Protein AF-A0A813DF84-F1 (afdb_monomer_lite)

Organism: Polarella glacialis (NCBI:txid89957)

Sequence (680 aa):
MPPEKRWRPAVTAPGSGEAAVEDWKNHPRLQKHVRRFLDSSDPGRVLSRYSAQAQNLDQEKLLRIAVHVGAWVALLPVEQAAVSSCGEDDVSRPSPVQLLAQILHLRGRAKITDWLQGVLHLVARRLQDVRRNVQGQAAAPWIELRRSMPKAIWRDLRTQRPAIPPTCSKPKEKPEPADPVKCLKRKPPPEQSEPAGARVAVEVESDMFPQSGGPAFEVVLASDFHLKISELGNEKAVRRFYHDEAAFSKANFDERSLQLDALEARLVKAVASESWDKVCSLIREAAAALAAPRQKAALEEAAAPMPEDAQELLQANLQSKLRKLVCKGLGYVDLSDAGTASQLEPALSFMKLLIERFKARGQLEEARAAKQWLRLQGILTGEAKTETDANLENSLTEASRRKEGTLRTTKGGVYTPGQKIQDNALVRNTGRDVVLTCNKCGVELRSSWVFDYRGKLQTLVPTNGHTACRDKYISVTGIPLVRDTLLDICPHNTRLSICVKCGGNSICIHKKQRFQCQLCKAAATTQSEVNLDSSQPEGRVKRRSVLKTTKGGVYTPGQKIQDNPLVRNTGHDVLLICNKCGVELRSSWVFDCRGKVQTLVPNNGHGACGGKYVSVTGIPLFRDSSGMLDICPHESRRSTCVKCGGSEICIHKKRKYDCMLCKAAGYKKRTRRQHGQFAE

Secondary structure (DSSP, 8-state):
------PPSP-PPPPSSSTHHHHHHH-HHHHHHHHHHHT-S-HHHHHHHHHHHHTS--HHHHHHHHHHHHHHHHHS-HHHHHPPP--SSS--PPPHHHHHHHHHHHHTTPPPPHHHHHHHHHHHHHHHHHHHH--STTHHHHHHHHHHS-HHHHHHHHHTPPPPP--PPPPPPPP-PPPP------PPPPP------------------------TTSHHHHHHHHHHHHTSS-HHHHHHHHHHHHHHHHS-HHHHHHHHHHHHHHHHHHHHTT-HHHHHHHHHHHHHTPPPP-BPPPSSS----S-S-HHHHHHHHHHHHHHHHHHHHHTTS-TTSHHHHHHHHHHHHHHHHHHHHHHTTS-GGGBTTHHHHHHHHHHHH-----THHHHHHHHHHHHHTTTS---TTEETTEE---HHHHT-TTEEEEEEEEEEEETTT--EEEEEEEEEETTEEEEEE-TT-BTTTTB-EEETT---EEETT---B-TTSSBGGG-TTTT-TTB-TTSSBTTT-HHHHHHTTTTS------------S------TTEETTEE---HHHHT-TTEEEEEEEEEEEETTT--EEEEEEEEEETTEEEEEE-TT--TTT-PPEEETT---EEE--TTTS-B-TTSSBGGG-TTTT-TTB-TTSSBTTT-HHHHHTT-----S--------

Foldseek 3Di:
DDDDDDDDDDPDDFDDAPVCLVVLQPPPVLVVLQVVLVPDPDNLVVQVVLLVALVPDDLVVLLVSLLSLLSNLLHPPLCQQQDFDDDPPRDTGHHSLQSNLVSLVSNPPDDHDSSSLSSLLSNVVVLVVCVVDDDDPSVPSSVSSVVSRDPVSVVSNVVRDDDDPPDDDDDDDDDDDDDDDDDDDDDDDDDDDDDDDDDDDDDDDDDDDDDDDDDPPVVVVPPVLCVVLVPAPCVVLSVLLVVLLVVLVPDDLVRLVVVLVVLLVQLVVCVVVVVLLSLLSSLSSLLSNADFFDFAPPPDDDPPDDPPDPVVVSVLVSNVSSLVSNLVSLVSDDCVDPVSVSNNVSSLVSLVVSLVVVVVVDDCCRTDPSVSNVSSVCSSVVPDDDPVCVVVVVVVCVVCVVVPWDDPQADPQEGHDDPVLPPAPQKDFQVDWFWWAFPQPRRIHTFRMWGADPNQTATEDAPQDTRVRSGHIDGPVRGHHDYSVVPQAGPVRDGQQLDLVNCHVQADPVSHGLVPDPVNVVVVVPPDDDDDDDDDDDDDDPDLDFDPQADPQEGHDDPVLVPQPQKDFQVDWFWKAFPPPRRIHTFRMWGADPNQTATEDAQQDGRRPSTHIDTPVRGHHDYPPPQVSQAHPVRHRQLLDLVNVHVQQDPVSHGCVVDPVNVVVVPDPPPDDDDDDDDD

Structure (mmCIF, N/CA/C/O backbone):
data_AF-A0A813DF84-F1
#
_entry.id   AF-A0A813DF84-F1
#
loop_
_atom_site.group_PDB
_atom_site.id
_atom_site.type_symbol
_atom_site.label_atom_id
_atom_site.label_alt_id
_atom_site.label_comp_id
_atom_site.label_asym_id
_atom_site.label_entity_id
_atom_site.label_seq_id
_atom_site.pdbx_PDB_ins_code
_atom_site.Cartn_x
_atom_site.Cartn_y
_atom_site.Cartn_z
_atom_site.occupancy
_atom_site.B_iso_or_equiv
_atom_site.auth_seq_id
_atom_site.auth_comp_id
_atom_site.auth_asym_id
_atom_site.auth_atom_id
_atom_site.pdbx_PDB_model_num
ATOM 1 N N . MET A 1 1 ? 10.557 -1.199 -43.871 1.00 34.66 1 MET A N 1
ATOM 2 C CA . MET A 1 1 ? 9.274 -1.861 -44.209 1.00 34.66 1 MET A CA 1
ATOM 3 C C . MET A 1 1 ? 8.585 -1.030 -45.280 1.00 34.66 1 MET A C 1
ATOM 5 O O . MET A 1 1 ? 8.665 0.187 -45.161 1.00 34.66 1 MET A O 1
ATOM 9 N N . PRO A 1 2 ? 7.937 -1.650 -46.283 1.00 32.53 2 PRO A N 1
ATOM 10 C CA . PRO A 1 2 ? 7.073 -0.946 -47.231 1.00 32.53 2 PRO A CA 1
ATOM 11 C C . PRO A 1 2 ? 5.838 -0.364 -46.510 1.00 32.53 2 PRO A C 1
ATOM 13 O O . PRO A 1 2 ? 5.528 -0.808 -45.395 1.00 32.53 2 PRO A O 1
ATOM 16 N N . PRO A 1 3 ? 5.157 0.629 -47.109 1.00 42.62 3 PRO A N 1
ATOM 17 C CA . PRO A 1 3 ? 4.219 1.494 -46.410 1.00 42.62 3 PRO A CA 1
ATOM 18 C C . PRO A 1 3 ? 2.890 0.802 -46.078 1.00 42.62 3 PRO A C 1
ATOM 20 O O . PRO A 1 3 ? 2.408 -0.092 -46.773 1.00 42.62 3 PRO A O 1
ATOM 23 N N . GLU A 1 4 ? 2.349 1.239 -44.944 1.00 47.31 4 GLU A N 1
ATOM 24 C CA . GLU A 1 4 ? 0.958 1.222 -44.486 1.00 47.31 4 GLU A CA 1
ATOM 25 C C . GLU A 1 4 ? -0.059 0.404 -45.305 1.00 47.31 4 GLU A C 1
ATOM 27 O O . GLU A 1 4 ? -0.772 0.911 -46.169 1.00 47.31 4 GLU A O 1
ATOM 32 N N . LYS A 1 5 ? -0.259 -0.863 -44.919 1.00 37.41 5 LYS A N 1
ATOM 33 C CA . LYS A 1 5 ? -1.528 -1.552 -45.196 1.00 37.41 5 LYS A CA 1
ATOM 34 C C . LYS A 1 5 ? -2.538 -1.216 -44.100 1.00 37.41 5 LYS A C 1
ATOM 36 O O . LYS A 1 5 ? -2.483 -1.747 -42.990 1.00 37.41 5 LYS A O 1
ATOM 41 N N . ARG A 1 6 ? -3.462 -0.327 -44.467 1.00 38.22 6 ARG A N 1
ATOM 42 C CA . ARG A 1 6 ? -4.771 -0.060 -43.851 1.00 38.22 6 ARG A CA 1
ATOM 43 C C . ARG A 1 6 ? -5.361 -1.357 -43.269 1.00 38.22 6 ARG A C 1
ATOM 45 O O . ARG A 1 6 ? -5.563 -2.335 -43.990 1.00 38.22 6 ARG A O 1
ATOM 52 N N . TRP A 1 7 ? -5.574 -1.384 -41.954 1.00 36.00 7 TRP A N 1
ATOM 53 C CA . TRP A 1 7 ? -6.126 -2.534 -41.231 1.00 36.00 7 TRP A CA 1
ATOM 54 C C . TRP A 1 7 ? -7.521 -2.898 -41.772 1.00 36.00 7 TRP A C 1
ATOM 56 O O . TRP A 1 7 ? -8.399 -2.042 -41.840 1.00 36.00 7 TRP A O 1
ATOM 66 N N . ARG A 1 8 ? -7.727 -4.170 -42.148 1.00 33.84 8 ARG A N 1
ATOM 67 C CA . ARG A 1 8 ? -9.057 -4.737 -42.461 1.00 33.84 8 ARG A CA 1
ATOM 68 C C . ARG A 1 8 ? -9.901 -4.905 -41.175 1.00 33.84 8 ARG A C 1
ATOM 70 O O . ARG A 1 8 ? -9.307 -4.988 -40.096 1.00 33.84 8 ARG A O 1
ATOM 77 N N . PRO A 1 9 ? -11.249 -4.973 -41.270 1.00 37.22 9 PRO A N 1
ATOM 78 C CA . PRO A 1 9 ? -12.157 -4.926 -40.120 1.00 37.22 9 PRO A CA 1
ATOM 79 C C . PRO A 1 9 ? -11.974 -6.079 -39.120 1.00 37.22 9 PRO A C 1
ATOM 81 O O . PRO A 1 9 ? -11.385 -7.117 -39.420 1.00 37.22 9 PRO A O 1
ATOM 84 N N . ALA A 1 10 ? -12.461 -5.835 -37.905 1.00 47.31 10 ALA A N 1
ATOM 85 C CA . ALA A 1 10 ? -12.167 -6.523 -36.655 1.00 47.31 10 ALA A CA 1
ATOM 86 C C . ALA A 1 10 ? -12.421 -8.044 -36.650 1.00 47.31 10 ALA A C 1
ATOM 88 O O . ALA A 1 10 ? -13.558 -8.498 -36.688 1.00 47.31 10 ALA A O 1
ATOM 89 N N . VAL A 1 11 ? -11.353 -8.827 -36.454 1.00 59.47 11 VAL A N 1
ATOM 90 C CA . VAL A 1 11 ? -11.479 -10.138 -35.797 1.00 59.47 11 VAL A CA 1
ATOM 91 C C . VAL A 1 11 ? -11.762 -9.840 -34.327 1.00 59.47 11 VAL A C 1
ATOM 93 O O . VAL A 1 11 ? -10.934 -9.208 -33.660 1.00 59.47 11 VAL A O 1
ATOM 96 N N . THR A 1 12 ? -12.949 -10.217 -33.860 1.00 67.88 12 THR A N 1
ATOM 97 C CA . THR A 1 12 ? -13.367 -10.073 -32.463 1.00 67.88 12 THR A CA 1
ATOM 98 C C . THR A 1 12 ? -12.432 -10.872 -31.563 1.00 67.88 12 THR A C 1
ATOM 100 O O . THR A 1 12 ? -12.017 -11.976 -31.912 1.00 67.88 12 THR A O 1
ATOM 103 N N . ALA A 1 13 ? -12.063 -10.300 -30.417 1.00 70.81 13 ALA A N 1
ATOM 104 C CA . ALA A 1 13 ? -11.292 -11.025 -29.415 1.00 70.81 13 ALA A CA 1
ATOM 105 C C . ALA A 1 13 ? -12.083 -12.272 -28.961 1.00 70.81 13 ALA A C 1
ATOM 107 O O . ALA A 1 13 ? -13.304 -12.164 -28.806 1.00 70.81 13 ALA A O 1
ATOM 108 N N . PRO A 1 14 ? -11.431 -13.430 -28.742 1.00 81.25 14 PRO A N 1
ATOM 109 C CA . PRO A 1 14 ? -12.086 -14.570 -28.110 1.00 81.25 14 PRO A CA 1
ATOM 110 C C . PRO A 1 14 ? -12.711 -14.177 -26.765 1.00 81.25 14 PRO A C 1
ATOM 112 O O . PRO A 1 14 ? -12.230 -13.263 -26.086 1.00 81.25 14 PRO A O 1
ATOM 115 N N . GLY A 1 15 ? -13.786 -14.869 -26.381 1.00 68.94 15 GLY A N 1
ATOM 116 C CA . GLY A 1 15 ? -14.515 -14.606 -25.140 1.00 68.94 15 GLY A CA 1
ATOM 117 C C . GLY A 1 15 ? -13.655 -14.745 -23.876 1.00 68.94 15 GLY A C 1
ATOM 118 O O . GLY A 1 15 ? -12.508 -15.195 -23.900 1.00 68.94 15 GLY A O 1
ATOM 119 N N . SER A 1 16 ? -14.208 -14.346 -22.733 1.00 65.38 16 SER A N 1
ATOM 120 C CA . SER A 1 16 ? -13.571 -14.534 -21.426 1.00 65.38 16 SER A CA 1
ATOM 121 C C . SER A 1 16 ? -14.054 -15.827 -20.765 1.00 65.38 16 SER A C 1
ATOM 123 O O . SER A 1 16 ? -15.261 -16.036 -20.680 1.00 65.38 16 SER A O 1
ATOM 125 N N . GLY A 1 17 ? -13.151 -16.652 -20.230 1.00 65.69 17 GLY A N 1
ATOM 126 C CA . GLY A 1 17 ? -13.512 -17.858 -19.476 1.00 65.69 17 GLY A CA 1
ATOM 127 C C . GLY A 1 17 ? -12.483 -18.979 -19.601 1.00 65.69 17 GLY A C 1
ATOM 128 O O . GLY A 1 17 ? -11.496 -18.851 -20.323 1.00 65.69 17 GLY A O 1
ATOM 129 N N . GLU A 1 18 ? -12.716 -20.088 -18.897 1.00 61.97 18 GLU A N 1
ATOM 130 C CA . GLU A 1 18 ? -11.815 -21.247 -18.899 1.00 61.97 18 GLU A CA 1
ATOM 131 C C . GLU A 1 18 ? -11.802 -21.993 -20.239 1.00 61.97 18 GLU A C 1
ATOM 133 O O . GLU A 1 18 ? -10.724 -22.351 -20.707 1.00 61.97 18 GLU A O 1
ATOM 138 N N . ALA A 1 19 ? -12.959 -22.104 -20.902 1.00 61.50 19 ALA A N 1
ATOM 139 C CA . ALA A 1 19 ? -13.079 -22.669 -22.249 1.00 61.50 19 ALA A CA 1
ATOM 140 C C . ALA A 1 19 ? -12.334 -21.839 -23.313 1.00 61.50 19 ALA A C 1
ATOM 142 O O . ALA A 1 19 ? -11.743 -22.394 -24.230 1.00 61.50 19 ALA A O 1
ATOM 143 N N . ALA A 1 20 ? -12.269 -20.514 -23.143 1.00 76.44 20 ALA A N 1
ATOM 144 C CA . ALA A 1 20 ? -11.629 -19.620 -24.107 1.00 76.44 20 ALA A CA 1
ATOM 145 C C . ALA A 1 20 ? -10.093 -19.607 -24.016 1.00 76.44 20 ALA A C 1
ATOM 147 O O . ALA A 1 20 ? -9.424 -19.015 -24.859 1.00 76.44 20 ALA A O 1
ATOM 148 N N . VAL A 1 21 ? -9.492 -20.216 -22.987 1.00 82.62 21 VAL A N 1
ATOM 149 C CA . VAL A 1 21 ? -8.027 -20.209 -22.821 1.00 82.62 21 VAL A CA 1
ATOM 150 C C . VAL A 1 21 ? -7.334 -20.959 -23.944 1.00 82.62 21 VAL A C 1
ATOM 152 O O . VAL A 1 21 ? -6.295 -20.502 -24.421 1.00 82.62 21 VAL A O 1
ATOM 155 N N . GLU A 1 22 ? -7.912 -22.073 -24.377 1.00 84.62 22 GLU A N 1
ATOM 156 C CA . GLU A 1 22 ? -7.361 -22.849 -25.481 1.00 84.62 22 GLU A CA 1
ATOM 157 C C . GLU A 1 22 ? -7.554 -22.118 -26.818 1.00 84.62 22 GLU A C 1
ATOM 159 O O . GLU A 1 22 ? -6.622 -22.058 -27.620 1.00 84.62 22 GLU A O 1
ATOM 164 N N . ASP A 1 23 ? -8.677 -21.413 -26.995 1.00 86.94 23 ASP A N 1
ATOM 165 C CA . ASP A 1 23 ? -8.902 -20.524 -28.144 1.00 86.94 23 ASP A CA 1
ATOM 166 C C . ASP A 1 23 ? -7.862 -19.400 -28.207 1.00 86.94 23 ASP A C 1
ATOM 168 O O . ASP A 1 23 ? -7.322 -19.090 -29.268 1.00 86.94 23 ASP A O 1
ATOM 172 N N . TRP A 1 24 ? -7.539 -18.793 -27.060 1.00 89.50 24 TRP A N 1
ATOM 173 C CA . TRP A 1 24 ? -6.517 -17.755 -26.963 1.00 89.50 24 TRP A CA 1
ATOM 174 C C . TRP A 1 24 ? -5.117 -18.299 -27.268 1.00 89.50 24 TRP A C 1
ATOM 176 O O . TRP A 1 24 ? -4.368 -17.645 -27.996 1.00 89.50 24 TRP A O 1
ATOM 186 N N . LYS A 1 25 ? -4.750 -19.487 -26.769 1.00 90.62 25 LYS A N 1
ATOM 187 C CA . LYS A 1 25 ? -3.456 -20.111 -27.100 1.00 90.62 25 LYS A CA 1
ATOM 188 C C . LYS A 1 25 ? -3.344 -20.417 -28.588 1.00 90.62 25 LYS A C 1
ATOM 190 O O . LYS A 1 25 ? -2.316 -20.115 -29.187 1.00 90.62 25 LYS A O 1
ATOM 195 N N . ASN A 1 26 ? -4.397 -20.962 -29.189 1.00 90.38 26 ASN A N 1
ATOM 196 C CA . ASN A 1 26 ? -4.396 -21.395 -30.586 1.00 90.38 26 ASN A CA 1
ATOM 197 C C . ASN A 1 26 ? -4.773 -20.276 -31.568 1.00 90.38 26 ASN A C 1
ATOM 199 O O . ASN A 1 26 ? -4.805 -20.490 -32.780 1.00 90.38 26 ASN A O 1
ATOM 203 N N . HIS A 1 27 ? -4.998 -19.054 -31.074 1.00 92.06 27 HIS A N 1
ATOM 204 C CA . HIS A 1 27 ? -5.439 -17.947 -31.904 1.00 92.06 27 HIS A CA 1
ATOM 205 C C . HIS A 1 27 ? -4.420 -17.636 -33.028 1.00 92.06 27 HIS A C 1
ATOM 207 O O . HIS A 1 27 ? -3.283 -17.237 -32.732 1.00 92.06 27 HIS A O 1
ATOM 213 N N . PRO A 1 28 ? -4.812 -17.675 -34.323 1.00 89.19 28 PRO A N 1
ATOM 214 C CA . PRO A 1 28 ? -3.885 -17.570 -35.457 1.00 89.19 28 PRO A CA 1
ATOM 215 C C . PRO A 1 28 ? -3.004 -16.317 -35.441 1.00 89.19 28 PRO A C 1
ATOM 217 O O . PRO A 1 28 ? -1.837 -16.354 -35.825 1.00 89.19 28 PRO A O 1
ATOM 220 N N . ARG A 1 29 ? -3.543 -15.183 -34.968 1.00 87.75 29 ARG A N 1
ATOM 221 C CA . ARG A 1 29 ? -2.774 -13.933 -34.832 1.00 87.75 29 ARG A CA 1
ATOM 222 C C . ARG A 1 29 ? -1.657 -14.037 -33.794 1.00 87.75 29 ARG A C 1
ATOM 224 O O . ARG A 1 29 ? -0.541 -13.626 -34.096 1.00 87.75 29 ARG A O 1
ATOM 231 N N . LEU A 1 30 ? -1.935 -14.578 -32.605 1.00 91.75 30 LEU A N 1
ATOM 232 C CA . LEU A 1 30 ? -0.927 -14.695 -31.548 1.00 91.75 30 LEU A CA 1
ATOM 233 C C . LEU A 1 30 ? 0.147 -15.701 -31.961 1.00 91.75 30 LEU A C 1
ATOM 235 O O . LEU A 1 30 ? 1.330 -15.378 -31.916 1.00 91.75 30 LEU A O 1
ATOM 239 N N . GLN A 1 31 ? -0.274 -16.843 -32.510 1.00 91.75 31 GLN A N 1
ATOM 240 C CA . GLN A 1 31 ? 0.620 -17.852 -33.075 1.00 91.75 31 GLN A CA 1
ATOM 241 C C . GLN A 1 31 ? 1.517 -17.283 -34.184 1.00 91.75 31 GLN A C 1
ATOM 243 O O . GLN A 1 31 ? 2.725 -17.495 -34.175 1.00 91.75 31 GLN A O 1
ATOM 248 N N . LYS A 1 32 ? 0.974 -16.463 -35.093 1.00 90.81 32 LYS A N 1
ATOM 249 C CA . LYS A 1 32 ? 1.768 -15.776 -36.125 1.00 90.81 32 LYS A CA 1
ATOM 250 C C . LYS A 1 32 ? 2.814 -14.822 -35.537 1.00 90.81 32 LYS A C 1
ATOM 252 O O . LYS A 1 32 ? 3.907 -14.719 -36.087 1.00 90.81 32 LYS A O 1
ATOM 257 N N . HIS A 1 33 ? 2.491 -14.107 -34.457 1.00 89.50 33 HIS A N 1
ATOM 258 C CA . HIS A 1 33 ? 3.440 -13.209 -33.788 1.00 89.50 33 HIS A CA 1
ATOM 259 C C . HIS A 1 33 ? 4.539 -13.959 -33.035 1.00 89.50 33 HIS A C 1
ATOM 261 O O . HIS A 1 33 ? 5.667 -13.472 -33.000 1.00 89.50 33 HIS A O 1
ATOM 267 N N . VAL A 1 34 ? 4.224 -15.119 -32.457 1.00 92.12 34 VAL A N 1
ATOM 268 C CA . VAL A 1 34 ? 5.205 -15.994 -31.802 1.00 92.12 34 VAL A CA 1
ATOM 269 C C . VAL A 1 34 ? 6.121 -16.639 -32.838 1.00 92.12 34 VAL A C 1
ATOM 271 O O . VAL A 1 34 ? 7.332 -16.519 -32.706 1.00 92.12 34 VAL A O 1
ATOM 274 N N . ARG A 1 35 ? 5.573 -17.217 -33.918 1.00 91.94 35 ARG A N 1
ATOM 275 C CA . ARG A 1 35 ? 6.374 -17.799 -35.012 1.00 91.94 35 ARG A CA 1
ATOM 276 C C . ARG A 1 35 ? 7.327 -16.781 -35.620 1.00 91.94 35 ARG A C 1
ATOM 278 O O . ARG A 1 35 ? 8.520 -16.997 -35.608 1.00 91.94 35 ARG A O 1
ATOM 285 N N . ARG A 1 36 ? 6.838 -15.592 -35.989 1.00 90.44 36 ARG A N 1
ATOM 286 C CA . ARG A 1 36 ? 7.704 -14.514 -36.506 1.00 90.44 36 ARG A CA 1
ATOM 287 C C . ARG A 1 36 ? 8.814 -14.079 -35.551 1.00 90.44 36 ARG A C 1
ATOM 289 O O . ARG A 1 36 ? 9.793 -13.505 -36.008 1.00 90.44 36 ARG A O 1
ATOM 296 N N . PHE A 1 37 ? 8.611 -14.237 -34.247 1.00 91.62 37 PHE A N 1
ATOM 297 C CA . PHE A 1 37 ? 9.635 -13.931 -33.258 1.00 91.62 37 PHE A CA 1
ATOM 298 C C . PHE A 1 37 ? 10.677 -15.053 -33.177 1.00 91.62 37 PHE A C 1
ATOM 300 O O . PHE A 1 37 ? 11.862 -14.750 -33.130 1.00 91.62 37 PHE A O 1
ATOM 307 N N . LEU A 1 38 ? 10.240 -16.315 -33.227 1.00 88.06 38 LEU A N 1
ATOM 308 C CA . LEU A 1 38 ? 11.111 -17.494 -33.278 1.00 88.06 38 LEU A CA 1
ATOM 309 C C . LEU A 1 38 ? 11.906 -17.589 -34.590 1.00 88.06 38 LEU A C 1
ATOM 311 O O . LEU A 1 38 ? 13.085 -17.908 -34.558 1.00 88.06 38 LEU A O 1
ATOM 315 N N . ASP A 1 39 ? 11.285 -17.245 -35.719 1.00 88.94 39 ASP A N 1
ATOM 316 C CA . ASP A 1 39 ? 11.896 -17.249 -37.056 1.00 88.94 39 ASP A CA 1
ATOM 317 C C . ASP A 1 39 ? 12.828 -16.038 -37.283 1.00 88.94 39 ASP A C 1
ATOM 319 O O . ASP A 1 39 ? 13.415 -15.880 -38.354 1.00 88.94 39 ASP A O 1
ATOM 323 N N . SER A 1 40 ? 12.924 -15.122 -36.313 1.00 88.81 40 SER A N 1
ATOM 324 C CA . SER A 1 40 ? 13.799 -13.955 -36.406 1.00 88.81 40 SER A CA 1
ATOM 325 C C . SER A 1 40 ? 15.249 -14.377 -36.205 1.00 88.81 40 SER A C 1
ATOM 327 O O . SER A 1 40 ? 15.575 -14.989 -35.194 1.00 88.81 40 SER A O 1
ATOM 329 N N . SER A 1 41 ? 16.137 -13.958 -37.108 1.00 85.31 41 SER A N 1
ATOM 330 C CA . SER A 1 41 ? 17.576 -14.239 -37.009 1.00 85.31 41 SER A CA 1
ATOM 331 C C . SER A 1 41 ? 18.232 -13.641 -35.756 1.00 85.31 41 SER A C 1
ATOM 333 O O . SER A 1 41 ? 19.219 -14.177 -35.271 1.00 85.31 41 SER A O 1
ATOM 335 N N . ASP A 1 42 ? 17.678 -12.549 -35.213 1.00 87.12 42 ASP A N 1
ATOM 336 C CA . ASP A 1 42 ? 18.090 -11.967 -33.926 1.00 87.12 42 ASP A CA 1
ATOM 337 C C . ASP A 1 42 ? 16.858 -11.536 -33.099 1.00 87.12 42 ASP A C 1
ATOM 339 O O . ASP A 1 42 ? 16.355 -10.411 -33.246 1.00 87.12 42 ASP A O 1
ATOM 343 N N . PRO A 1 43 ? 16.325 -12.417 -32.231 1.00 87.50 43 PRO A N 1
ATOM 344 C CA . PRO A 1 43 ? 15.213 -12.091 -31.338 1.00 87.50 43 PRO A CA 1
ATOM 345 C C . PRO A 1 43 ? 15.557 -10.977 -30.334 1.00 87.50 43 PRO A C 1
ATOM 347 O O . PRO A 1 43 ? 14.690 -10.173 -29.980 1.00 87.50 43 PRO A O 1
ATOM 350 N N . GLY A 1 44 ? 16.822 -10.867 -29.916 1.00 86.88 44 GLY A N 1
ATOM 351 C CA . GLY A 1 44 ? 17.291 -9.830 -28.996 1.00 86.88 44 GLY A CA 1
ATOM 352 C C . GLY A 1 44 ? 17.173 -8.429 -29.599 1.00 86.88 44 GLY A C 1
ATOM 353 O O . GLY A 1 44 ? 16.664 -7.514 -28.952 1.00 86.88 44 GLY A O 1
ATOM 354 N N . ARG A 1 45 ? 17.538 -8.256 -30.876 1.00 87.12 45 ARG A N 1
ATOM 355 C CA . ARG A 1 45 ? 17.365 -6.981 -31.598 1.00 87.12 45 ARG A CA 1
ATOM 356 C C . ARG A 1 45 ? 15.898 -6.606 -31.775 1.00 87.12 45 ARG A C 1
ATOM 358 O O . ARG A 1 45 ? 15.555 -5.422 -31.710 1.00 87.12 45 ARG A O 1
ATOM 365 N N . VAL A 1 46 ? 15.016 -7.594 -31.954 1.00 89.88 46 VAL A N 1
ATOM 366 C CA . VAL A 1 46 ? 13.567 -7.358 -31.935 1.00 89.88 46 VAL A CA 1
ATOM 367 C C . VAL A 1 46 ? 13.161 -6.787 -30.575 1.00 89.88 46 VAL A C 1
ATOM 369 O O . VAL A 1 46 ? 12.558 -5.715 -30.538 1.00 89.88 46 VAL A O 1
ATOM 372 N N . LEU A 1 47 ? 13.545 -7.424 -29.465 1.00 91.62 47 LEU A N 1
ATOM 373 C CA . LEU A 1 47 ? 13.217 -6.957 -28.111 1.00 91.62 47 LEU A CA 1
ATOM 374 C C . LEU A 1 47 ? 13.760 -5.551 -27.824 1.00 91.62 47 LEU A C 1
ATOM 376 O O . LEU A 1 47 ? 13.001 -4.697 -27.364 1.00 91.62 47 LEU A O 1
ATOM 380 N N . SER A 1 48 ? 15.014 -5.264 -28.178 1.00 89.12 48 SER A N 1
ATOM 381 C CA . SER A 1 48 ? 15.610 -3.930 -28.024 1.00 89.12 48 SER A CA 1
ATOM 382 C C . SER A 1 48 ? 14.852 -2.864 -28.815 1.00 89.12 48 SER A C 1
ATOM 384 O O . SER A 1 48 ? 14.578 -1.783 -28.292 1.00 89.12 48 SER A O 1
ATOM 386 N N . ARG A 1 49 ? 14.415 -3.172 -30.046 1.00 90.00 49 ARG A N 1
ATOM 387 C CA . ARG A 1 49 ? 13.597 -2.250 -30.849 1.00 90.00 49 ARG A CA 1
ATOM 388 C C . ARG A 1 49 ? 12.253 -1.962 -30.185 1.00 90.00 49 ARG A C 1
ATOM 390 O O . ARG A 1 49 ? 11.833 -0.809 -30.141 1.00 90.00 49 ARG A O 1
ATOM 397 N N . TYR A 1 50 ? 11.574 -2.990 -29.679 1.00 91.56 50 TYR A N 1
ATOM 398 C CA . TYR A 1 50 ? 10.299 -2.815 -28.979 1.00 91.56 50 TYR A CA 1
ATOM 399 C C . TYR A 1 50 ? 10.471 -2.053 -27.653 1.00 91.56 50 TYR A C 1
ATOM 401 O O . TYR A 1 50 ? 9.619 -1.227 -27.328 1.00 91.56 50 TYR A O 1
ATOM 409 N N . SER A 1 51 ? 11.577 -2.264 -26.931 1.00 90.88 51 SER A N 1
ATOM 410 C CA . SER A 1 51 ? 11.926 -1.513 -25.716 1.00 90.88 51 SER A CA 1
ATOM 411 C C . SER A 1 51 ? 12.149 -0.026 -26.001 1.00 90.88 51 SER A C 1
ATOM 413 O O . SER A 1 51 ? 11.520 0.825 -25.371 1.00 90.88 51 SER A O 1
ATOM 415 N N . ALA A 1 52 ? 12.962 0.297 -27.013 1.00 88.12 52 ALA A N 1
ATOM 416 C CA . ALA A 1 52 ? 13.215 1.676 -27.426 1.00 88.12 52 ALA A CA 1
ATOM 417 C C . ALA A 1 52 ? 11.933 2.376 -27.906 1.00 88.12 52 ALA A C 1
ATOM 419 O O . ALA A 1 52 ? 11.666 3.522 -27.549 1.00 88.12 52 ALA A O 1
ATOM 420 N N . GLN A 1 53 ? 11.093 1.668 -28.670 1.00 88.88 53 GLN A N 1
ATOM 421 C CA . GLN A 1 53 ? 9.805 2.193 -29.119 1.00 88.88 53 GLN A CA 1
ATOM 422 C C . GLN A 1 53 ? 8.856 2.471 -27.947 1.00 88.88 53 GLN A C 1
ATOM 424 O O . GLN A 1 53 ? 8.201 3.508 -27.933 1.00 88.88 53 GLN A O 1
ATOM 429 N N . ALA A 1 54 ? 8.789 1.596 -26.940 1.00 88.62 54 ALA A N 1
ATOM 430 C CA . ALA A 1 54 ? 7.838 1.726 -25.836 1.00 88.62 54 ALA A CA 1
ATOM 431 C C . ALA A 1 54 ? 7.964 3.043 -25.043 1.00 88.62 54 ALA A C 1
ATOM 433 O O . ALA A 1 54 ? 6.974 3.492 -24.469 1.00 88.62 54 ALA A O 1
ATOM 434 N N . GLN A 1 55 ? 9.138 3.679 -25.027 1.00 86.44 55 GLN A N 1
ATOM 435 C CA . GLN A 1 55 ? 9.379 4.910 -24.265 1.00 86.44 55 GLN A CA 1
ATOM 436 C C . GLN A 1 55 ? 8.711 6.155 -24.872 1.00 86.44 55 GLN A C 1
ATOM 438 O O . GLN A 1 55 ? 8.360 7.069 -24.131 1.00 86.44 55 GLN A O 1
ATOM 443 N N . ASN A 1 56 ? 8.489 6.180 -26.192 1.00 87.25 56 ASN A N 1
ATOM 444 C CA . ASN A 1 56 ? 8.069 7.381 -26.931 1.00 87.25 56 ASN A CA 1
ATOM 445 C C . ASN A 1 56 ? 6.757 7.201 -27.717 1.00 87.25 56 ASN A C 1
ATOM 447 O O . ASN A 1 56 ? 6.458 7.971 -28.629 1.00 87.25 56 ASN A O 1
ATOM 451 N N . LEU A 1 57 ? 5.972 6.167 -27.402 1.00 87.56 57 LEU A N 1
ATOM 452 C CA . LEU A 1 57 ? 4.728 5.863 -28.110 1.00 87.56 57 LEU A CA 1
ATOM 453 C C . LEU A 1 57 ? 3.483 6.403 -27.406 1.00 87.56 57 LEU A C 1
ATOM 455 O O . LEU A 1 57 ? 3.397 6.467 -26.180 1.00 87.56 57 LEU A O 1
ATOM 459 N N . ASP A 1 58 ? 2.471 6.721 -28.215 1.00 88.88 58 ASP A N 1
ATOM 460 C CA . ASP A 1 58 ? 1.115 6.945 -27.725 1.00 88.88 58 ASP A CA 1
ATOM 461 C C . ASP A 1 58 ? 0.545 5.681 -27.047 1.00 88.88 58 ASP A C 1
ATOM 463 O O . ASP A 1 58 ? 0.999 4.550 -27.254 1.00 88.88 58 ASP A O 1
ATOM 467 N N . GLN A 1 59 ? -0.472 5.875 -26.203 1.00 87.56 59 GLN A N 1
ATOM 468 C CA . GLN A 1 59 ? -1.053 4.788 -25.411 1.00 87.56 59 GLN A CA 1
ATOM 469 C C . GLN A 1 59 ? -1.627 3.663 -26.282 1.00 87.56 59 GLN A C 1
ATOM 471 O O . GLN A 1 59 ? -1.574 2.501 -25.889 1.00 87.56 59 GLN A O 1
ATOM 476 N N . GLU A 1 60 ? -2.152 3.966 -27.469 1.00 87.81 60 GLU A N 1
ATOM 477 C CA . GLU A 1 60 ? -2.735 2.950 -28.344 1.00 87.81 60 GLU A CA 1
ATOM 478 C C . GLU A 1 60 ? -1.663 2.013 -28.915 1.00 87.81 60 GLU A C 1
ATOM 480 O O . GLU A 1 60 ? -1.795 0.788 -28.838 1.00 87.81 60 GLU A O 1
ATOM 485 N N . LYS A 1 61 ? -0.567 2.569 -29.440 1.00 90.69 61 LYS A N 1
ATOM 486 C CA . LYS A 1 61 ? 0.563 1.791 -29.961 1.00 90.69 61 LYS A CA 1
ATOM 487 C C . LYS A 1 61 ? 1.272 1.028 -28.845 1.00 90.69 61 LYS A C 1
ATOM 489 O O . LYS A 1 61 ? 1.629 -0.132 -29.051 1.00 90.69 61 LYS A O 1
ATOM 494 N N . LEU A 1 62 ? 1.395 1.619 -27.654 1.00 91.31 62 LEU A N 1
ATOM 495 C CA . LEU A 1 62 ? 1.951 0.948 -26.478 1.00 91.31 62 LEU A CA 1
ATOM 496 C C . LEU A 1 62 ? 1.130 -0.293 -26.087 1.00 91.31 62 LEU A C 1
ATOM 498 O O . LEU A 1 62 ? 1.695 -1.359 -25.839 1.00 91.31 62 LEU A O 1
ATOM 502 N N . LEU A 1 63 ? -0.205 -0.194 -26.089 1.00 91.56 63 LEU A N 1
ATOM 503 C CA . LEU A 1 63 ? -1.093 -1.327 -25.804 1.00 91.56 63 LEU A CA 1
ATOM 504 C C . LEU A 1 63 ? -0.997 -2.422 -26.876 1.00 91.56 63 LEU A C 1
ATOM 506 O O . LEU A 1 63 ? -1.039 -3.603 -26.537 1.00 91.56 63 LEU A O 1
ATOM 510 N N . ARG A 1 64 ? -0.819 -2.063 -28.154 1.00 90.88 64 ARG A N 1
ATOM 511 C CA . ARG A 1 64 ? -0.586 -3.044 -29.233 1.00 90.88 64 ARG A CA 1
ATOM 512 C C . ARG A 1 64 ? 0.730 -3.795 -29.039 1.00 90.88 64 ARG A C 1
ATOM 514 O O . ARG A 1 64 ? 0.761 -5.017 -29.150 1.00 90.88 64 ARG A O 1
ATOM 521 N N . ILE A 1 65 ? 1.797 -3.078 -28.692 1.00 92.56 65 ILE A N 1
ATOM 522 C CA . ILE A 1 65 ? 3.085 -3.687 -28.351 1.00 92.56 65 ILE A CA 1
ATOM 523 C C . ILE A 1 65 ? 2.935 -4.625 -27.146 1.00 92.56 65 ILE A C 1
ATOM 525 O O . ILE A 1 65 ? 3.417 -5.754 -27.196 1.00 92.56 65 ILE A O 1
ATOM 529 N N . ALA A 1 66 ? 2.197 -4.216 -26.111 1.00 94.88 66 ALA A N 1
ATOM 530 C CA . ALA A 1 66 ? 1.935 -5.054 -24.941 1.00 94.88 66 ALA A CA 1
ATOM 531 C C . ALA A 1 66 ? 1.235 -6.379 -25.298 1.00 94.88 66 ALA A C 1
ATOM 533 O O . ALA A 1 66 ? 1.540 -7.404 -24.696 1.00 94.88 66 ALA A O 1
ATOM 534 N N . VAL A 1 67 ? 0.333 -6.384 -26.288 1.00 94.88 67 VAL A N 1
ATOM 535 C CA . VAL A 1 67 ? -0.313 -7.613 -26.791 1.00 94.88 67 VAL A CA 1
ATOM 536 C C . VAL A 1 67 ? 0.710 -8.538 -27.452 1.00 94.88 67 VAL A C 1
ATOM 538 O O . VAL A 1 67 ? 0.700 -9.736 -27.180 1.00 94.88 67 VAL A O 1
ATOM 541 N N . HIS A 1 68 ? 1.609 -8.005 -28.287 1.00 93.62 68 HIS A N 1
ATOM 542 C CA . HIS A 1 68 ? 2.637 -8.815 -28.954 1.00 93.62 68 HIS A CA 1
ATOM 543 C C . HIS A 1 68 ? 3.611 -9.427 -27.944 1.00 93.62 68 HIS A C 1
ATOM 545 O O . HIS A 1 68 ? 3.812 -10.639 -27.939 1.00 93.62 68 HIS A O 1
ATOM 551 N N . VAL A 1 69 ? 4.165 -8.599 -27.052 1.00 95.38 69 VAL A N 1
ATOM 552 C CA . VAL A 1 69 ? 5.121 -9.059 -26.036 1.00 95.38 69 VAL A CA 1
ATOM 553 C C . VAL A 1 69 ? 4.435 -9.998 -25.041 1.00 95.38 69 VAL A C 1
ATOM 555 O O . VAL A 1 69 ? 4.990 -11.028 -24.669 1.00 95.38 69 VAL A O 1
ATOM 558 N N . GLY A 1 70 ? 3.188 -9.704 -24.667 1.00 96.00 70 GLY A N 1
ATOM 559 C CA . GLY A 1 70 ? 2.371 -10.583 -23.837 1.00 96.00 70 GLY A CA 1
ATOM 560 C C . GLY A 1 70 ? 2.152 -11.963 -24.456 1.00 96.00 70 GLY A C 1
ATOM 561 O O . GLY A 1 70 ? 2.189 -12.956 -23.735 1.00 96.00 70 GLY A O 1
ATOM 562 N N . ALA A 1 71 ? 1.984 -12.046 -25.779 1.00 95.12 71 ALA A N 1
ATOM 563 C CA . ALA A 1 71 ? 1.858 -13.318 -26.485 1.00 95.12 71 ALA A CA 1
ATOM 564 C C . ALA A 1 71 ? 3.149 -14.143 -26.405 1.00 95.12 71 ALA A C 1
ATOM 566 O O . ALA A 1 71 ? 3.090 -15.338 -26.132 1.00 95.12 71 ALA A O 1
ATOM 567 N N . TRP A 1 72 ? 4.312 -13.505 -26.572 1.00 95.56 72 TRP A N 1
ATOM 568 C CA . TRP A 1 72 ? 5.613 -14.162 -26.415 1.00 95.56 72 TRP A CA 1
ATOM 569 C C . TRP A 1 72 ? 5.789 -14.712 -25.000 1.00 95.56 72 TRP A C 1
ATOM 571 O O . TRP A 1 72 ? 6.092 -15.889 -24.827 1.00 95.56 72 TRP A O 1
ATOM 581 N N . VAL A 1 73 ? 5.501 -13.896 -23.983 1.00 95.62 73 VAL A N 1
ATOM 582 C CA . VAL A 1 73 ? 5.570 -14.318 -22.576 1.00 95.62 73 VAL A CA 1
ATOM 583 C C . VAL A 1 73 ? 4.594 -15.453 -22.273 1.00 95.62 73 VAL A C 1
ATOM 585 O O . VAL A 1 73 ? 4.918 -16.336 -21.486 1.00 95.62 73 VAL A O 1
ATOM 588 N N . ALA A 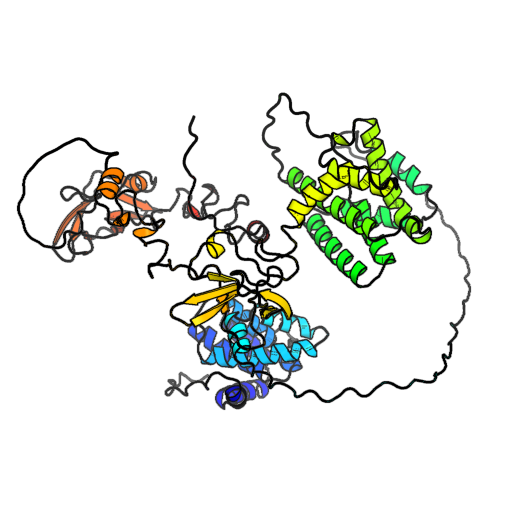1 74 ? 3.404 -15.439 -22.871 1.00 94.31 74 ALA A N 1
ATOM 589 C CA . ALA A 1 74 ? 2.388 -16.460 -22.651 1.00 94.31 74 ALA A CA 1
ATOM 590 C C . ALA A 1 74 ? 2.700 -17.792 -23.347 1.00 94.31 74 ALA A C 1
ATOM 592 O O . ALA A 1 74 ? 2.366 -18.834 -22.782 1.00 94.31 74 ALA A O 1
ATOM 593 N N . LEU A 1 75 ? 3.338 -17.781 -24.524 1.00 93.81 75 LEU A N 1
ATOM 594 C CA . LEU A 1 75 ? 3.381 -18.941 -25.427 1.00 93.81 75 LEU A CA 1
ATOM 595 C C . LEU A 1 75 ? 4.782 -19.512 -25.712 1.00 93.81 75 LEU A C 1
ATOM 597 O O . LEU A 1 75 ? 4.866 -20.667 -26.110 1.00 93.81 75 LEU A O 1
ATOM 601 N N . LEU A 1 76 ? 5.877 -18.774 -25.490 1.00 92.12 76 LEU A N 1
ATOM 602 C CA . LEU A 1 76 ? 7.241 -19.317 -25.660 1.00 92.12 76 LEU A CA 1
ATOM 603 C C . LEU A 1 76 ? 7.583 -20.365 -24.586 1.00 92.12 76 LEU A C 1
ATOM 605 O O . LEU A 1 76 ? 6.918 -20.397 -23.561 1.00 92.12 76 LEU A O 1
ATOM 609 N N . PRO A 1 77 ? 8.633 -21.185 -24.704 1.00 89.12 77 PRO A N 1
ATOM 610 C CA . PRO A 1 77 ? 9.167 -21.950 -23.570 1.00 89.12 77 PRO A CA 1
ATOM 611 C C . PRO A 1 77 ? 9.550 -21.052 -22.373 1.00 89.12 77 PRO A C 1
ATOM 613 O O . PRO A 1 77 ? 9.848 -19.869 -22.544 1.00 89.12 77 PRO A O 1
ATOM 616 N N . VAL A 1 78 ? 9.499 -21.573 -21.138 1.00 85.50 78 VAL A N 1
ATOM 617 C CA . VAL A 1 78 ? 9.731 -20.779 -19.903 1.00 85.50 78 VAL A CA 1
ATOM 618 C C . VAL A 1 78 ? 11.109 -20.128 -19.884 1.00 85.50 78 VAL A C 1
ATOM 620 O O . VAL A 1 78 ? 11.215 -18.954 -19.534 1.00 85.50 78 VAL A O 1
ATOM 623 N N . GLU A 1 79 ? 12.126 -20.860 -20.318 1.00 81.69 79 GLU A N 1
ATOM 624 C CA . GLU A 1 79 ? 13.509 -20.390 -20.375 1.00 81.69 79 GLU A CA 1
ATOM 625 C C . GLU A 1 79 ? 13.669 -19.287 -21.425 1.00 81.69 79 GLU A C 1
ATOM 627 O O . GLU A 1 79 ? 14.109 -18.187 -21.104 1.00 81.69 79 GLU A O 1
ATOM 632 N N . GLN A 1 80 ? 13.172 -19.505 -22.645 1.00 85.25 80 GLN A N 1
ATOM 633 C CA . GLN A 1 80 ? 13.245 -18.519 -23.732 1.00 85.25 80 GLN A CA 1
ATOM 634 C C . GLN A 1 80 ? 12.487 -17.216 -23.429 1.00 85.25 80 GLN A C 1
ATOM 636 O O . GLN A 1 80 ? 12.855 -16.148 -23.910 1.00 85.25 80 GLN A O 1
ATOM 641 N N . ALA A 1 81 ? 11.427 -17.274 -22.617 1.00 86.81 81 ALA A N 1
ATOM 642 C CA . ALA A 1 81 ? 10.702 -16.078 -22.194 1.00 86.81 81 ALA A CA 1
ATOM 643 C C . ALA A 1 81 ? 11.450 -15.264 -21.117 1.00 86.81 81 ALA A C 1
ATOM 645 O O . ALA A 1 81 ? 11.200 -14.064 -20.979 1.00 86.81 81 ALA A O 1
ATOM 646 N N . ALA A 1 82 ? 12.326 -15.906 -20.337 1.00 83.00 82 ALA A N 1
ATOM 647 C CA . ALA A 1 82 ? 12.951 -15.330 -19.147 1.00 83.00 82 ALA A CA 1
ATOM 648 C C . ALA A 1 82 ? 14.416 -14.923 -19.348 1.00 83.00 82 ALA A C 1
ATOM 650 O O . ALA A 1 82 ? 14.866 -13.989 -18.683 1.00 83.00 82 ALA A O 1
ATOM 651 N N . VAL A 1 83 ? 15.132 -15.598 -20.249 1.00 80.88 83 VAL A N 1
ATOM 652 C CA . VAL A 1 83 ? 16.558 -15.379 -20.513 1.00 80.88 83 VAL A CA 1
ATOM 653 C C . VAL A 1 83 ? 16.772 -14.060 -21.254 1.00 80.88 83 VAL A C 1
ATOM 655 O O . VAL A 1 83 ? 16.164 -13.796 -22.292 1.00 80.88 83 VAL A O 1
ATOM 658 N N . SER A 1 84 ? 17.642 -13.222 -20.697 1.00 74.12 84 SER A N 1
ATOM 659 C CA . SER A 1 84 ? 18.190 -12.048 -21.374 1.00 74.12 84 SER A CA 1
ATOM 660 C C . SER A 1 84 ? 19.311 -12.508 -22.304 1.00 74.12 84 SER A C 1
ATOM 662 O O . SER A 1 84 ? 20.198 -13.242 -21.877 1.00 74.12 84 SER A O 1
ATOM 664 N N . SER A 1 85 ? 19.275 -12.108 -23.574 1.00 64.75 85 SER A N 1
ATOM 665 C CA . SER A 1 85 ? 20.345 -12.428 -24.523 1.00 64.75 85 SER A CA 1
ATOM 666 C C . SER A 1 85 ? 21.509 -11.450 -24.345 1.00 64.75 85 SER A C 1
ATOM 668 O O . SER A 1 85 ? 21.331 -10.252 -24.582 1.00 64.75 85 SER A O 1
ATOM 670 N N . CYS A 1 86 ? 22.685 -11.941 -23.968 1.00 52.50 86 CYS A N 1
ATOM 671 C CA . CYS A 1 86 ? 23.933 -11.184 -24.052 1.00 52.50 86 CYS A CA 1
ATOM 672 C C . CYS A 1 86 ? 24.386 -11.209 -25.520 1.00 52.50 86 CYS A C 1
ATOM 674 O O . CYS A 1 86 ? 24.622 -12.289 -26.056 1.00 52.50 86 CYS A O 1
ATOM 676 N N . GLY A 1 87 ? 24.410 -10.059 -26.195 1.00 54.09 87 GLY A N 1
ATOM 677 C CA . GLY A 1 87 ? 25.085 -9.941 -27.492 1.00 54.09 87 GLY A CA 1
ATOM 678 C C . GLY A 1 87 ? 26.569 -9.636 -27.287 1.00 54.09 87 GLY A C 1
ATOM 679 O O . GLY A 1 87 ? 26.950 -9.231 -26.193 1.00 54.09 87 GLY A O 1
ATOM 680 N N . GLU A 1 88 ? 27.380 -9.804 -28.334 1.00 52.75 88 GLU A N 1
ATOM 681 C CA . GLU A 1 88 ? 28.807 -9.419 -28.346 1.00 52.75 88 GLU A CA 1
ATOM 682 C C . GLU A 1 88 ? 29.009 -7.914 -28.078 1.00 52.75 88 GLU A C 1
ATOM 684 O O . GLU A 1 88 ? 30.035 -7.510 -27.539 1.00 52.75 88 GLU A O 1
ATOM 689 N N . ASP A 1 89 ? 27.994 -7.094 -28.370 1.00 54.09 89 ASP A N 1
ATOM 690 C CA . ASP A 1 89 ? 27.924 -5.694 -27.959 1.00 54.09 89 ASP A CA 1
ATOM 691 C C . ASP A 1 89 ? 27.386 -5.615 -26.518 1.00 54.09 89 ASP A C 1
ATOM 693 O O . ASP A 1 89 ? 26.233 -5.985 -26.287 1.00 54.09 89 ASP A O 1
ATOM 697 N N . ASP A 1 90 ? 28.196 -5.104 -25.587 1.00 50.22 90 ASP A N 1
ATOM 698 C CA . ASP A 1 90 ? 28.065 -4.975 -24.114 1.00 50.22 90 ASP A CA 1
ATOM 699 C C . ASP A 1 90 ? 26.794 -4.251 -23.565 1.00 50.22 90 ASP A C 1
ATOM 701 O O . ASP A 1 90 ? 26.783 -3.614 -22.513 1.00 50.22 90 ASP A O 1
ATOM 705 N N . VAL A 1 91 ? 25.667 -4.311 -24.278 1.00 60.72 91 VAL A N 1
ATOM 706 C CA . VAL A 1 91 ? 24.373 -3.729 -23.911 1.00 60.72 91 VAL A CA 1
ATOM 707 C C . VAL A 1 91 ? 23.410 -4.841 -23.500 1.00 60.72 91 VAL A C 1
ATOM 709 O O . VAL A 1 91 ? 22.944 -5.630 -24.325 1.00 60.72 91 VAL A O 1
ATOM 712 N N . SER A 1 92 ? 23.048 -4.870 -22.214 1.00 72.25 92 SER A N 1
ATOM 713 C CA . S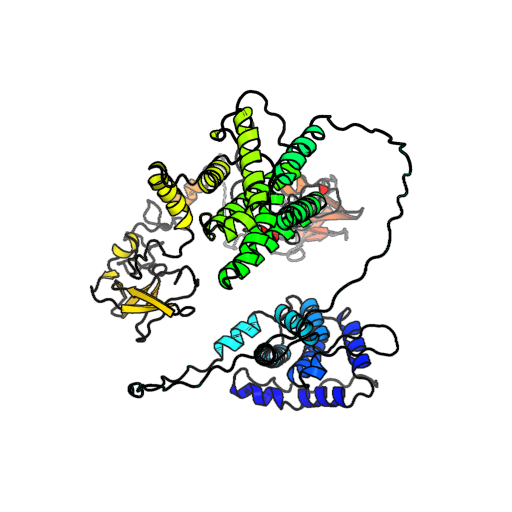ER A 1 92 ? 22.067 -5.815 -21.665 1.00 72.25 92 SER A CA 1
ATOM 714 C C . SER A 1 92 ? 20.721 -5.725 -22.405 1.00 72.25 92 SER A C 1
ATOM 716 O O . SER A 1 92 ? 19.997 -4.729 -22.296 1.00 72.25 92 SER A O 1
ATOM 718 N N . ARG A 1 93 ? 20.371 -6.763 -23.180 1.00 83.50 93 ARG A N 1
ATOM 719 C CA . ARG A 1 93 ? 19.104 -6.830 -23.930 1.00 83.50 93 ARG A CA 1
ATOM 720 C C . ARG A 1 93 ? 17.997 -7.408 -23.031 1.00 83.50 93 ARG A C 1
ATOM 722 O O . ARG A 1 93 ? 18.207 -8.450 -22.403 1.00 83.50 93 ARG A O 1
ATOM 729 N N . PRO A 1 94 ? 16.807 -6.779 -22.953 1.00 89.38 94 PRO A N 1
ATOM 730 C CA . PRO A 1 94 ? 15.745 -7.246 -22.067 1.00 89.38 94 PRO A CA 1
ATOM 731 C C . PRO A 1 94 ? 15.132 -8.552 -22.581 1.00 89.38 94 PRO A C 1
ATOM 733 O O . PRO A 1 94 ? 14.917 -8.696 -23.781 1.00 89.38 94 PRO A O 1
ATOM 736 N N . SER A 1 95 ? 14.774 -9.469 -21.681 1.00 92.88 95 SER A N 1
ATOM 737 C CA . SER A 1 95 ? 13.976 -10.652 -22.027 1.00 92.88 95 SER A CA 1
ATOM 738 C C . SER A 1 95 ? 12.504 -10.286 -22.292 1.00 92.88 95 SER A C 1
ATOM 740 O O . SER A 1 95 ? 12.043 -9.224 -21.848 1.00 92.88 95 SER A O 1
ATOM 742 N N . PRO A 1 96 ? 11.710 -11.141 -22.971 1.00 95.00 96 PRO A N 1
ATOM 743 C CA . PRO A 1 96 ? 10.281 -10.887 -23.188 1.00 95.00 96 PRO A CA 1
ATOM 744 C C . PRO A 1 96 ? 9.512 -10.569 -21.894 1.00 95.00 96 PRO A C 1
ATOM 746 O O . PRO A 1 96 ? 8.663 -9.675 -21.874 1.00 95.00 96 PRO A O 1
ATOM 749 N N . VAL A 1 97 ? 9.836 -11.261 -20.796 1.00 94.62 97 VAL A N 1
ATOM 750 C CA . VAL A 1 97 ? 9.231 -11.041 -19.471 1.00 94.62 97 VAL A CA 1
ATOM 751 C C . VAL A 1 97 ? 9.590 -9.665 -18.905 1.00 94.62 97 VAL A C 1
ATOM 753 O O . VAL A 1 97 ? 8.701 -8.954 -18.427 1.00 94.62 97 VAL A O 1
ATOM 756 N N . GLN A 1 98 ? 10.863 -9.263 -18.988 1.00 93.81 98 GLN A N 1
ATOM 757 C CA . GLN A 1 98 ? 11.320 -7.945 -18.530 1.00 93.81 98 GLN A CA 1
ATOM 758 C C . GLN A 1 98 ? 10.682 -6.819 -19.348 1.00 93.81 98 GLN A C 1
ATOM 760 O O . GLN A 1 98 ? 10.178 -5.846 -18.783 1.00 93.81 98 GLN A O 1
ATOM 765 N N . LEU A 1 99 ? 10.634 -6.979 -20.671 1.00 94.88 99 LEU A N 1
ATOM 766 C CA . LEU A 1 99 ? 10.033 -6.005 -21.573 1.00 94.88 99 LEU A CA 1
ATOM 767 C C . LEU A 1 99 ? 8.531 -5.836 -21.299 1.00 94.88 99 LEU A C 1
ATOM 769 O O . LEU A 1 99 ? 8.039 -4.709 -21.230 1.00 94.88 99 LEU A O 1
ATOM 773 N N . LEU A 1 100 ? 7.790 -6.928 -21.077 1.00 96.69 100 LEU A N 1
ATOM 774 C CA . LEU A 1 100 ? 6.371 -6.836 -20.726 1.00 96.69 100 LEU A CA 1
ATOM 775 C C . LEU A 1 100 ? 6.165 -6.109 -19.393 1.00 96.69 100 LEU A C 1
ATOM 777 O O . LEU A 1 100 ? 5.278 -5.261 -19.293 1.00 96.69 100 LEU A O 1
ATOM 781 N N . ALA A 1 101 ? 6.986 -6.408 -18.382 1.00 95.56 101 ALA A N 1
ATOM 782 C CA . ALA A 1 101 ? 6.933 -5.715 -17.099 1.00 95.56 101 ALA A CA 1
ATOM 783 C C . ALA A 1 101 ? 7.170 -4.206 -17.281 1.00 95.56 101 ALA A C 1
ATOM 785 O O . ALA A 1 101 ? 6.394 -3.393 -16.776 1.00 95.56 101 ALA A O 1
ATOM 786 N N . GLN A 1 102 ? 8.179 -3.821 -18.066 1.00 94.69 102 GLN A N 1
ATOM 787 C CA . GLN A 1 102 ? 8.478 -2.425 -18.395 1.00 94.69 102 GLN A CA 1
ATOM 788 C C . GLN A 1 102 ? 7.300 -1.732 -19.101 1.00 94.69 102 GLN A C 1
ATOM 790 O O . GLN A 1 102 ? 6.865 -0.660 -18.678 1.00 94.69 102 GLN A O 1
ATOM 795 N N . ILE A 1 103 ? 6.721 -2.358 -20.130 1.00 95.12 103 ILE A N 1
ATOM 796 C CA . ILE A 1 103 ? 5.576 -1.805 -20.871 1.00 95.12 103 ILE A CA 1
ATOM 797 C C . ILE A 1 103 ? 4.355 -1.634 -19.957 1.00 95.12 103 ILE A C 1
ATOM 799 O O . ILE A 1 103 ? 3.660 -0.618 -20.025 1.00 95.12 103 ILE A O 1
ATOM 803 N N . LEU A 1 104 ? 4.087 -2.596 -19.068 1.00 95.44 104 LEU A N 1
ATOM 804 C CA . LEU A 1 104 ? 2.972 -2.508 -18.123 1.00 95.44 104 LEU A CA 1
ATOM 805 C C . LEU A 1 104 ? 3.149 -1.373 -17.104 1.00 95.44 104 LEU A C 1
ATOM 807 O O . LEU A 1 104 ? 2.145 -0.770 -16.712 1.00 95.44 104 LEU A O 1
ATOM 811 N N . HIS A 1 105 ? 4.387 -1.047 -16.720 1.00 93.38 105 HIS A N 1
ATOM 812 C CA . HIS A 1 105 ? 4.685 0.139 -15.915 1.00 93.38 105 HIS A CA 1
ATOM 813 C C . HIS A 1 105 ? 4.415 1.433 -16.691 1.00 93.38 105 HIS A C 1
ATOM 815 O O . HIS A 1 105 ? 3.697 2.299 -16.187 1.00 93.38 105 HIS A O 1
ATOM 821 N N . LEU A 1 106 ? 4.904 1.535 -17.933 1.00 92.38 106 LEU A N 1
ATOM 822 C CA . LEU A 1 106 ? 4.697 2.703 -18.804 1.00 92.38 106 LEU A CA 1
ATOM 823 C C . LEU A 1 106 ? 3.212 2.941 -19.135 1.00 92.38 106 LEU A C 1
ATOM 825 O O . LEU A 1 106 ? 2.763 4.083 -19.233 1.00 92.38 106 LEU A O 1
ATOM 829 N N . ARG A 1 107 ? 2.407 1.874 -19.224 1.00 92.81 107 ARG A N 1
ATOM 830 C CA . ARG A 1 107 ? 0.946 1.949 -19.416 1.00 92.81 107 ARG A CA 1
ATOM 831 C C . ARG A 1 107 ? 0.239 2.741 -18.306 1.00 92.81 107 ARG A C 1
ATOM 833 O O . ARG A 1 107 ? -0.808 3.357 -18.525 1.00 92.81 107 ARG A O 1
ATOM 840 N N . GLY A 1 108 ? 0.737 2.658 -17.072 1.00 87.44 108 GLY A N 1
ATOM 841 C CA . GLY A 1 108 ? 0.103 3.260 -15.902 1.00 87.44 108 GLY A CA 1
ATOM 842 C C . GLY A 1 108 ? -1.352 2.807 -15.703 1.00 87.44 108 GLY A C 1
ATOM 843 O O . GLY A 1 108 ? -1.636 1.645 -15.394 1.00 87.44 108 GLY A O 1
ATOM 844 N N . ARG A 1 109 ? -2.304 3.743 -15.832 1.00 84.38 109 ARG A N 1
ATOM 845 C CA . ARG A 1 109 ? -3.745 3.516 -15.594 1.00 84.38 109 ARG A CA 1
ATOM 846 C C . ARG A 1 109 ? -4.604 3.505 -16.858 1.00 84.38 109 ARG A C 1
ATOM 848 O O . ARG A 1 109 ? -5.826 3.490 -16.727 1.00 84.38 109 ARG A O 1
ATOM 855 N N . ALA A 1 110 ? -4.010 3.483 -18.052 1.00 85.31 110 ALA A N 1
ATOM 856 C CA . ALA A 1 110 ? -4.794 3.410 -19.280 1.00 85.31 110 ALA A CA 1
ATOM 857 C C . ALA A 1 110 ? -5.693 2.162 -19.305 1.00 85.31 110 ALA A C 1
ATOM 859 O O . ALA A 1 110 ? -5.350 1.112 -18.730 1.00 85.31 110 ALA A O 1
ATOM 860 N N . LYS A 1 111 ? -6.865 2.316 -19.937 1.00 88.75 111 LYS A N 1
ATOM 861 C CA . LYS A 1 111 ? -7.870 1.260 -20.085 1.00 88.75 111 LYS A CA 1
ATOM 862 C C . LYS A 1 111 ? -7.265 0.114 -20.895 1.00 88.75 111 LYS A C 1
ATOM 864 O O . LYS A 1 111 ? -6.639 0.335 -21.925 1.00 88.75 111 LYS A O 1
ATOM 869 N N . ILE A 1 112 ? -7.429 -1.101 -20.389 1.00 90.56 112 ILE A N 1
ATOM 870 C CA . ILE A 1 112 ? -6.935 -2.318 -21.032 1.00 90.56 112 ILE A CA 1
ATOM 871 C C . ILE A 1 112 ? -7.921 -2.670 -22.151 1.00 90.56 112 ILE A C 1
ATOM 873 O O . ILE A 1 112 ? -9.130 -2.607 -21.935 1.00 90.56 112 ILE A O 1
ATOM 877 N N . THR A 1 113 ? -7.411 -2.977 -23.342 1.00 91.75 113 THR A N 1
ATOM 878 C CA . THR A 1 113 ? -8.222 -3.467 -24.465 1.00 91.75 113 THR A CA 1
ATOM 879 C C . THR A 1 113 ? -8.580 -4.935 -24.257 1.00 91.75 113 THR A C 1
ATOM 881 O O . THR A 1 113 ? -7.831 -5.650 -23.595 1.00 91.75 113 THR A O 1
ATOM 884 N N . ASP A 1 114 ? -9.658 -5.416 -24.873 1.00 89.06 114 ASP A N 1
ATOM 885 C CA . ASP A 1 114 ? -10.085 -6.820 -24.738 1.00 89.06 114 ASP A CA 1
ATOM 886 C C . ASP A 1 114 ? -8.981 -7.799 -25.177 1.00 89.06 114 ASP A C 1
ATOM 888 O O . ASP A 1 114 ? -8.733 -8.814 -24.528 1.00 89.06 114 ASP A O 1
ATOM 892 N N . TRP A 1 115 ? -8.221 -7.426 -26.213 1.00 91.94 115 TRP A N 1
ATOM 893 C CA . TRP A 1 115 ? -7.037 -8.158 -26.669 1.00 91.94 115 TRP A CA 1
ATOM 894 C C . TRP A 1 115 ? -5.940 -8.255 -25.614 1.00 91.94 115 TRP A C 1
ATOM 896 O O . TRP A 1 115 ? -5.427 -9.341 -25.344 1.00 91.94 115 TRP A O 1
ATOM 906 N N . LEU A 1 116 ? -5.577 -7.127 -24.999 1.00 93.81 116 LEU A N 1
ATOM 907 C CA . LEU A 1 116 ? -4.570 -7.136 -23.947 1.00 93.81 116 LEU A CA 1
ATOM 908 C C . LEU A 1 116 ? -5.091 -7.863 -22.708 1.00 93.81 116 LEU A C 1
ATOM 910 O O . LEU A 1 116 ? -4.338 -8.585 -22.067 1.00 93.81 116 LEU A O 1
ATOM 914 N N . GLN A 1 117 ? -6.375 -7.723 -22.385 1.00 93.00 117 GLN A N 1
ATOM 915 C CA . GLN A 1 117 ? -6.994 -8.437 -21.279 1.00 93.00 117 GLN A CA 1
ATOM 916 C C . GLN A 1 117 ? -6.886 -9.951 -21.481 1.00 93.00 117 GLN A C 1
ATOM 918 O O . GLN A 1 117 ? -6.397 -10.624 -20.577 1.00 93.00 117 GLN A O 1
ATOM 923 N N . GLY A 1 118 ? -7.261 -10.486 -22.646 1.00 90.69 118 GLY A N 1
ATOM 924 C CA . GLY A 1 118 ? -7.151 -11.916 -22.954 1.00 90.69 118 GLY A CA 1
ATOM 925 C C . GLY A 1 118 ? -5.718 -12.446 -22.858 1.00 90.69 118 GLY A C 1
ATOM 926 O O . GLY A 1 118 ? -5.454 -13.416 -22.146 1.00 90.69 118 GLY A O 1
ATOM 927 N N . VAL A 1 119 ? -4.758 -11.744 -23.465 1.00 94.62 119 VAL A N 1
ATOM 928 C CA . VAL A 1 119 ? -3.335 -12.117 -23.387 1.00 94.62 119 VAL A CA 1
ATOM 929 C C . VAL A 1 119 ? -2.812 -12.070 -21.949 1.00 94.62 119 VAL A C 1
ATOM 931 O O . VAL A 1 119 ? -2.120 -12.987 -21.509 1.00 94.62 119 VAL A O 1
ATOM 934 N N . LEU A 1 120 ? -3.177 -11.052 -21.166 1.00 95.81 120 LEU A N 1
ATOM 935 C CA . LEU A 1 120 ? -2.776 -10.964 -19.762 1.00 95.81 120 LEU A CA 1
ATOM 936 C C . LEU A 1 120 ? -3.395 -12.074 -18.898 1.00 95.81 120 LEU A C 1
ATOM 938 O O . LEU A 1 120 ? -2.777 -12.465 -17.910 1.00 95.81 120 LEU A O 1
ATOM 942 N N . HIS A 1 121 ? -4.559 -12.625 -19.256 1.00 93.00 121 HIS A N 1
ATOM 943 C CA . HIS A 1 121 ? -5.093 -13.816 -18.586 1.00 93.00 121 HIS A CA 1
ATOM 944 C C . HIS A 1 121 ? -4.230 -15.057 -18.850 1.00 93.00 121 HIS A C 1
ATOM 946 O O . HIS A 1 121 ? -3.958 -15.802 -17.906 1.00 93.00 121 HIS A O 1
ATOM 952 N N . LEU A 1 122 ? -3.737 -15.247 -20.082 1.00 93.25 122 LEU A N 1
ATOM 953 C CA . LEU A 1 122 ? -2.779 -16.318 -20.389 1.00 93.25 122 LEU A CA 1
ATOM 954 C C . LEU A 1 122 ? -1.486 -16.156 -19.579 1.00 93.25 122 LEU A C 1
ATOM 956 O O . LEU A 1 122 ? -1.040 -17.097 -18.922 1.00 93.25 122 LEU A O 1
ATOM 960 N N . VAL A 1 123 ? -0.928 -14.940 -19.557 1.00 95.25 123 VAL A N 1
ATOM 961 C CA . VAL A 1 123 ? 0.271 -14.616 -18.767 1.00 95.25 123 VAL A CA 1
ATOM 962 C C . VAL A 1 123 ? 0.030 -14.860 -17.272 1.00 95.25 123 VAL A C 1
ATOM 964 O O . VAL A 1 123 ? 0.884 -15.419 -16.589 1.00 95.25 123 VAL A O 1
ATOM 967 N N . ALA A 1 124 ? -1.140 -14.488 -16.745 1.00 93.50 124 ALA A N 1
ATOM 968 C CA . ALA A 1 124 ? -1.485 -14.690 -15.339 1.00 93.50 124 ALA A CA 1
ATOM 969 C C . ALA A 1 124 ? -1.583 -16.174 -14.955 1.00 93.50 124 ALA A C 1
ATOM 971 O O . ALA A 1 124 ? -1.121 -16.536 -13.872 1.00 93.50 124 ALA A O 1
ATOM 972 N N . ARG A 1 125 ? -2.155 -17.026 -15.820 1.00 90.38 125 ARG A N 1
ATOM 973 C CA . ARG A 1 125 ? -2.187 -18.487 -15.618 1.00 90.38 125 ARG A CA 1
ATOM 974 C C . ARG A 1 125 ? -0.776 -19.061 -15.615 1.00 90.38 125 ARG A C 1
ATOM 976 O O . ARG A 1 125 ? -0.379 -19.694 -14.644 1.00 90.38 125 ARG A O 1
ATOM 983 N N . ARG A 1 126 ? 0.030 -18.689 -16.605 1.00 90.81 126 ARG A N 1
ATOM 984 C CA . ARG A 1 126 ? 1.431 -19.104 -16.680 1.00 90.81 126 ARG A CA 1
ATOM 985 C C . ARG A 1 126 ? 2.254 -18.684 -15.458 1.00 90.81 126 ARG A C 1
ATOM 987 O O . ARG A 1 126 ? 3.059 -19.459 -14.956 1.00 90.81 126 ARG A O 1
ATOM 994 N N . LEU A 1 127 ? 2.017 -17.490 -14.913 1.00 90.56 127 LEU A N 1
ATOM 995 C CA . LEU A 1 127 ? 2.632 -17.030 -13.660 1.00 90.56 127 LEU A CA 1
ATOM 996 C C . LEU A 1 127 ? 2.207 -17.846 -12.422 1.00 90.56 127 LEU A C 1
ATOM 998 O O . LEU A 1 127 ? 2.896 -17.797 -11.398 1.00 90.56 127 LEU A O 1
ATOM 1002 N N . GLN A 1 128 ? 1.068 -18.546 -12.459 1.00 86.75 128 GLN A N 1
ATOM 1003 C CA . GLN A 1 128 ? 0.688 -19.500 -11.410 1.00 86.75 128 GLN A CA 1
ATOM 1004 C C . GLN A 1 128 ? 1.479 -20.807 -11.534 1.00 86.75 128 GLN A C 1
ATOM 1006 O O . GLN A 1 128 ? 1.889 -21.335 -10.500 1.00 86.75 128 GLN A O 1
ATOM 1011 N N . ASP A 1 129 ? 1.752 -21.256 -12.760 1.00 82.75 129 ASP A N 1
ATOM 1012 C CA . ASP A 1 129 ? 2.505 -22.485 -13.043 1.00 82.75 129 ASP A CA 1
ATOM 1013 C C . ASP A 1 129 ? 4.005 -22.307 -12.763 1.00 82.75 129 ASP A C 1
ATOM 1015 O O . ASP A 1 129 ? 4.604 -23.079 -12.017 1.00 82.75 129 ASP A O 1
ATOM 1019 N N . VAL A 1 130 ? 4.596 -21.207 -13.245 1.00 81.19 130 VAL A N 1
ATOM 1020 C CA . VAL A 1 130 ? 6.013 -20.848 -13.034 1.00 81.19 130 VAL A CA 1
ATOM 1021 C C . VAL A 1 130 ? 6.372 -20.746 -11.545 1.00 81.19 130 VAL A C 1
ATOM 1023 O O . VAL A 1 130 ? 7.472 -21.123 -11.147 1.00 81.19 130 VAL A O 1
ATOM 1026 N N . ARG A 1 131 ? 5.431 -20.307 -10.692 1.00 71.44 131 ARG A N 1
ATOM 1027 C CA . ARG A 1 131 ? 5.623 -20.209 -9.232 1.00 71.44 131 ARG A CA 1
ATOM 1028 C C . ARG A 1 131 ? 5.964 -21.554 -8.583 1.00 71.44 131 ARG A C 1
ATOM 1030 O O . ARG A 1 131 ? 6.555 -21.556 -7.508 1.00 71.44 131 ARG A O 1
ATOM 1037 N N . ARG A 1 132 ? 5.542 -22.668 -9.181 1.00 64.06 132 ARG A N 1
ATOM 1038 C CA . ARG A 1 132 ? 5.771 -24.004 -8.628 1.00 64.06 132 ARG A CA 1
ATOM 1039 C C . ARG A 1 132 ? 7.137 -24.574 -9.021 1.00 64.06 132 ARG A C 1
ATOM 1041 O O . ARG A 1 132 ? 7.653 -25.385 -8.265 1.00 64.06 132 ARG A O 1
ATOM 1048 N N . ASN A 1 133 ? 7.728 -24.113 -10.132 1.00 63.44 133 ASN A N 1
ATOM 1049 C CA . ASN A 1 133 ? 8.780 -24.870 -10.823 1.00 63.44 133 ASN A CA 1
ATOM 1050 C C . ASN A 1 133 ? 10.084 -24.104 -11.143 1.00 63.44 133 ASN A C 1
ATOM 1052 O O . ASN A 1 133 ? 11.051 -24.755 -11.516 1.00 63.44 133 ASN A O 1
ATOM 1056 N N . VAL A 1 134 ? 10.168 -22.768 -11.024 1.00 61.81 134 VAL A N 1
ATOM 1057 C CA . VAL A 1 134 ? 11.395 -22.025 -11.413 1.00 61.81 134 VAL A CA 1
ATOM 1058 C C . VAL A 1 134 ? 12.252 -21.633 -10.202 1.00 61.81 134 VAL A C 1
ATOM 1060 O O . VAL A 1 134 ? 11.806 -20.873 -9.341 1.00 61.81 134 VAL A O 1
ATOM 1063 N N . GLN A 1 135 ? 13.502 -22.110 -10.174 1.00 58.03 135 GLN A N 1
ATOM 1064 C CA . GLN A 1 135 ? 14.569 -21.722 -9.237 1.00 58.03 135 GLN A CA 1
ATOM 1065 C C . GLN A 1 135 ? 15.734 -21.052 -10.006 1.00 58.03 135 GLN A C 1
ATOM 1067 O O . GLN A 1 135 ? 15.902 -21.293 -11.199 1.00 58.03 135 GLN A O 1
ATOM 1072 N N . GLY A 1 136 ? 16.534 -20.199 -9.351 1.00 66.00 136 GLY A N 1
ATOM 1073 C CA . GLY A 1 136 ? 17.739 -19.577 -9.943 1.00 66.00 136 GLY A CA 1
ATOM 1074 C C . GLY A 1 136 ? 17.548 -18.187 -10.586 1.00 66.00 136 GLY A C 1
ATOM 1075 O O . GLY A 1 136 ? 16.552 -17.503 -10.342 1.00 66.00 136 GLY A O 1
ATOM 1076 N N . GLN A 1 137 ? 18.523 -17.746 -11.401 1.00 58.44 137 GLN A N 1
ATOM 1077 C CA . GLN A 1 137 ? 18.603 -16.388 -11.987 1.00 58.44 137 GLN A CA 1
ATOM 1078 C C . GLN A 1 137 ? 17.394 -16.011 -12.873 1.00 58.44 137 GLN A C 1
ATOM 1080 O O . GLN A 1 137 ? 17.047 -14.835 -12.983 1.00 58.44 137 GLN A O 1
ATOM 1085 N N . ALA A 1 138 ? 16.675 -16.996 -13.422 1.00 65.38 138 ALA A N 1
ATOM 1086 C CA . ALA A 1 138 ? 15.456 -16.778 -14.202 1.00 65.38 138 ALA A CA 1
ATOM 1087 C C . ALA A 1 138 ? 14.237 -16.350 -13.355 1.00 65.38 138 ALA A C 1
ATOM 1089 O O . ALA A 1 138 ? 13.240 -15.900 -13.915 1.00 65.38 138 ALA A O 1
ATOM 1090 N N . ALA A 1 139 ? 14.276 -16.460 -12.019 1.00 77.19 139 ALA A N 1
ATOM 1091 C CA . ALA A 1 139 ? 13.122 -16.177 -11.159 1.00 77.19 139 ALA A CA 1
ATOM 1092 C C . ALA A 1 139 ? 12.820 -14.673 -10.995 1.00 77.19 139 ALA A C 1
ATOM 1094 O O . ALA A 1 139 ? 11.653 -14.284 -10.881 1.00 77.19 139 ALA A O 1
ATOM 1095 N N . ALA A 1 140 ? 13.846 -13.816 -10.994 1.00 83.56 140 ALA A N 1
ATOM 1096 C CA . ALA A 1 140 ? 13.686 -12.384 -10.728 1.00 83.56 140 ALA A CA 1
ATOM 1097 C C . ALA A 1 140 ? 12.797 -11.657 -11.768 1.00 83.56 140 ALA A C 1
ATOM 1099 O O . ALA A 1 140 ? 11.864 -10.964 -11.346 1.00 83.56 140 ALA A O 1
ATOM 1100 N N . PRO A 1 141 ? 12.966 -11.862 -13.094 1.00 88.19 141 PRO A N 1
ATOM 1101 C CA . PRO A 1 141 ? 12.072 -11.291 -14.107 1.00 88.19 141 PRO A CA 1
ATOM 1102 C C . PRO A 1 141 ? 10.593 -11.649 -13.912 1.00 88.19 141 PRO A C 1
ATOM 1104 O O . PRO A 1 141 ? 9.718 -10.788 -14.024 1.00 88.19 141 PRO A O 1
ATOM 1107 N N . TRP A 1 142 ? 10.291 -12.908 -13.576 1.00 90.00 142 TRP A N 1
ATOM 1108 C CA . TRP A 1 142 ? 8.912 -13.362 -13.369 1.00 90.00 142 TRP A CA 1
ATOM 1109 C C . TRP A 1 142 ? 8.272 -12.747 -12.121 1.00 90.00 142 TRP A C 1
ATOM 1111 O O . TRP A 1 142 ? 7.077 -12.432 -12.127 1.00 90.00 142 TRP A O 1
ATOM 1121 N N . ILE A 1 143 ? 9.052 -12.554 -11.051 1.00 89.06 143 ILE A N 1
ATOM 1122 C CA . ILE A 1 143 ? 8.595 -11.866 -9.836 1.00 89.06 143 ILE A CA 1
ATOM 1123 C C . ILE A 1 143 ? 8.239 -10.415 -10.157 1.00 89.06 143 ILE A C 1
ATOM 1125 O O . ILE A 1 143 ? 7.192 -9.933 -9.712 1.00 89.06 143 ILE A O 1
ATOM 1129 N N . GLU A 1 144 ? 9.074 -9.737 -10.942 1.00 90.62 144 GLU A N 1
ATOM 1130 C CA . GLU A 1 144 ? 8.834 -8.348 -11.316 1.00 90.62 144 GLU A CA 1
ATOM 1131 C C . GLU A 1 144 ? 7.596 -8.214 -12.205 1.00 90.62 144 GLU A C 1
ATOM 1133 O O . GLU A 1 144 ? 6.677 -7.467 -11.866 1.00 90.62 144 GLU A O 1
ATOM 1138 N N . LEU A 1 145 ? 7.470 -9.045 -13.246 1.00 94.69 145 LEU A N 1
ATOM 1139 C CA . LEU A 1 145 ? 6.271 -9.074 -14.084 1.00 94.69 145 LEU A CA 1
ATOM 1140 C C . LEU A 1 145 ? 4.998 -9.295 -13.253 1.00 94.69 145 LEU A C 1
ATOM 1142 O O . LEU A 1 145 ? 3.995 -8.605 -13.443 1.00 94.69 145 LEU A O 1
ATOM 1146 N N . ARG A 1 146 ? 5.031 -10.211 -12.276 1.00 93.25 146 ARG A N 1
ATOM 1147 C CA . ARG A 1 146 ? 3.896 -10.461 -11.376 1.00 93.25 146 ARG A CA 1
ATOM 1148 C C . ARG A 1 146 ? 3.487 -9.214 -10.586 1.00 93.25 146 ARG A C 1
ATOM 1150 O O . ARG A 1 146 ? 2.289 -9.028 -10.352 1.00 93.25 146 ARG A O 1
ATOM 1157 N N . ARG A 1 147 ? 4.441 -8.377 -10.167 1.00 91.19 147 ARG A N 1
ATOM 1158 C CA . ARG A 1 147 ? 4.171 -7.109 -9.464 1.00 91.19 147 ARG A CA 1
ATOM 1159 C C . ARG A 1 147 ? 3.559 -6.064 -10.396 1.00 91.19 147 ARG A C 1
ATOM 1161 O O . ARG A 1 147 ? 2.669 -5.332 -9.960 1.00 91.19 147 ARG A O 1
ATOM 1168 N N . SER A 1 148 ? 3.967 -6.043 -11.664 1.00 93.06 148 SER A N 1
ATOM 1169 C CA . SER A 1 148 ? 3.448 -5.123 -12.688 1.00 93.06 148 SER A CA 1
ATOM 1170 C C . SER A 1 148 ? 2.045 -5.487 -13.197 1.00 93.06 148 SER A C 1
ATOM 1172 O O . SER A 1 148 ? 1.355 -4.647 -13.779 1.00 93.06 148 SER A O 1
ATOM 1174 N N . MET A 1 149 ? 1.592 -6.727 -12.983 1.00 95.31 149 MET A N 1
ATOM 1175 C CA . MET A 1 149 ? 0.301 -7.211 -13.481 1.00 95.31 149 MET A CA 1
ATOM 1176 C C . MET A 1 149 ? -0.907 -6.449 -12.892 1.00 95.31 149 MET A C 1
ATOM 1178 O O . MET A 1 149 ? -1.026 -6.304 -11.668 1.00 95.31 149 MET A O 1
ATOM 1182 N N . PRO A 1 150 ? -1.888 -6.030 -13.719 1.00 94.00 150 PRO A N 1
ATOM 1183 C CA . PRO A 1 150 ? -3.077 -5.340 -13.229 1.00 94.00 150 PRO A CA 1
ATOM 1184 C C . PRO A 1 150 ? -3.912 -6.197 -12.265 1.00 94.00 150 PRO A C 1
ATOM 1186 O O . PRO A 1 150 ? -4.305 -7.322 -12.570 1.00 94.00 150 PRO A O 1
ATOM 1189 N N . LYS A 1 151 ? -4.295 -5.624 -11.115 1.00 90.50 151 LYS A N 1
ATOM 1190 C CA . LYS A 1 151 ? -5.124 -6.305 -10.093 1.00 90.50 151 LYS A CA 1
ATOM 1191 C C . LYS A 1 151 ? -6.495 -6.772 -10.600 1.00 90.50 151 LYS A C 1
ATOM 1193 O O . LYS A 1 151 ? -7.111 -7.617 -9.955 1.00 90.50 151 LYS A O 1
ATOM 1198 N N . ALA A 1 152 ? -7.007 -6.188 -11.685 1.00 89.06 152 ALA A N 1
ATOM 1199 C CA . ALA A 1 152 ? -8.252 -6.621 -12.322 1.00 89.06 152 ALA A CA 1
ATOM 1200 C C . ALA A 1 152 ? -8.118 -8.040 -12.896 1.00 89.06 152 ALA A C 1
ATOM 1202 O O . ALA A 1 152 ? -8.887 -8.902 -12.499 1.00 89.06 152 ALA A O 1
ATOM 1203 N N . ILE A 1 153 ? -7.048 -8.317 -13.649 1.00 92.75 153 ILE A N 1
ATOM 1204 C CA . ILE A 1 153 ? -6.769 -9.641 -14.232 1.00 92.75 153 ILE A CA 1
ATOM 1205 C C . ILE A 1 153 ? -6.716 -10.730 -13.148 1.00 92.75 153 ILE A C 1
ATOM 1207 O O . ILE A 1 153 ? -7.320 -11.790 -13.272 1.00 92.75 153 ILE A O 1
ATOM 1211 N N . TRP A 1 154 ? -6.063 -10.449 -12.013 1.00 90.56 154 TRP A N 1
ATOM 1212 C CA . TRP A 1 154 ? -6.014 -11.386 -10.881 1.00 90.56 154 TRP A CA 1
ATOM 1213 C C . TRP A 1 154 ? -7.358 -11.594 -10.167 1.00 90.56 154 TRP A C 1
ATOM 1215 O O . TRP A 1 154 ? -7.510 -12.570 -9.430 1.00 90.56 154 TRP A O 1
ATOM 1225 N N . ARG A 1 155 ? -8.302 -10.651 -10.264 1.00 87.94 155 ARG A N 1
ATOM 1226 C CA . ARG A 1 155 ? -9.661 -10.823 -9.725 1.00 87.94 155 ARG A CA 1
ATOM 1227 C C . ARG A 1 155 ? -10.492 -11.675 -10.676 1.00 87.94 155 ARG A C 1
ATOM 1229 O O . ARG A 1 155 ? -11.051 -12.662 -10.214 1.00 87.94 155 ARG A O 1
ATOM 1236 N N . ASP A 1 156 ? -10.463 -11.351 -11.963 1.00 84.81 156 ASP A N 1
ATOM 1237 C CA . ASP A 1 156 ? -11.199 -12.051 -13.018 1.00 84.81 156 ASP A CA 1
ATOM 1238 C C . ASP A 1 156 ? -10.810 -13.540 -13.075 1.00 84.81 156 ASP A C 1
ATOM 1240 O O . ASP A 1 156 ? -11.667 -14.424 -13.066 1.00 84.81 156 ASP A O 1
ATOM 1244 N N . LEU A 1 157 ? -9.510 -13.844 -12.988 1.00 83.88 157 LEU A N 1
ATOM 1245 C CA . LEU A 1 157 ? -9.022 -15.225 -12.970 1.00 83.88 157 LEU A CA 1
ATOM 1246 C C . LEU A 1 157 ? -9.492 -16.022 -11.737 1.00 83.88 157 LEU A C 1
ATOM 1248 O O . LEU A 1 157 ? -9.653 -17.236 -11.808 1.00 83.88 157 LEU A O 1
ATOM 1252 N N . ARG A 1 158 ? -9.723 -15.359 -10.594 1.00 83.31 158 ARG A N 1
ATOM 1253 C CA . ARG A 1 158 ? -10.238 -16.020 -9.379 1.00 83.31 158 ARG A CA 1
ATOM 1254 C C . ARG A 1 158 ? -11.730 -16.303 -9.460 1.00 83.31 158 ARG A C 1
ATOM 1256 O O . ARG A 1 158 ? -12.171 -17.295 -8.897 1.00 83.31 158 ARG A O 1
ATOM 1263 N N . THR A 1 159 ? -12.485 -15.450 -10.146 1.00 79.94 159 THR A N 1
ATOM 1264 C CA . THR A 1 159 ? -13.926 -15.644 -10.355 1.00 79.94 159 THR A CA 1
ATOM 1265 C C . THR A 1 159 ? -14.246 -16.738 -11.371 1.00 79.94 159 THR A C 1
ATOM 1267 O O . THR A 1 159 ? -15.365 -17.226 -11.379 1.00 79.94 159 THR A O 1
ATOM 1270 N N . GLN A 1 160 ? -13.277 -17.140 -12.199 1.00 70.06 160 GLN A N 1
ATOM 1271 C CA . GLN A 1 160 ? -13.441 -18.168 -13.235 1.00 70.06 160 GLN A CA 1
ATOM 1272 C C . GLN A 1 160 ? -13.049 -19.586 -12.780 1.00 70.06 160 GLN A C 1
ATOM 1274 O O . GLN A 1 160 ? -13.032 -20.485 -13.612 1.00 70.06 160 GLN A O 1
ATOM 1279 N N . ARG A 1 161 ? -12.700 -19.814 -11.502 1.00 64.81 161 ARG A N 1
ATOM 1280 C CA . ARG A 1 161 ? -12.406 -21.175 -11.017 1.00 64.81 161 ARG A CA 1
ATOM 1281 C C . ARG A 1 161 ? -13.702 -21.990 -10.900 1.00 64.81 161 ARG A C 1
ATOM 1283 O O . ARG A 1 161 ? -14.624 -21.503 -10.242 1.00 64.81 161 ARG A O 1
ATOM 1290 N N . PRO A 1 162 ? -13.767 -23.211 -11.459 1.00 49.09 162 PRO A N 1
ATOM 1291 C CA . PRO A 1 162 ? -14.934 -24.067 -11.319 1.00 49.09 162 PRO A CA 1
ATOM 1292 C C . PRO A 1 162 ? -15.132 -24.449 -9.849 1.00 49.09 162 PRO A C 1
ATOM 1294 O O . PRO A 1 162 ? -14.166 -24.638 -9.100 1.00 49.09 162 PRO A O 1
ATOM 1297 N N . ALA A 1 163 ? -16.395 -24.526 -9.427 1.00 39.91 163 ALA A N 1
ATOM 1298 C CA . ALA A 1 163 ? -16.755 -25.061 -8.122 1.00 39.91 163 ALA A CA 1
ATOM 1299 C C . ALA A 1 163 ? -16.278 -26.516 -8.052 1.00 39.91 163 ALA A C 1
ATOM 1301 O O . ALA A 1 163 ? -16.588 -27.315 -8.933 1.00 39.91 163 ALA A O 1
ATOM 1302 N N . ILE A 1 164 ? -15.494 -26.843 -7.028 1.00 41.19 164 ILE A N 1
ATOM 1303 C CA . ILE A 1 164 ? -15.061 -28.217 -6.774 1.00 41.19 164 ILE A CA 1
ATOM 1304 C C . ILE A 1 164 ? -16.340 -29.029 -6.503 1.00 41.19 164 ILE A C 1
ATOM 1306 O O . ILE A 1 164 ? -17.072 -28.661 -5.580 1.00 41.19 164 ILE A O 1
ATOM 1310 N N . PRO A 1 165 ? -16.660 -30.076 -7.287 1.00 39.84 165 PRO A N 1
ATOM 1311 C CA . PRO A 1 165 ? -17.798 -30.929 -6.973 1.00 39.84 165 PRO A CA 1
ATOM 1312 C C . PRO A 1 165 ? -17.561 -31.598 -5.609 1.00 39.84 165 PRO A C 1
ATOM 1314 O O . PRO A 1 165 ? -16.417 -31.934 -5.290 1.00 39.84 165 PRO A O 1
ATOM 1317 N N . PRO A 1 166 ? -18.606 -31.780 -4.783 1.00 36.88 166 PRO A N 1
ATOM 1318 C CA . PRO A 1 166 ? -18.458 -32.401 -3.475 1.00 36.88 166 PRO A CA 1
ATOM 1319 C C . PRO A 1 166 ? -17.945 -33.833 -3.657 1.00 36.88 166 PRO A C 1
ATOM 1321 O O . PRO A 1 166 ? -18.636 -34.693 -4.198 1.00 36.88 166 PRO A O 1
ATOM 1324 N N . THR A 1 167 ? -16.708 -34.092 -3.238 1.00 38.28 167 THR A N 1
ATOM 1325 C CA . THR A 1 167 ? -16.143 -35.440 -3.254 1.00 38.28 167 THR A CA 1
ATOM 1326 C C . THR A 1 167 ? -16.832 -36.276 -2.183 1.00 38.28 167 THR A C 1
ATOM 1328 O O . THR A 1 167 ? -16.711 -35.999 -0.990 1.00 38.28 167 THR A O 1
ATOM 1331 N N . CYS A 1 168 ? -17.569 -37.283 -2.648 1.00 30.77 168 CYS A N 1
ATOM 1332 C CA . CYS A 1 168 ? -18.244 -38.302 -1.860 1.00 30.77 168 CYS A CA 1
ATOM 1333 C C . CYS A 1 168 ? -17.254 -39.008 -0.921 1.00 30.77 168 CYS A C 1
ATOM 1335 O O . CYS A 1 168 ? -16.197 -39.479 -1.347 1.00 30.77 168 CYS A O 1
ATOM 1337 N N . SER A 1 169 ? -17.603 -39.066 0.361 1.00 38.44 169 SER A N 1
ATOM 1338 C CA . SER A 1 169 ? -16.859 -39.757 1.408 1.00 38.44 169 SER A CA 1
ATOM 1339 C C . SER A 1 169 ? -16.753 -41.252 1.089 1.00 38.44 169 SER A C 1
ATOM 1341 O O . SER A 1 169 ? -17.776 -41.912 0.918 1.00 38.44 169 SER A O 1
ATOM 1343 N N . LYS A 1 170 ? -15.532 -41.797 1.036 1.00 34.72 170 LYS A N 1
ATOM 1344 C CA . LYS A 1 170 ? -15.299 -43.242 1.184 1.00 34.72 170 LYS A CA 1
ATOM 1345 C C . LYS A 1 170 ? -14.908 -43.568 2.634 1.00 34.72 170 LYS A C 1
ATOM 1347 O O . LYS A 1 170 ? -14.351 -42.696 3.307 1.00 34.72 170 LYS A O 1
ATOM 1352 N N . PRO A 1 171 ? -15.235 -44.775 3.133 1.00 34.19 171 PRO A N 1
ATOM 1353 C CA . PRO A 1 171 ? -15.147 -45.120 4.548 1.00 34.19 171 PRO A CA 1
ATOM 1354 C C . PRO A 1 171 ? -13.704 -45.370 4.994 1.00 34.19 171 PRO A C 1
ATOM 1356 O O . PRO A 1 171 ? -12.847 -45.747 4.201 1.00 34.19 171 PRO A O 1
ATOM 1359 N N . LYS A 1 172 ? -13.472 -45.159 6.292 1.00 36.06 172 LYS A N 1
ATOM 1360 C CA . LYS A 1 172 ? -12.212 -45.394 7.003 1.00 36.06 172 LYS A CA 1
ATOM 1361 C C . LYS A 1 172 ? -11.846 -46.884 7.006 1.00 36.06 172 LYS A C 1
ATOM 1363 O O . LYS A 1 172 ? -12.597 -47.676 7.568 1.00 36.06 172 LYS A O 1
ATOM 1368 N N . GLU A 1 173 ? -10.659 -47.224 6.514 1.00 31.55 173 GLU A N 1
ATOM 1369 C CA . GLU A 1 173 ? -9.948 -48.451 6.895 1.00 31.55 173 GLU A CA 1
ATOM 1370 C C . GLU A 1 173 ? -8.894 -48.132 7.968 1.00 31.55 173 GLU A C 1
ATOM 1372 O O . GLU A 1 173 ? -8.267 -47.069 7.958 1.00 31.55 173 GLU A O 1
ATOM 1377 N N . LYS A 1 174 ? -8.796 -49.030 8.954 1.00 30.16 174 LYS A N 1
ATOM 1378 C CA . LYS A 1 174 ? -7.923 -48.962 10.137 1.00 30.16 174 LYS A CA 1
ATOM 1379 C C . LYS A 1 174 ? -6.447 -49.191 9.763 1.00 30.16 174 LYS A C 1
ATOM 1381 O O . LYS A 1 174 ? -6.190 -49.914 8.807 1.00 30.16 174 LYS A O 1
ATOM 1386 N N . PRO A 1 175 ? -5.486 -48.658 10.542 1.00 34.88 175 PRO A N 1
ATOM 1387 C CA . PRO A 1 175 ? -4.076 -48.978 10.374 1.00 34.88 175 PRO A CA 1
ATOM 1388 C C . PRO A 1 175 ? -3.689 -50.232 11.177 1.00 34.88 175 PRO A C 1
ATOM 1390 O O . PRO A 1 175 ? -4.065 -50.362 12.342 1.00 34.88 175 PRO A O 1
ATOM 1393 N N . GLU A 1 176 ? -2.891 -51.103 10.565 1.00 31.80 176 GLU A N 1
ATOM 1394 C CA . GLU A 1 176 ? -2.099 -52.154 11.220 1.00 31.80 176 GLU A CA 1
ATOM 1395 C C . GLU A 1 176 ? -0.593 -51.941 10.931 1.00 31.80 176 GLU A C 1
ATOM 1397 O O . GLU A 1 176 ? -0.253 -51.141 10.052 1.00 31.80 176 GLU A O 1
ATOM 1402 N N . PRO A 1 177 ? 0.309 -52.527 11.744 1.00 38.44 177 PRO A N 1
ATOM 1403 C CA . PRO A 1 177 ? 1.550 -51.886 12.177 1.00 38.44 177 PRO A CA 1
ATOM 1404 C C . PRO A 1 177 ? 2.748 -52.129 11.252 1.00 38.44 177 PRO A C 1
ATOM 1406 O O . PRO A 1 177 ? 2.837 -53.131 10.549 1.00 38.44 177 PRO A O 1
ATOM 1409 N N . ALA A 1 178 ? 3.702 -51.196 11.299 1.00 32.84 178 ALA A N 1
ATOM 1410 C CA . ALA A 1 178 ? 4.983 -51.283 10.609 1.00 32.84 178 ALA A CA 1
ATOM 1411 C C . ALA A 1 178 ? 6.057 -51.912 11.511 1.00 32.84 178 ALA A C 1
ATOM 1413 O O . ALA A 1 178 ? 6.281 -51.438 12.626 1.00 32.84 178 ALA A O 1
ATOM 1414 N N . ASP A 1 179 ? 6.750 -52.919 10.978 1.00 32.31 179 ASP A N 1
ATOM 1415 C CA . ASP A 1 179 ? 7.981 -53.492 11.529 1.00 32.31 179 ASP A CA 1
ATOM 1416 C C . ASP A 1 179 ? 9.249 -52.775 11.001 1.00 32.31 179 ASP A C 1
ATOM 1418 O O . ASP A 1 179 ? 9.205 -52.084 9.975 1.00 32.31 179 ASP A O 1
ATOM 1422 N N . PRO A 1 180 ? 10.395 -52.891 11.705 1.00 40.44 180 PRO A N 1
ATOM 1423 C CA . PRO A 1 180 ? 11.451 -51.884 11.705 1.00 40.44 180 PRO A CA 1
ATOM 1424 C C . PRO A 1 180 ? 12.561 -52.158 10.680 1.00 40.44 180 PRO A C 1
ATOM 1426 O O . PRO A 1 180 ? 13.104 -53.260 10.597 1.00 40.44 180 PRO A O 1
ATOM 1429 N N . VAL A 1 181 ? 13.000 -51.118 9.961 1.00 37.38 181 VAL A N 1
ATOM 1430 C CA . VAL A 1 181 ? 14.186 -51.183 9.089 1.00 37.38 181 VAL A CA 1
ATOM 1431 C C . VAL A 1 181 ? 15.358 -50.406 9.697 1.00 37.38 181 VAL A C 1
ATOM 1433 O O . VAL A 1 181 ? 15.242 -49.259 10.122 1.00 37.38 181 VAL A O 1
ATOM 1436 N N . LYS A 1 182 ? 16.493 -51.109 9.739 1.00 33.06 182 LYS A N 1
ATOM 1437 C CA . LYS A 1 182 ? 17.776 -50.823 10.392 1.00 33.06 182 LYS A CA 1
ATOM 1438 C C . LYS A 1 182 ? 18.458 -49.515 9.962 1.00 33.06 182 LYS A C 1
ATOM 1440 O O . LYS A 1 182 ? 18.714 -49.282 8.784 1.00 33.06 182 LYS A O 1
ATOM 1445 N N . CYS A 1 183 ? 18.911 -48.765 10.968 1.00 28.41 183 CYS A N 1
ATOM 1446 C CA . CYS A 1 183 ? 19.939 -47.726 10.881 1.00 28.41 183 CYS A CA 1
ATOM 1447 C C . CYS A 1 183 ? 21.338 -48.334 10.673 1.00 28.41 183 CYS A C 1
ATOM 1449 O O . CYS A 1 183 ? 21.823 -49.074 11.529 1.00 28.41 183 CYS A O 1
ATOM 1451 N N . LEU A 1 184 ? 22.034 -47.941 9.603 1.00 33.06 184 LEU A N 1
ATOM 1452 C CA . LEU A 1 184 ? 23.480 -48.135 9.456 1.00 33.06 184 LEU A CA 1
ATOM 1453 C C . LEU A 1 184 ? 24.194 -46.781 9.541 1.00 33.06 184 LEU A C 1
ATOM 1455 O O . LEU A 1 184 ? 24.047 -45.913 8.684 1.00 33.06 184 LEU A O 1
ATOM 1459 N N . LYS A 1 185 ? 24.969 -46.630 10.619 1.00 29.25 185 LYS A N 1
ATOM 1460 C CA . LYS A 1 185 ? 25.878 -45.515 10.906 1.00 29.25 185 LYS A CA 1
ATOM 1461 C C . LYS A 1 185 ? 27.057 -45.535 9.921 1.00 29.25 185 LYS A C 1
ATOM 1463 O O . LYS A 1 185 ? 27.671 -46.583 9.734 1.00 29.25 185 LYS A O 1
ATOM 1468 N N . ARG A 1 186 ? 27.432 -44.382 9.356 1.00 30.08 186 ARG A N 1
ATOM 1469 C CA . ARG A 1 186 ? 28.735 -44.175 8.693 1.00 30.08 186 ARG A CA 1
ATOM 1470 C C . ARG A 1 186 ? 29.608 -43.236 9.536 1.00 30.08 186 ARG A C 1
ATOM 1472 O O . ARG A 1 186 ? 29.133 -42.206 10.004 1.00 30.08 186 ARG A O 1
ATOM 1479 N N . LYS A 1 187 ? 30.858 -43.666 9.750 1.00 29.48 187 LYS A N 1
ATOM 1480 C CA . LYS A 1 187 ? 31.957 -43.007 10.481 1.00 29.48 187 LYS A CA 1
ATOM 1481 C C . LYS A 1 187 ? 32.491 -41.757 9.747 1.00 29.48 187 LYS A C 1
ATOM 1483 O O . LYS A 1 187 ? 32.423 -41.737 8.518 1.00 29.48 187 LYS A O 1
ATOM 1488 N N . PRO A 1 188 ? 33.090 -40.785 10.462 1.00 33.50 188 PRO A N 1
ATOM 1489 C CA . PRO A 1 188 ? 33.896 -39.711 9.873 1.00 33.50 188 PRO A CA 1
ATOM 1490 C C . PRO A 1 188 ? 35.359 -40.155 9.615 1.00 33.50 188 PRO A C 1
ATOM 1492 O O . PRO A 1 188 ? 35.834 -41.060 10.308 1.00 33.50 188 PRO A O 1
ATOM 1495 N N . PRO A 1 189 ? 36.081 -39.552 8.644 1.00 33.44 189 PRO A N 1
ATOM 1496 C CA . PRO A 1 189 ? 37.515 -39.772 8.436 1.00 33.44 189 PRO A CA 1
ATOM 1497 C C . PRO A 1 189 ? 38.393 -38.777 9.238 1.00 33.44 189 PRO A C 1
ATOM 1499 O O . PRO A 1 189 ? 37.862 -37.784 9.741 1.00 33.44 189 PRO A O 1
ATOM 1502 N N . PRO A 1 190 ? 39.707 -39.053 9.387 1.00 36.94 190 PRO A N 1
ATOM 1503 C CA . PRO A 1 190 ? 40.523 -38.548 10.490 1.00 36.94 190 PRO A CA 1
ATOM 1504 C C . PRO A 1 190 ? 41.368 -37.297 10.193 1.00 36.94 190 PRO A C 1
ATOM 1506 O O . PRO A 1 190 ? 41.659 -36.949 9.051 1.00 36.94 190 PRO A O 1
ATOM 1509 N N . GLU A 1 191 ? 41.771 -36.7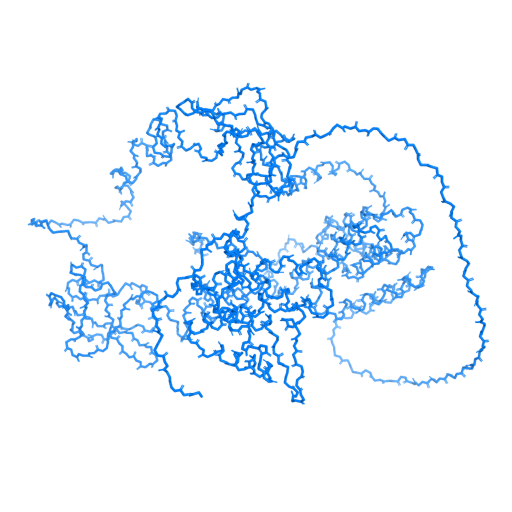02 11.314 1.00 28.61 191 GLU A N 1
ATOM 1510 C CA . GLU A 1 191 ? 42.755 -35.651 11.595 1.00 28.61 191 GLU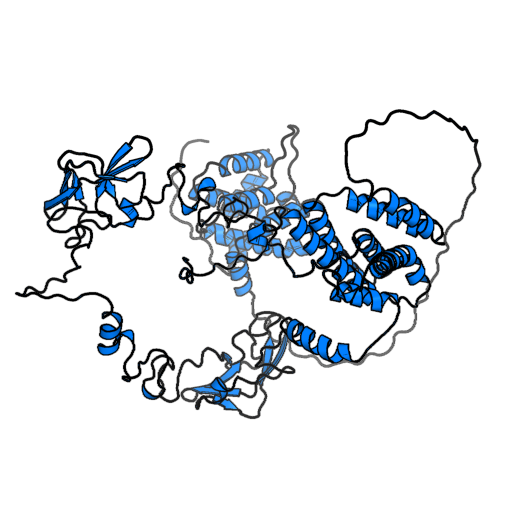 A CA 1
ATOM 1511 C C . GLU A 1 191 ? 44.174 -35.973 11.086 1.00 28.61 191 GLU A C 1
ATOM 1513 O O . GLU A 1 191 ? 44.657 -37.092 11.265 1.00 28.61 191 GLU A O 1
ATOM 1518 N N . GLN A 1 192 ? 44.869 -34.971 10.532 1.00 28.56 192 GLN A N 1
ATOM 1519 C CA . GLN A 1 192 ? 46.331 -34.950 10.400 1.00 28.56 192 GLN A CA 1
ATOM 1520 C C . GLN A 1 192 ? 46.880 -33.556 10.742 1.00 28.56 192 GLN A C 1
ATOM 1522 O O . GLN A 1 192 ? 46.249 -32.534 10.482 1.00 28.56 192 GLN A O 1
ATOM 1527 N N . SER A 1 193 ? 48.040 -33.590 11.388 1.00 30.81 193 SER A N 1
ATOM 1528 C CA . SER A 1 193 ? 48.722 -32.599 12.223 1.00 30.81 193 SER A CA 1
ATOM 1529 C C . SER A 1 193 ? 49.540 -31.525 11.486 1.00 30.81 193 SER A C 1
ATOM 1531 O O . SER A 1 193 ? 49.862 -31.666 10.310 1.00 30.81 193 SER A O 1
ATOM 1533 N N . GLU A 1 194 ? 49.902 -30.486 12.252 1.00 32.16 194 GLU A N 1
ATOM 1534 C CA . GLU A 1 194 ? 50.771 -29.328 11.953 1.00 32.16 194 GLU A CA 1
ATOM 1535 C C . GLU A 1 194 ? 52.200 -29.674 11.456 1.00 32.16 194 GLU A C 1
ATOM 1537 O O . GLU A 1 194 ? 52.600 -30.842 11.475 1.00 32.16 194 GLU A O 1
ATOM 1542 N N . PRO A 1 195 ? 53.014 -28.662 11.065 1.00 40.38 195 PRO A N 1
ATOM 1543 C CA . PRO A 1 195 ? 53.900 -28.055 12.074 1.00 40.38 195 PRO A CA 1
ATOM 1544 C C . PRO A 1 195 ? 54.133 -26.527 11.972 1.00 40.38 195 PRO A C 1
ATOM 1546 O O . PRO A 1 195 ? 53.792 -25.853 11.001 1.00 40.38 195 PRO A O 1
ATOM 1549 N N . ALA A 1 196 ? 54.750 -26.031 13.048 1.00 28.25 196 ALA A N 1
ATOM 1550 C CA . ALA A 1 196 ? 55.075 -24.663 13.439 1.00 28.25 196 ALA A CA 1
ATOM 1551 C C . ALA A 1 196 ? 56.075 -23.889 12.551 1.00 28.25 196 ALA A C 1
ATOM 1553 O O . ALA A 1 196 ? 56.928 -24.469 11.883 1.00 28.25 196 ALA A O 1
ATOM 1554 N N . GLY A 1 197 ? 56.047 -22.551 12.664 1.00 27.38 197 GLY A N 1
ATOM 1555 C CA . GLY A 1 197 ? 57.054 -21.659 12.080 1.00 27.38 197 GLY A CA 1
ATOM 1556 C C . GLY A 1 197 ? 56.969 -20.194 12.537 1.00 27.38 197 GLY A C 1
ATOM 1557 O O . GLY A 1 197 ? 56.229 -19.412 11.961 1.00 27.38 197 GLY A O 1
ATOM 1558 N N . ALA A 1 198 ? 57.781 -19.870 13.549 1.00 28.66 198 ALA A N 1
ATOM 1559 C CA . ALA A 1 198 ? 58.524 -18.625 13.805 1.00 28.66 198 ALA A CA 1
ATOM 1560 C C . ALA A 1 198 ? 57.838 -17.234 13.876 1.00 28.66 198 ALA A C 1
ATOM 1562 O O . ALA A 1 198 ? 57.225 -16.715 12.950 1.00 28.66 198 ALA A O 1
ATOM 1563 N N . ARG A 1 199 ? 58.123 -16.589 15.016 1.00 27.81 199 ARG A N 1
ATOM 1564 C CA . ARG A 1 199 ? 57.939 -15.179 15.386 1.00 27.81 199 ARG A CA 1
ATOM 1565 C C . ARG A 1 199 ? 58.795 -14.234 14.531 1.00 27.81 199 ARG A C 1
ATOM 1567 O O . ARG A 1 199 ? 59.981 -14.499 14.374 1.00 27.81 199 ARG A O 1
ATOM 1574 N N . VAL A 1 200 ? 58.252 -13.065 14.184 1.00 27.36 200 VAL A N 1
ATOM 1575 C CA . VAL A 1 200 ? 59.014 -11.806 14.083 1.00 27.36 200 VAL A CA 1
ATOM 1576 C C . VAL A 1 200 ? 58.158 -10.685 14.671 1.00 27.36 200 VAL A C 1
ATOM 1578 O O . VAL A 1 200 ? 57.030 -10.459 14.239 1.00 27.36 200 VAL A O 1
ATOM 1581 N N . ALA A 1 201 ? 58.698 -10.034 15.699 1.00 25.89 201 ALA A N 1
ATOM 1582 C CA . ALA A 1 201 ? 58.195 -8.796 16.270 1.00 25.89 201 ALA A CA 1
ATOM 1583 C C . ALA A 1 201 ? 58.669 -7.622 15.406 1.00 25.89 201 ALA A C 1
ATOM 1585 O O . ALA A 1 201 ? 59.835 -7.588 15.015 1.00 25.89 201 ALA A O 1
ATOM 1586 N N . VAL A 1 202 ? 57.784 -6.665 15.138 1.00 27.22 202 VAL A N 1
ATOM 1587 C CA . VAL A 1 202 ? 58.173 -5.326 14.692 1.00 27.22 202 VAL A CA 1
ATOM 1588 C C . VAL A 1 202 ? 57.376 -4.333 15.529 1.00 27.22 202 VAL A C 1
ATOM 1590 O O . VAL A 1 202 ? 56.167 -4.183 15.361 1.00 27.22 202 VAL A O 1
ATOM 1593 N N . GLU A 1 203 ? 58.075 -3.717 16.477 1.00 28.42 203 GLU A N 1
ATOM 1594 C CA . GLU A 1 203 ? 57.711 -2.449 17.099 1.00 28.42 203 GLU A CA 1
ATOM 1595 C C . GLU A 1 203 ? 57.861 -1.346 16.044 1.00 28.42 203 GLU A C 1
ATOM 1597 O O . GLU A 1 203 ? 58.910 -1.269 15.407 1.00 28.42 203 GLU A O 1
ATOM 1602 N N . VAL A 1 204 ? 56.850 -0.487 15.868 1.00 29.27 204 VAL A N 1
ATOM 1603 C CA . VAL A 1 204 ? 57.082 0.885 15.396 1.00 29.27 204 VAL A CA 1
ATOM 1604 C C . VAL A 1 204 ? 56.154 1.847 16.133 1.00 29.27 204 VAL A C 1
ATOM 1606 O O . VAL A 1 204 ? 54.944 1.647 16.230 1.00 29.27 204 VAL A O 1
ATOM 1609 N N . GLU A 1 205 ? 56.832 2.856 16.654 1.00 25.02 205 GLU A N 1
ATOM 1610 C CA . GLU A 1 205 ? 56.491 4.046 17.415 1.00 25.02 205 GLU A CA 1
ATOM 1611 C C . GLU A 1 205 ? 55.185 4.796 17.091 1.00 25.02 205 GLU A C 1
ATOM 1613 O O . GLU A 1 205 ? 54.744 4.969 15.956 1.00 25.02 205 GLU A O 1
ATOM 1618 N N . SER A 1 206 ? 54.636 5.305 18.193 1.00 27.72 206 SER A N 1
ATOM 1619 C CA . SER A 1 206 ? 53.933 6.572 18.397 1.00 27.72 206 SER A CA 1
ATOM 1620 C C . SER A 1 206 ? 54.332 7.728 17.469 1.00 27.72 206 SER A C 1
ATOM 1622 O O . SER A 1 206 ? 55.503 8.077 17.407 1.00 27.72 206 SER A O 1
ATOM 1624 N N . ASP A 1 207 ? 53.355 8.392 16.838 1.00 25.86 207 ASP A N 1
ATOM 1625 C CA . ASP A 1 207 ? 52.939 9.767 17.184 1.00 25.86 207 ASP A CA 1
ATOM 1626 C C . ASP A 1 207 ? 51.986 10.404 16.149 1.00 25.86 207 ASP A C 1
ATOM 1628 O O . ASP A 1 207 ? 51.912 10.003 14.992 1.00 25.86 207 ASP A O 1
ATOM 1632 N N . MET A 1 208 ? 51.300 11.461 16.610 1.00 26.89 208 MET A N 1
ATOM 1633 C CA . MET A 1 208 ? 50.505 12.473 15.884 1.00 26.89 208 MET A CA 1
ATOM 1634 C C . MET A 1 208 ? 48.976 12.293 15.815 1.00 26.89 208 MET A C 1
ATOM 1636 O O . MET A 1 208 ? 48.384 11.905 14.810 1.00 26.89 208 MET A O 1
ATOM 1640 N N . PHE A 1 209 ? 48.322 12.762 16.882 1.00 28.20 209 PHE A N 1
ATOM 1641 C CA . PHE A 1 209 ? 46.994 13.389 16.828 1.00 28.20 209 PHE A CA 1
ATOM 1642 C C . PHE A 1 209 ? 47.058 14.771 16.149 1.00 28.20 209 PHE A C 1
ATOM 1644 O O . PHE A 1 209 ? 48.034 15.501 16.331 1.00 28.20 209 PHE A O 1
ATOM 1651 N N . PRO A 1 210 ? 45.941 15.223 15.550 1.00 31.42 210 PRO A N 1
ATOM 1652 C CA . PRO A 1 210 ? 45.446 16.548 15.895 1.00 31.42 210 PRO A CA 1
ATOM 1653 C C . PRO A 1 210 ? 44.026 16.483 16.461 1.00 31.42 210 PRO A C 1
ATOM 1655 O O . PRO A 1 210 ? 43.140 15.781 15.976 1.00 31.42 210 PRO A O 1
ATOM 1658 N N . GLN A 1 211 ? 43.854 17.241 17.539 1.00 31.31 211 GLN A N 1
ATOM 1659 C CA . GLN A 1 211 ? 42.624 17.428 18.289 1.00 31.31 211 GLN A CA 1
ATOM 1660 C C . GLN A 1 211 ? 41.659 18.355 17.538 1.00 31.31 211 GLN A C 1
ATOM 1662 O O . GLN A 1 211 ? 42.051 19.426 17.080 1.00 31.31 211 GLN A O 1
ATOM 1667 N N . SER A 1 212 ? 40.370 18.009 17.532 1.00 29.45 212 SER A N 1
ATOM 1668 C CA . SER A 1 212 ? 39.296 19.003 17.444 1.00 29.45 212 SER A CA 1
ATOM 1669 C C . SER A 1 212 ? 38.051 18.533 18.211 1.00 29.45 212 SER A C 1
ATOM 1671 O O . SER A 1 212 ? 37.317 17.664 17.750 1.00 29.45 212 SER A O 1
ATOM 1673 N N . GLY A 1 213 ? 37.886 19.117 19.403 1.00 33.47 213 GLY A N 1
ATOM 1674 C CA . GLY A 1 213 ? 36.680 19.337 20.218 1.00 33.47 213 GLY A CA 1
ATOM 1675 C C . GLY A 1 213 ? 35.457 18.413 20.114 1.00 33.47 213 GLY A C 1
ATOM 1676 O O . GLY A 1 213 ? 34.628 18.571 19.225 1.00 33.47 213 GLY A O 1
ATOM 1677 N N . GLY A 1 214 ? 35.256 17.596 21.155 1.00 27.72 214 GLY A N 1
ATOM 1678 C CA . GLY A 1 214 ? 33.990 16.963 21.563 1.00 27.72 214 GLY A CA 1
ATOM 1679 C C . GLY A 1 214 ? 34.076 16.545 23.046 1.00 27.72 214 GLY A C 1
ATOM 1680 O O . GLY A 1 214 ? 35.190 16.337 23.529 1.00 27.72 214 GLY A O 1
ATOM 1681 N N . PRO A 1 215 ? 32.973 16.496 23.821 1.00 33.19 215 PRO A N 1
ATOM 1682 C CA . PRO A 1 215 ? 33.032 16.509 25.284 1.00 33.19 215 PRO A CA 1
ATOM 1683 C C . PRO A 1 215 ? 33.645 15.222 25.857 1.00 33.19 215 PRO A C 1
ATOM 1685 O O . PRO A 1 215 ? 33.239 14.112 25.522 1.00 33.19 215 PRO A O 1
ATOM 1688 N N . ALA A 1 216 ? 34.590 15.394 26.784 1.00 28.41 216 ALA A N 1
ATOM 1689 C CA . ALA A 1 216 ? 35.458 14.385 27.401 1.00 28.41 216 ALA A CA 1
ATOM 1690 C C . ALA A 1 216 ? 34.763 13.261 28.216 1.00 28.41 216 ALA A C 1
ATOM 1692 O O . ALA A 1 216 ? 35.424 12.529 28.946 1.00 28.41 216 ALA A O 1
ATOM 1693 N N . PHE A 1 217 ? 33.443 13.089 28.109 1.00 31.20 217 PHE A N 1
ATOM 1694 C CA . PHE A 1 217 ? 32.673 12.137 28.920 1.00 31.20 217 PHE A CA 1
ATOM 1695 C C . PHE A 1 217 ? 32.468 10.766 28.245 1.00 31.20 217 PHE A C 1
ATOM 1697 O O . PHE A 1 217 ? 32.172 9.784 28.924 1.00 31.20 217 PHE A O 1
ATOM 1704 N N . GLU A 1 218 ? 32.651 10.663 26.922 1.00 29.80 218 GLU A N 1
ATOM 1705 C CA . GLU A 1 218 ? 32.469 9.402 26.176 1.00 29.80 218 GLU A CA 1
ATOM 1706 C C . GLU A 1 218 ? 33.687 8.463 26.240 1.00 29.80 218 GLU A C 1
ATOM 1708 O O . GLU A 1 218 ? 33.531 7.246 26.176 1.00 29.80 218 GLU A O 1
ATOM 1713 N N . VAL A 1 219 ? 34.894 8.998 26.446 1.00 31.33 219 VAL A N 1
ATOM 1714 C CA . VAL A 1 219 ? 36.146 8.216 26.396 1.00 31.33 219 VAL A CA 1
ATOM 1715 C C . VAL A 1 219 ? 36.308 7.289 27.614 1.00 31.33 219 VAL A C 1
ATOM 1717 O O . VAL A 1 219 ? 36.872 6.205 27.494 1.00 31.33 219 VAL A O 1
ATOM 1720 N N . VAL A 1 220 ? 35.726 7.642 28.767 1.00 34.47 220 VAL A N 1
ATOM 1721 C CA . VAL A 1 220 ? 35.754 6.817 29.996 1.00 34.47 220 VAL A CA 1
ATOM 1722 C C . VAL A 1 220 ? 34.749 5.647 29.936 1.00 34.47 220 VAL A C 1
ATOM 1724 O O . VAL A 1 220 ? 34.884 4.659 30.655 1.00 34.47 220 VAL A O 1
ATOM 1727 N N . LEU A 1 221 ? 33.737 5.700 29.055 1.00 46.38 221 LEU A N 1
ATOM 1728 C CA . LEU A 1 221 ? 32.687 4.672 28.971 1.00 46.38 221 LEU A CA 1
ATOM 1729 C C . LEU A 1 221 ? 33.174 3.342 28.375 1.00 46.38 221 LEU A C 1
ATOM 1731 O O . LEU A 1 221 ? 32.618 2.299 28.732 1.00 46.38 221 LEU A O 1
ATOM 1735 N N . ALA A 1 222 ? 34.190 3.382 27.507 1.00 46.25 222 ALA A N 1
ATOM 1736 C CA . ALA A 1 222 ? 34.694 2.221 26.779 1.00 46.25 222 ALA A CA 1
ATOM 1737 C C . ALA A 1 222 ? 35.689 1.368 27.594 1.00 46.25 222 ALA A C 1
ATOM 1739 O O . ALA A 1 222 ? 35.650 0.144 27.488 1.00 46.25 222 ALA A O 1
ATOM 1740 N N . SER A 1 223 ? 36.541 1.959 28.445 1.00 51.03 223 SER A N 1
ATOM 1741 C CA . SER A 1 223 ? 37.644 1.223 29.096 1.00 51.03 223 SER A CA 1
ATOM 1742 C C . SER A 1 223 ? 37.175 0.246 30.184 1.00 51.03 223 SER A C 1
ATOM 1744 O O . SER A 1 223 ? 37.511 -0.933 30.133 1.00 51.03 223 SER A O 1
ATOM 1746 N N . ASP A 1 224 ? 36.321 0.688 31.112 1.00 50.53 224 ASP A N 1
ATOM 1747 C CA . ASP A 1 224 ? 35.766 -0.159 32.189 1.00 50.53 224 ASP A CA 1
ATOM 1748 C C . ASP A 1 224 ? 34.837 -1.266 31.668 1.00 50.53 224 ASP A C 1
ATOM 1750 O O . ASP A 1 224 ? 34.635 -2.301 32.306 1.00 50.53 224 ASP A O 1
ATOM 1754 N N . PHE A 1 225 ? 34.221 -1.018 30.512 1.00 58.00 225 PHE A N 1
ATOM 1755 C CA . PHE A 1 225 ? 33.302 -1.938 29.860 1.00 58.00 225 PHE A CA 1
ATOM 1756 C C . PHE A 1 225 ? 34.045 -3.047 29.106 1.00 58.00 225 PHE A C 1
ATOM 1758 O O . PHE A 1 225 ? 33.662 -4.216 29.196 1.00 58.00 225 PHE A O 1
ATOM 1765 N N . HIS A 1 226 ? 35.136 -2.693 28.418 1.00 58.62 226 HIS A N 1
ATOM 1766 C CA . HIS A 1 226 ? 36.009 -3.660 27.761 1.00 58.62 226 HIS A CA 1
ATOM 1767 C C . HIS A 1 226 ? 36.665 -4.625 28.752 1.00 58.62 226 HIS A C 1
ATOM 1769 O O . HIS A 1 226 ? 36.711 -5.822 28.477 1.00 58.62 226 HIS A O 1
ATOM 1775 N N . LEU A 1 227 ? 37.074 -4.133 29.926 1.00 53.66 227 LEU A N 1
ATOM 1776 C CA . LEU A 1 227 ? 37.696 -4.948 30.973 1.00 53.66 227 LEU A CA 1
ATOM 1777 C C . LEU A 1 227 ? 36.735 -6.020 31.523 1.00 53.66 227 LEU A C 1
ATOM 1779 O O . LEU A 1 227 ? 37.040 -7.207 31.440 1.00 53.66 227 LEU A O 1
ATOM 1783 N N . LYS A 1 228 ? 35.521 -5.646 31.951 1.00 61.62 228 LYS A N 1
ATOM 1784 C CA . LYS A 1 228 ? 34.550 -6.595 32.543 1.00 61.62 228 LYS A CA 1
ATOM 1785 C C . LYS A 1 228 ? 33.992 -7.637 31.574 1.00 61.62 228 LYS A C 1
ATOM 1787 O O . LYS A 1 228 ? 33.641 -8.730 32.002 1.00 61.62 228 LYS A O 1
ATOM 1792 N N . ILE A 1 229 ? 33.871 -7.312 30.285 1.00 62.03 229 ILE A N 1
ATOM 1793 C CA . ILE A 1 229 ? 33.423 -8.290 29.284 1.00 62.03 229 ILE A CA 1
ATOM 1794 C C . ILE A 1 229 ? 34.575 -9.194 28.815 1.00 62.03 229 ILE A C 1
ATOM 1796 O O . ILE A 1 229 ? 34.336 -10.343 28.445 1.00 62.03 229 ILE A O 1
ATOM 1800 N N . SER A 1 230 ? 35.823 -8.716 28.851 1.00 58.91 230 SER A N 1
ATOM 1801 C CA . SER A 1 230 ? 37.001 -9.534 28.523 1.00 58.91 230 SER A CA 1
ATOM 1802 C C . SER A 1 230 ? 37.309 -10.629 29.553 1.00 58.91 230 SER A C 1
ATOM 1804 O O . SER A 1 230 ? 37.960 -11.609 29.211 1.00 58.91 230 SER A O 1
ATOM 1806 N N . GLU A 1 231 ? 36.781 -10.507 30.775 1.00 62.91 231 GLU A N 1
ATOM 1807 C CA . GLU A 1 231 ? 36.895 -11.501 31.856 1.00 62.91 231 GLU A CA 1
ATOM 1808 C C . GLU A 1 231 ? 35.905 -12.680 31.710 1.00 62.91 231 GLU A C 1
ATOM 1810 O O . GLU A 1 231 ? 35.912 -13.617 32.509 1.00 62.91 231 GLU A O 1
ATOM 1815 N N . LEU A 1 232 ? 35.043 -12.657 30.686 1.00 66.06 232 LEU A N 1
ATOM 1816 C CA . LEU A 1 232 ? 34.016 -13.670 30.456 1.00 66.06 232 LEU A CA 1
ATOM 1817 C C . LEU A 1 232 ? 34.569 -14.908 29.734 1.00 66.06 232 LEU A C 1
ATOM 1819 O O . LEU A 1 232 ? 35.208 -14.811 28.688 1.00 66.06 232 LEU A O 1
ATOM 1823 N N . GLY A 1 233 ? 34.240 -16.104 30.237 1.00 59.00 233 GLY A N 1
ATOM 1824 C CA . GLY A 1 233 ? 34.811 -17.388 29.789 1.00 59.00 233 GLY A CA 1
ATOM 1825 C C . GLY A 1 233 ? 34.488 -17.842 28.353 1.00 59.00 233 GLY A C 1
ATOM 1826 O O . GLY A 1 233 ? 34.910 -18.924 27.951 1.00 59.00 233 GLY A O 1
ATOM 1827 N N . ASN A 1 234 ? 33.746 -17.058 27.560 1.00 72.56 234 ASN A N 1
ATOM 1828 C CA . ASN A 1 234 ? 33.401 -17.380 26.170 1.00 72.56 234 ASN A CA 1
ATOM 1829 C C . ASN A 1 234 ? 33.956 -16.331 25.193 1.00 72.56 234 ASN A C 1
ATOM 1831 O O . ASN A 1 234 ? 33.210 -15.545 24.599 1.00 72.56 234 ASN A O 1
ATOM 1835 N N . GLU A 1 235 ? 35.275 -16.355 24.976 1.00 71.62 235 GLU A N 1
ATOM 1836 C CA . GLU A 1 235 ? 35.986 -15.398 24.113 1.00 71.62 235 GLU A CA 1
ATOM 1837 C C . GLU A 1 235 ? 35.367 -15.257 22.711 1.00 71.62 235 GLU A C 1
ATOM 1839 O O . GLU A 1 235 ? 35.343 -14.174 22.126 1.00 71.62 235 GLU A O 1
ATOM 1844 N N . LYS A 1 236 ? 34.827 -16.345 22.147 1.00 75.62 236 LYS A N 1
ATOM 1845 C CA . LYS A 1 236 ? 34.201 -16.333 20.816 1.00 75.62 236 LYS A CA 1
ATOM 1846 C C . LYS A 1 236 ? 32.883 -15.558 20.807 1.00 75.62 236 LYS A C 1
ATOM 1848 O O . LYS A 1 236 ? 32.590 -14.879 19.821 1.00 75.62 236 LYS A O 1
ATOM 1853 N N . ALA A 1 237 ? 32.078 -15.671 21.862 1.00 70.00 237 ALA A N 1
ATOM 1854 C CA . ALA A 1 237 ? 30.855 -14.889 22.014 1.00 70.00 237 ALA A CA 1
ATOM 1855 C C . ALA A 1 237 ? 31.175 -13.407 22.263 1.00 70.00 237 ALA A C 1
ATOM 1857 O O . ALA A 1 237 ? 30.535 -12.550 21.655 1.00 70.00 237 ALA A O 1
ATOM 1858 N N . VAL A 1 238 ? 32.213 -13.122 23.054 1.00 76.62 238 VAL A N 1
ATOM 1859 C CA . VAL A 1 238 ? 32.710 -11.766 23.340 1.00 76.62 238 VAL A CA 1
ATOM 1860 C C . VAL A 1 238 ? 33.208 -11.059 22.073 1.00 76.62 238 VAL A C 1
ATOM 1862 O O . VAL A 1 238 ? 32.725 -9.979 21.738 1.00 76.62 238 VAL A O 1
ATOM 1865 N N . ARG A 1 239 ? 34.097 -11.688 21.289 1.00 78.25 239 ARG A N 1
ATOM 1866 C CA . ARG A 1 239 ? 34.606 -11.107 20.026 1.00 78.25 239 ARG A CA 1
ATOM 1867 C C . ARG A 1 239 ? 33.484 -10.813 19.027 1.00 78.25 239 ARG A C 1
ATOM 1869 O O . ARG A 1 239 ? 33.510 -9.794 18.343 1.00 78.25 239 ARG A O 1
ATOM 1876 N N . ARG A 1 240 ? 32.487 -11.701 18.942 1.00 77.06 240 ARG A N 1
ATOM 1877 C CA . ARG A 1 240 ? 31.308 -11.503 18.083 1.00 77.06 240 ARG A CA 1
ATOM 1878 C C . ARG A 1 240 ? 30.443 -10.343 18.563 1.00 77.06 240 ARG A C 1
ATOM 1880 O O . ARG A 1 240 ? 29.988 -9.567 17.736 1.00 77.06 240 ARG A O 1
ATOM 1887 N N . PHE A 1 241 ? 30.260 -10.209 19.872 1.00 80.81 241 PHE A N 1
ATOM 1888 C CA . PHE A 1 241 ? 29.497 -9.112 20.453 1.00 80.81 241 PHE A CA 1
ATOM 1889 C C . PHE A 1 241 ? 30.119 -7.747 20.117 1.00 80.81 241 PHE A C 1
ATOM 1891 O O . PHE A 1 241 ? 29.417 -6.875 19.613 1.00 80.81 241 PHE A O 1
ATOM 1898 N N . TYR A 1 242 ? 31.441 -7.596 20.264 1.00 77.94 242 TYR A N 1
ATOM 1899 C CA . TYR A 1 242 ? 32.139 -6.364 19.868 1.00 77.94 242 TYR A CA 1
ATOM 1900 C C . TYR A 1 242 ? 32.100 -6.095 18.365 1.00 77.94 242 TYR A C 1
ATOM 1902 O O . TYR A 1 242 ? 31.996 -4.946 17.937 1.00 77.94 242 TYR A O 1
ATOM 1910 N N . HIS A 1 243 ? 32.159 -7.145 17.543 1.00 79.38 243 HIS A N 1
ATOM 1911 C CA . HIS A 1 243 ? 31.981 -6.998 16.103 1.00 79.38 243 HIS A CA 1
ATOM 1912 C C . HIS A 1 243 ? 30.580 -6.458 15.763 1.00 79.38 243 HIS A C 1
ATOM 1914 O O . HIS A 1 243 ? 30.459 -5.549 14.942 1.00 79.38 243 HIS A O 1
ATOM 1920 N N . ASP A 1 244 ? 29.532 -6.983 16.402 1.00 77.38 244 ASP A N 1
ATOM 1921 C CA . ASP A 1 244 ? 28.149 -6.547 16.185 1.00 77.38 244 ASP A CA 1
ATOM 1922 C C . ASP A 1 244 ? 27.918 -5.106 16.687 1.00 77.38 244 ASP A C 1
ATOM 1924 O O . ASP A 1 244 ? 27.280 -4.306 15.998 1.00 77.38 244 ASP A O 1
ATOM 1928 N N . GLU A 1 245 ? 28.506 -4.735 17.828 1.00 79.69 245 GLU A N 1
ATOM 1929 C CA . GLU A 1 245 ? 28.499 -3.365 18.362 1.00 79.69 245 GLU A CA 1
ATOM 1930 C C . GLU A 1 245 ? 29.180 -2.382 17.395 1.00 79.69 245 GLU A C 1
ATOM 1932 O O . GLU A 1 245 ? 28.604 -1.355 17.017 1.00 79.69 245 GLU A O 1
ATOM 1937 N N . ALA A 1 246 ? 30.380 -2.724 16.915 1.00 73.81 246 ALA A N 1
ATOM 1938 C CA . ALA A 1 246 ? 31.127 -1.910 15.962 1.00 73.81 246 ALA A CA 1
ATOM 1939 C C . ALA A 1 246 ? 30.394 -1.776 14.616 1.00 73.81 246 ALA A C 1
ATOM 1941 O O . ALA A 1 246 ? 30.383 -0.694 14.018 1.00 73.81 246 ALA A O 1
ATOM 1942 N N . ALA A 1 247 ? 29.758 -2.851 14.140 1.00 74.50 247 ALA A N 1
ATOM 1943 C CA . ALA A 1 247 ? 28.964 -2.843 12.915 1.00 74.50 247 ALA A CA 1
ATOM 1944 C C . ALA A 1 247 ? 27.735 -1.928 13.036 1.00 74.50 247 ALA A C 1
ATOM 1946 O O . ALA A 1 247 ? 27.417 -1.191 12.101 1.00 74.50 247 ALA A O 1
ATOM 1947 N N . PHE A 1 248 ? 27.069 -1.927 14.193 1.00 75.50 248 PHE A N 1
ATOM 1948 C CA . PHE A 1 248 ? 25.914 -1.069 14.440 1.00 75.50 248 PHE A CA 1
ATOM 1949 C C . PHE A 1 248 ? 26.304 0.406 14.632 1.00 75.50 248 PHE A C 1
ATOM 1951 O O . PHE A 1 248 ? 25.626 1.310 14.127 1.00 75.50 248 PHE A O 1
ATOM 1958 N N . SER A 1 249 ? 27.421 0.666 15.319 1.00 71.25 249 SER A N 1
ATOM 1959 C CA . SER A 1 249 ? 27.930 2.018 15.572 1.00 71.25 249 SER A CA 1
ATOM 1960 C C . SER A 1 249 ? 28.301 2.756 14.276 1.00 71.25 249 SER A C 1
ATOM 1962 O O . SER A 1 249 ? 27.975 3.933 14.128 1.00 71.25 249 SER A O 1
ATOM 1964 N N . LYS A 1 250 ? 28.849 2.055 13.274 1.00 74.94 250 LYS A N 1
ATOM 1965 C CA . LYS A 1 250 ? 29.243 2.646 11.978 1.00 74.94 250 LYS A CA 1
ATOM 1966 C C . LYS A 1 250 ? 28.079 2.956 11.021 1.00 74.94 250 LYS A C 1
ATOM 1968 O O . LYS A 1 250 ? 28.262 3.745 10.098 1.00 74.94 250 LYS A O 1
ATOM 1973 N N . ALA A 1 251 ? 26.905 2.350 11.210 1.00 75.06 251 ALA A N 1
ATOM 1974 C CA . ALA A 1 251 ? 25.761 2.499 10.303 1.00 75.06 251 ALA A CA 1
ATOM 1975 C C . ALA A 1 251 ? 25.000 3.826 10.504 1.00 75.06 251 ALA A C 1
ATOM 1977 O O . ALA A 1 251 ? 24.821 4.287 11.636 1.00 75.06 251 ALA A O 1
ATOM 1978 N N . ASN A 1 252 ? 24.486 4.419 9.418 1.00 78.00 252 ASN A N 1
ATOM 1979 C CA . ASN A 1 252 ? 23.633 5.615 9.499 1.00 78.00 252 ASN A CA 1
ATOM 1980 C C . ASN A 1 252 ? 22.197 5.277 9.965 1.00 78.00 252 ASN A C 1
ATOM 1982 O O . ASN A 1 252 ? 21.822 4.117 10.121 1.00 78.00 252 ASN A O 1
ATOM 1986 N N . PHE A 1 253 ? 21.359 6.287 10.226 1.00 71.44 253 PHE A N 1
ATOM 1987 C CA . PHE A 1 253 ? 20.022 6.060 10.798 1.00 71.44 253 PHE A CA 1
ATOM 1988 C C . PHE A 1 253 ? 19.108 5.176 9.926 1.00 71.44 253 PHE A C 1
ATOM 1990 O O . PHE A 1 253 ? 18.449 4.271 10.449 1.00 71.44 253 PHE A O 1
ATOM 1997 N N . ASP A 1 254 ? 19.060 5.429 8.615 1.00 70.81 254 ASP A N 1
ATOM 1998 C CA . ASP A 1 254 ? 18.206 4.672 7.691 1.00 70.81 254 ASP A CA 1
ATOM 1999 C C . ASP A 1 254 ? 18.687 3.217 7.580 1.00 70.81 254 ASP A C 1
ATOM 2001 O O . ASP A 1 254 ? 17.873 2.288 7.605 1.00 70.81 254 ASP A O 1
ATOM 2005 N N . GLU A 1 255 ? 20.005 3.007 7.562 1.00 79.50 255 GLU A N 1
ATOM 2006 C CA . GLU A 1 255 ? 20.633 1.687 7.627 1.00 79.50 255 GLU A CA 1
ATOM 2007 C C . GLU A 1 255 ? 20.289 0.960 8.926 1.00 79.50 255 GLU A C 1
ATOM 2009 O O . GLU A 1 255 ? 19.828 -0.178 8.869 1.00 79.50 255 GLU A O 1
ATOM 2014 N N . ARG A 1 256 ? 20.407 1.615 10.088 1.00 80.50 256 ARG A N 1
ATOM 2015 C CA . ARG A 1 256 ? 20.045 1.026 11.388 1.00 80.50 256 ARG A CA 1
ATOM 2016 C C . ARG A 1 256 ? 18.562 0.649 11.454 1.00 80.50 256 ARG A C 1
ATOM 2018 O O . ARG A 1 256 ? 18.210 -0.382 12.027 1.00 80.50 256 ARG A O 1
ATOM 2025 N N . SER A 1 257 ? 17.669 1.444 10.854 1.00 80.62 257 SER A N 1
ATOM 2026 C CA . SER A 1 257 ? 16.240 1.102 10.782 1.00 80.62 257 SER A CA 1
ATOM 2027 C C . SER A 1 257 ? 15.982 -0.109 9.881 1.00 80.62 257 SER A C 1
ATOM 2029 O O . SER A 1 257 ? 15.172 -0.965 10.238 1.00 80.62 257 SER A O 1
ATOM 2031 N N . LEU A 1 258 ? 16.655 -0.198 8.730 1.00 81.81 258 LEU A N 1
ATOM 2032 C CA . LEU A 1 258 ? 16.556 -1.348 7.826 1.00 81.81 258 LEU A CA 1
ATOM 2033 C C . LEU A 1 258 ? 17.147 -2.616 8.452 1.00 81.81 258 LEU A C 1
ATOM 2035 O O . LEU A 1 258 ? 16.534 -3.680 8.364 1.00 81.81 258 LEU A O 1
ATOM 2039 N N . GLN A 1 259 ? 18.296 -2.498 9.122 1.00 84.00 259 GLN A N 1
ATOM 2040 C CA . GLN A 1 259 ? 18.917 -3.577 9.891 1.00 84.00 259 GLN A CA 1
ATOM 2041 C C . GLN A 1 259 ? 17.959 -4.093 10.967 1.00 84.00 259 GLN A C 1
ATOM 2043 O O . GLN A 1 259 ? 17.792 -5.301 11.098 1.00 84.00 259 GLN A O 1
ATOM 2048 N N . LEU A 1 260 ? 17.254 -3.206 11.676 1.00 85.81 260 LEU A N 1
ATOM 2049 C CA . LEU A 1 260 ? 16.291 -3.595 12.704 1.00 85.81 260 LEU A CA 1
ATOM 2050 C C . LEU A 1 260 ? 15.067 -4.336 12.147 1.00 85.81 260 LEU A C 1
ATOM 2052 O O . LEU A 1 260 ? 14.665 -5.363 12.697 1.00 85.81 260 LEU A O 1
ATOM 2056 N N . ASP A 1 261 ? 14.488 -3.856 11.045 1.00 83.06 261 ASP A N 1
ATOM 2057 C CA . ASP A 1 261 ? 13.362 -4.542 10.403 1.00 83.06 261 ASP A CA 1
ATOM 2058 C C . ASP A 1 261 ? 13.808 -5.916 9.834 1.00 83.06 261 ASP A C 1
ATOM 2060 O O . ASP A 1 261 ? 13.067 -6.903 9.901 1.00 83.06 261 ASP A O 1
ATOM 2064 N N . ALA A 1 262 ? 15.048 -6.020 9.334 1.00 86.56 262 ALA A N 1
ATOM 2065 C CA . ALA A 1 262 ? 15.647 -7.280 8.890 1.00 86.56 262 ALA A CA 1
ATOM 2066 C C . ALA A 1 262 ? 15.941 -8.245 10.055 1.00 86.56 262 ALA A C 1
ATOM 2068 O O . ALA A 1 262 ? 15.707 -9.451 9.928 1.00 86.56 262 ALA A O 1
ATOM 2069 N N . LEU A 1 263 ? 16.413 -7.727 11.193 1.00 88.19 263 LEU A N 1
ATOM 2070 C CA . LEU A 1 263 ? 16.631 -8.478 12.430 1.00 88.19 263 LEU A CA 1
ATOM 2071 C C . LEU A 1 263 ? 15.331 -9.084 12.951 1.00 88.19 263 LEU A C 1
ATOM 2073 O O . LEU A 1 263 ? 15.293 -10.275 13.264 1.00 88.19 263 LEU A O 1
ATOM 2077 N N . GLU A 1 264 ? 14.246 -8.307 12.974 1.00 89.31 264 GLU A N 1
ATOM 2078 C CA . GLU A 1 264 ? 12.932 -8.800 13.390 1.00 89.31 264 GLU A CA 1
ATOM 2079 C C . GLU A 1 264 ? 12.438 -9.934 12.480 1.00 89.31 264 GLU A C 1
ATOM 2081 O O . GLU A 1 264 ? 11.987 -10.974 12.968 1.00 89.31 264 GLU A O 1
ATOM 2086 N N . ALA A 1 265 ? 12.582 -9.785 11.160 1.00 87.50 265 ALA A N 1
ATOM 2087 C CA . ALA A 1 265 ? 12.215 -10.829 10.206 1.00 87.50 265 ALA A CA 1
ATOM 2088 C C . ALA A 1 265 ? 13.059 -12.107 10.378 1.00 87.50 265 ALA A C 1
ATOM 2090 O O . ALA A 1 265 ? 12.518 -13.217 10.336 1.00 87.50 265 ALA A O 1
ATOM 2091 N N . ARG A 1 266 ? 14.374 -11.966 10.604 1.00 92.75 266 ARG A N 1
ATOM 2092 C CA . ARG A 1 266 ? 15.286 -13.091 10.876 1.00 92.75 266 ARG A CA 1
ATOM 2093 C C . ARG A 1 266 ? 14.929 -13.803 12.181 1.00 92.75 266 ARG A C 1
ATOM 2095 O O . ARG A 1 266 ? 14.953 -15.029 12.193 1.00 92.75 266 ARG A O 1
ATOM 2102 N N . LEU A 1 267 ? 14.554 -13.069 13.232 1.00 88.50 267 LEU A N 1
ATOM 2103 C CA . LEU A 1 267 ? 14.144 -13.646 14.516 1.00 88.50 267 LEU A CA 1
ATOM 2104 C C . LEU A 1 267 ? 12.865 -14.469 14.369 1.00 88.50 267 LEU A C 1
ATOM 2106 O O . LEU A 1 267 ? 12.828 -15.614 14.801 1.00 88.50 267 LEU A O 1
ATOM 2110 N N . VAL A 1 268 ? 11.847 -13.930 13.690 1.00 86.88 268 VAL A N 1
ATOM 2111 C CA . VAL A 1 268 ? 10.597 -14.665 13.425 1.00 86.88 268 VAL A CA 1
ATOM 2112 C C . VAL A 1 268 ? 10.870 -15.952 12.650 1.00 86.88 268 VAL A C 1
ATOM 2114 O O . VAL A 1 268 ? 10.305 -16.994 12.975 1.00 86.88 268 VAL A O 1
ATOM 2117 N N . LYS A 1 269 ? 11.755 -15.898 11.649 1.00 89.19 269 LYS A N 1
ATOM 2118 C CA . LYS A 1 269 ? 12.140 -17.083 10.879 1.00 89.19 269 LYS A CA 1
ATOM 2119 C C . LYS A 1 269 ? 12.895 -18.105 11.735 1.00 89.19 269 LYS A C 1
ATOM 2121 O O . LYS A 1 269 ? 12.588 -19.283 11.627 1.00 89.19 269 LYS A O 1
ATOM 2126 N N . ALA A 1 270 ? 13.846 -17.663 12.561 1.00 87.38 270 ALA A N 1
ATOM 2127 C CA . ALA A 1 270 ? 14.655 -18.537 13.412 1.00 87.38 270 ALA A CA 1
ATOM 2128 C C . ALA A 1 270 ? 13.816 -19.252 14.480 1.00 87.38 270 ALA A C 1
ATOM 2130 O O . ALA A 1 270 ? 14.001 -20.446 14.687 1.00 87.38 270 ALA A O 1
ATOM 2131 N N . VAL A 1 271 ? 12.856 -18.546 15.090 1.00 86.75 271 VAL A N 1
ATOM 2132 C CA . VAL A 1 271 ? 11.889 -19.137 16.030 1.00 86.75 271 VAL A CA 1
ATOM 2133 C C . VAL A 1 271 ? 10.994 -20.151 15.314 1.00 86.75 271 VAL A C 1
ATOM 2135 O O . VAL A 1 271 ? 10.809 -21.256 15.804 1.00 86.75 271 VAL A O 1
ATOM 2138 N N . ALA A 1 272 ? 10.480 -19.817 14.125 1.00 83.81 272 ALA A N 1
ATOM 2139 C CA . ALA A 1 272 ? 9.628 -20.728 13.354 1.00 83.81 272 ALA A CA 1
ATOM 2140 C C . ALA A 1 272 ? 10.362 -21.981 12.846 1.00 83.81 272 ALA A C 1
ATOM 2142 O O . ALA A 1 272 ? 9.718 -22.983 12.557 1.00 83.81 272 ALA A O 1
ATOM 2143 N N . SER A 1 273 ? 11.686 -21.912 12.693 1.00 86.06 273 SER A N 1
ATOM 2144 C CA . SER A 1 273 ? 12.528 -23.045 12.306 1.00 86.06 273 SER A CA 1
ATOM 2145 C C . SER A 1 273 ? 13.219 -23.718 13.495 1.00 86.06 273 SER A C 1
ATOM 2147 O O . SER A 1 273 ? 14.164 -24.464 13.260 1.00 86.06 273 SER A O 1
ATOM 2149 N N . GLU A 1 274 ? 12.836 -23.383 14.733 1.00 88.50 274 GLU A N 1
ATOM 2150 C CA . GLU A 1 274 ? 13.406 -23.926 15.980 1.00 88.50 274 GLU A CA 1
ATOM 2151 C C . GLU A 1 274 ? 14.946 -23.862 16.041 1.00 88.50 274 GLU A C 1
ATOM 2153 O O . GLU A 1 274 ? 15.623 -24.705 16.623 1.00 88.50 274 GLU A O 1
ATOM 2158 N N . SER A 1 275 ? 15.534 -22.835 15.419 1.00 89.12 275 SER A N 1
ATOM 2159 C CA . SER A 1 275 ? 16.985 -22.653 15.368 1.00 89.12 275 SER A CA 1
ATOM 2160 C C . SER A 1 275 ? 17.443 -21.788 16.542 1.00 89.12 275 SER A C 1
ATOM 2162 O O . SER A 1 275 ? 17.668 -20.583 16.394 1.00 89.12 275 SER A O 1
ATOM 2164 N N . TRP A 1 276 ? 17.565 -22.402 17.720 1.00 88.31 276 TRP A N 1
ATOM 2165 C CA . TRP A 1 276 ? 17.850 -21.706 18.981 1.00 88.31 276 TRP A CA 1
ATOM 2166 C C . TRP A 1 276 ? 19.206 -20.994 18.996 1.00 88.31 276 TRP A C 1
ATOM 2168 O O . TRP A 1 276 ? 19.269 -19.827 19.375 1.00 88.31 276 TRP A O 1
ATOM 2178 N N . ASP A 1 277 ? 20.255 -21.590 18.425 1.00 87.25 277 ASP A N 1
ATOM 2179 C CA . ASP A 1 277 ? 21.554 -20.916 18.249 1.00 87.25 277 ASP A CA 1
ATOM 2180 C C . ASP A 1 277 ? 21.431 -19.623 17.432 1.00 87.25 277 ASP A C 1
ATOM 2182 O O . ASP A 1 277 ? 22.089 -18.606 17.693 1.00 87.25 277 ASP A O 1
ATOM 2186 N N . LYS A 1 278 ? 20.551 -19.633 16.422 1.00 89.19 278 LYS A N 1
ATOM 2187 C CA . LYS A 1 278 ? 20.301 -18.457 15.595 1.00 89.19 278 LYS A CA 1
ATOM 2188 C C . LYS A 1 278 ? 19.502 -17.414 16.363 1.00 89.19 278 LYS A C 1
ATOM 2190 O O . LYS A 1 278 ? 19.828 -16.232 16.244 1.00 89.19 278 LYS A O 1
ATOM 2195 N N . VAL A 1 279 ? 18.522 -17.824 17.167 1.00 88.56 279 VAL A N 1
ATOM 2196 C CA . VAL A 1 279 ? 17.801 -16.935 18.090 1.00 88.56 279 VAL A CA 1
ATOM 2197 C C . VAL A 1 279 ? 18.785 -16.257 19.050 1.00 88.56 279 VAL A C 1
ATOM 2199 O O . VAL A 1 279 ? 18.802 -15.028 19.111 1.00 88.56 279 VAL A O 1
ATOM 2202 N N . CYS A 1 280 ? 19.688 -17.011 19.681 1.00 89.56 280 CYS A N 1
ATOM 2203 C CA . CYS A 1 280 ? 20.720 -16.469 20.568 1.00 89.56 280 CYS A CA 1
ATOM 2204 C C . CYS A 1 280 ? 21.638 -15.473 19.848 1.00 89.56 280 CYS A C 1
ATOM 2206 O O . CYS A 1 280 ? 21.906 -14.384 20.356 1.00 89.56 280 CYS A O 1
ATOM 2208 N N . SER A 1 281 ? 22.062 -15.786 18.617 1.00 88.25 281 SER A N 1
ATOM 2209 C CA . SER A 1 281 ? 22.869 -14.859 17.811 1.00 88.25 281 SER A CA 1
ATOM 2210 C C . SER A 1 281 ? 22.157 -13.535 17.518 1.00 88.25 281 SER A C 1
ATOM 2212 O O . SER A 1 281 ? 22.780 -12.483 17.571 1.00 88.25 281 SER A O 1
ATOM 2214 N N . LEU A 1 282 ? 20.850 -13.581 17.256 1.00 91.31 282 LEU A N 1
ATOM 2215 C CA . LEU A 1 282 ? 20.044 -12.405 16.932 1.00 91.31 282 LEU A CA 1
ATOM 2216 C C . LEU A 1 282 ? 19.754 -11.546 18.162 1.00 91.31 282 LEU A C 1
ATOM 2218 O O . LEU A 1 282 ? 19.674 -10.326 18.048 1.00 91.31 282 LEU A O 1
ATOM 2222 N N . ILE A 1 283 ? 19.604 -12.173 19.331 1.00 91.88 283 ILE A N 1
ATOM 2223 C CA . ILE A 1 283 ? 19.480 -11.460 20.605 1.00 91.88 283 ILE A CA 1
ATOM 2224 C C . ILE A 1 283 ? 20.775 -10.705 20.901 1.00 91.88 283 ILE A C 1
ATOM 2226 O O . ILE A 1 283 ? 20.695 -9.532 21.249 1.00 91.88 283 ILE A O 1
ATOM 2230 N N . ARG A 1 284 ? 21.949 -11.328 20.709 1.00 90.19 284 ARG A N 1
ATOM 2231 C CA . ARG A 1 284 ? 23.244 -10.639 20.855 1.00 90.19 284 ARG A CA 1
ATOM 2232 C C . ARG A 1 284 ? 23.371 -9.447 19.906 1.00 90.19 284 ARG A C 1
ATOM 2234 O O . ARG A 1 284 ? 23.663 -8.354 20.374 1.00 90.19 284 ARG A O 1
ATOM 2241 N N . GLU A 1 285 ? 23.071 -9.648 18.620 1.00 89.75 285 GLU A N 1
ATOM 2242 C CA . GLU A 1 285 ? 23.126 -8.605 17.580 1.00 89.75 285 GLU A CA 1
ATOM 2243 C C . GLU A 1 285 ? 22.210 -7.415 17.947 1.00 89.75 285 GLU A C 1
ATOM 2245 O O . GLU A 1 285 ? 22.594 -6.254 17.837 1.00 89.75 285 GLU A O 1
ATOM 2250 N N . ALA A 1 286 ? 21.007 -7.690 18.468 1.00 90.31 286 ALA A N 1
ATOM 2251 C CA . ALA A 1 286 ? 20.079 -6.652 18.917 1.00 90.31 286 ALA A CA 1
ATOM 2252 C C . ALA A 1 286 ? 20.482 -5.996 20.251 1.00 90.31 286 ALA A C 1
ATOM 2254 O O . ALA A 1 286 ? 20.221 -4.809 20.447 1.00 90.31 286 ALA A O 1
ATOM 2255 N N . ALA A 1 287 ? 21.086 -6.750 21.172 1.00 90.62 287 ALA A N 1
ATOM 2256 C CA . ALA A 1 287 ? 21.550 -6.242 22.457 1.00 90.62 287 ALA A CA 1
ATOM 2257 C C . ALA A 1 287 ? 22.755 -5.312 22.286 1.00 90.62 287 ALA A C 1
ATOM 2259 O O . ALA A 1 287 ? 22.759 -4.253 22.897 1.00 90.62 287 ALA A O 1
ATOM 2260 N N . ALA A 1 288 ? 23.700 -5.643 21.401 1.00 87.50 288 ALA A N 1
ATOM 2261 C CA . ALA A 1 288 ? 24.860 -4.807 21.073 1.00 87.50 288 ALA A CA 1
ATOM 2262 C C . ALA A 1 288 ? 24.473 -3.415 20.532 1.00 87.50 288 ALA A C 1
ATOM 2264 O O . ALA A 1 288 ? 25.227 -2.457 20.638 1.00 87.50 288 ALA A O 1
ATOM 2265 N N . ALA A 1 289 ? 23.264 -3.283 19.981 1.00 87.56 289 ALA A N 1
ATOM 2266 C CA . ALA A 1 289 ? 22.722 -2.028 19.472 1.00 87.56 289 ALA A CA 1
ATOM 2267 C C . ALA A 1 289 ? 21.989 -1.173 20.533 1.00 87.56 289 ALA A C 1
ATOM 2269 O O . ALA A 1 289 ? 21.485 -0.084 20.219 1.00 87.56 289 ALA A O 1
ATOM 2270 N N . LEU A 1 290 ? 21.852 -1.658 21.775 1.00 88.81 290 LEU A N 1
ATOM 2271 C CA . LEU A 1 290 ? 21.154 -0.941 22.844 1.00 88.81 290 LEU A CA 1
ATOM 2272 C C . LEU A 1 290 ? 21.998 0.209 23.397 1.00 88.81 290 LEU A C 1
ATOM 2274 O O . LEU A 1 290 ? 23.144 0.035 23.789 1.00 88.81 290 LEU A O 1
ATOM 2278 N N . ALA A 1 291 ? 21.379 1.382 23.505 1.00 85.25 291 ALA A N 1
ATOM 2279 C CA . ALA A 1 291 ? 21.946 2.518 24.222 1.00 85.25 291 ALA A CA 1
ATOM 2280 C C . ALA A 1 291 ? 21.524 2.507 25.700 1.00 85.25 291 ALA A C 1
ATOM 2282 O O . ALA A 1 291 ? 20.452 1.992 26.041 1.00 85.25 291 ALA A O 1
ATOM 2283 N N . ALA A 1 292 ? 22.323 3.150 26.556 1.00 82.75 292 ALA A N 1
ATOM 2284 C CA . ALA A 1 292 ? 22.022 3.312 27.976 1.00 82.75 292 ALA A CA 1
ATOM 2285 C C . ALA A 1 292 ? 20.642 3.968 28.221 1.00 82.75 292 ALA A C 1
ATOM 2287 O O . ALA A 1 292 ? 20.179 4.786 27.407 1.00 82.75 292 ALA A O 1
ATOM 2288 N N . PRO A 1 293 ? 19.960 3.636 29.337 1.00 84.88 293 PRO A N 1
ATOM 2289 C CA . PRO A 1 293 ? 18.747 4.337 29.734 1.00 84.88 293 PRO A CA 1
ATOM 2290 C C . PRO A 1 293 ? 19.029 5.840 29.895 1.00 84.88 293 PRO A C 1
ATOM 2292 O O . PRO A 1 293 ? 20.069 6.243 30.407 1.00 84.88 293 PRO A O 1
ATOM 2295 N N . ARG A 1 294 ? 18.102 6.681 29.425 1.00 81.88 294 ARG A N 1
ATOM 2296 C CA . ARG A 1 294 ? 18.186 8.148 29.537 1.00 81.88 294 ARG A CA 1
ATOM 2297 C C . ARG A 1 294 ? 17.167 8.631 30.554 1.00 81.88 294 ARG A C 1
ATOM 2299 O O . ARG A 1 294 ? 16.056 8.109 30.546 1.00 81.88 294 ARG A O 1
ATOM 2306 N N . GLN A 1 295 ? 17.497 9.630 31.365 1.00 78.62 295 GLN A N 1
ATOM 2307 C CA . GLN A 1 295 ? 16.556 10.201 32.330 1.00 78.62 295 GLN A CA 1
ATOM 2308 C C . GLN A 1 295 ? 15.404 10.906 31.600 1.00 78.62 295 GLN A C 1
ATOM 2310 O O . GLN A 1 295 ? 15.581 11.497 30.529 1.00 78.62 295 GLN A O 1
ATOM 2315 N N . LYS A 1 296 ? 14.184 10.776 32.122 1.00 71.88 296 LYS A N 1
ATOM 2316 C CA . LYS A 1 296 ? 13.028 11.530 31.640 1.00 71.88 296 LYS A CA 1
ATOM 2317 C C . LYS A 1 296 ? 13.225 12.977 32.097 1.00 71.88 296 LYS A C 1
ATOM 2319 O O . LYS A 1 296 ? 13.400 13.198 33.287 1.00 71.88 296 LYS A O 1
ATOM 2324 N N . ALA A 1 297 ? 13.233 13.932 31.163 1.00 55.94 297 ALA A N 1
ATOM 2325 C CA . ALA A 1 297 ? 13.354 15.349 31.505 1.00 55.94 297 ALA A CA 1
ATOM 2326 C C . ALA A 1 297 ? 12.310 15.697 32.577 1.00 55.94 297 ALA A C 1
ATOM 2328 O O . ALA A 1 297 ? 11.118 15.432 32.370 1.00 55.94 297 ALA A O 1
ATOM 2329 N N . ALA A 1 298 ? 12.780 16.189 33.726 1.00 47.06 298 ALA A N 1
ATOM 2330 C CA . ALA A 1 298 ? 11.920 16.642 34.804 1.00 47.06 298 ALA A CA 1
ATOM 2331 C C . ALA A 1 298 ? 10.991 17.719 34.235 1.00 47.06 298 ALA A C 1
ATOM 2333 O O . ALA A 1 298 ? 11.429 18.641 33.549 1.00 47.06 298 ALA A O 1
ATOM 2334 N N . LEU A 1 299 ? 9.689 17.535 34.427 1.00 49.94 299 LEU A N 1
ATOM 2335 C CA . LEU A 1 299 ? 8.701 18.546 34.090 1.00 49.94 299 LEU A CA 1
ATOM 2336 C C . LEU A 1 299 ? 8.819 19.648 35.138 1.00 49.94 299 LEU A C 1
ATOM 2338 O O . LEU A 1 299 ? 8.121 19.565 36.134 1.00 49.94 299 LEU A O 1
ATOM 2342 N N . GLU A 1 300 ? 9.697 20.623 34.917 1.00 40.81 300 GLU A N 1
ATOM 2343 C CA . GLU A 1 300 ? 9.578 21.975 35.469 1.00 40.81 300 GLU A CA 1
ATOM 2344 C C . GLU A 1 300 ? 10.555 22.934 34.760 1.00 40.81 300 GLU A C 1
ATOM 2346 O O . GLU A 1 300 ? 11.740 22.657 34.606 1.00 40.81 300 GLU A O 1
ATOM 2351 N N . GLU A 1 301 ? 9.980 24.027 34.250 1.00 41.00 301 GLU A N 1
ATOM 2352 C CA . GLU A 1 301 ? 10.618 25.307 33.906 1.00 41.00 301 GLU A CA 1
ATOM 2353 C C . GLU A 1 301 ? 11.844 25.319 32.977 1.00 41.00 301 GLU A C 1
ATOM 2355 O O . GLU A 1 301 ? 12.878 25.906 33.262 1.00 41.00 301 GLU A O 1
ATOM 2360 N N . ALA A 1 302 ? 11.666 24.807 31.763 1.00 33.88 302 ALA A N 1
ATOM 2361 C CA . ALA A 1 302 ? 12.057 25.541 30.560 1.00 33.88 302 ALA A CA 1
ATOM 2362 C C . ALA A 1 302 ? 11.325 24.916 29.377 1.00 33.88 302 ALA A C 1
ATOM 2364 O O . ALA A 1 302 ? 11.586 23.774 28.994 1.00 33.88 302 ALA A O 1
ATOM 2365 N N . ALA A 1 303 ? 10.417 25.671 28.763 1.00 38.84 303 ALA A N 1
ATOM 2366 C CA . ALA A 1 303 ? 10.048 25.441 27.376 1.00 38.84 303 ALA A CA 1
ATOM 2367 C C . ALA A 1 303 ? 11.284 25.717 26.505 1.00 38.84 303 ALA A C 1
ATOM 2369 O O . ALA A 1 303 ? 11.386 26.745 25.843 1.00 38.84 303 ALA A O 1
ATOM 2370 N N . ALA A 1 304 ? 12.245 24.792 26.530 1.00 36.59 304 ALA A N 1
ATOM 2371 C CA . ALA A 1 304 ? 13.207 24.675 25.460 1.00 36.59 304 ALA A CA 1
ATOM 2372 C C . ALA A 1 304 ? 12.401 24.454 24.169 1.00 36.59 304 ALA A C 1
ATOM 2374 O O . ALA A 1 304 ? 11.421 23.692 24.183 1.00 36.59 304 ALA A O 1
ATOM 2375 N N . PRO A 1 305 ? 12.753 25.137 23.068 1.00 41.44 305 PRO A N 1
ATOM 2376 C CA . PRO A 1 305 ? 12.097 24.915 21.792 1.00 41.44 305 PRO A CA 1
ATOM 2377 C C . PRO A 1 305 ? 12.135 23.415 21.489 1.00 41.44 305 PRO A C 1
ATOM 2379 O O . PRO A 1 305 ? 13.100 22.731 21.826 1.00 41.44 305 PRO A O 1
ATOM 2382 N N . MET A 1 306 ? 11.036 22.905 20.921 1.00 40.22 306 MET A N 1
ATOM 2383 C CA . MET A 1 306 ? 10.935 21.572 20.312 1.00 40.22 306 MET A CA 1
ATOM 2384 C C . MET A 1 306 ? 12.316 21.066 19.876 1.00 40.22 306 MET A C 1
ATOM 2386 O O . MET A 1 306 ? 12.956 21.811 19.136 1.00 40.22 306 MET A O 1
ATOM 2390 N N . PRO A 1 307 ? 12.770 19.860 20.279 1.00 49.03 307 PRO A N 1
ATOM 2391 C CA . PRO A 1 307 ? 14.108 19.395 19.924 1.00 49.03 307 PRO A CA 1
ATOM 2392 C C . PRO A 1 307 ? 14.271 19.538 18.411 1.00 49.03 307 PRO A C 1
ATOM 2394 O O . PRO A 1 307 ? 13.503 18.936 17.651 1.00 49.03 307 PRO A O 1
ATOM 2397 N N . GLU A 1 308 ? 15.189 20.416 17.993 1.00 49.94 308 GLU A N 1
ATOM 2398 C CA . GLU A 1 308 ? 15.352 20.840 16.594 1.00 49.94 308 GLU A CA 1
ATOM 2399 C C . GLU A 1 308 ? 15.698 19.652 15.683 1.00 49.94 308 GLU A C 1
ATOM 2401 O O . GLU A 1 308 ? 15.441 19.670 14.475 1.00 49.94 308 GLU A O 1
ATOM 2406 N N . ASP A 1 309 ? 16.144 18.550 16.285 1.00 52.34 309 ASP A N 1
ATOM 2407 C CA . ASP A 1 309 ? 16.666 17.403 15.579 1.00 52.34 309 ASP A CA 1
ATOM 2408 C C . ASP A 1 309 ? 15.658 16.254 15.529 1.00 52.34 309 ASP A C 1
ATOM 2410 O O . ASP A 1 309 ? 15.486 15.450 16.451 1.00 52.34 309 ASP A O 1
ATOM 2414 N N . ALA A 1 310 ? 15.046 16.084 14.353 1.00 56.38 310 ALA A N 1
ATOM 2415 C CA . ALA A 1 310 ? 14.274 14.892 13.997 1.00 56.38 310 ALA A CA 1
ATOM 2416 C C . ALA A 1 310 ? 15.031 13.581 14.308 1.00 56.38 310 ALA A C 1
ATOM 2418 O O . ALA A 1 310 ? 14.403 12.552 14.565 1.00 56.38 310 ALA A O 1
ATOM 2419 N N . GLN A 1 311 ? 16.368 13.625 14.320 1.00 55.47 311 GLN A N 1
ATOM 2420 C CA . GLN A 1 311 ? 17.257 12.510 14.633 1.00 55.47 311 GLN A CA 1
ATOM 2421 C C . GLN A 1 311 ? 17.073 11.975 16.064 1.00 55.47 311 GLN A C 1
ATOM 2423 O O . GLN A 1 311 ? 17.046 10.758 16.240 1.00 55.47 311 GLN A O 1
ATOM 2428 N N . GLU A 1 312 ? 16.835 12.820 17.073 1.00 58.41 312 GLU A N 1
ATOM 2429 C CA . GLU A 1 312 ? 16.668 12.366 18.463 1.00 58.41 312 GLU A CA 1
ATOM 2430 C C . GLU A 1 312 ? 15.353 11.603 18.684 1.00 58.41 312 GLU A C 1
ATOM 2432 O O . GLU A 1 312 ? 15.307 10.566 19.361 1.00 58.41 312 GLU A O 1
ATOM 2437 N N . LEU A 1 313 ? 14.262 12.092 18.080 1.00 62.19 313 LEU A N 1
ATOM 2438 C CA . LEU A 1 313 ? 12.955 11.426 18.092 1.00 62.19 313 LEU A CA 1
ATOM 2439 C C . LEU A 1 313 ? 13.003 10.098 17.329 1.00 62.19 313 LEU A C 1
ATOM 2441 O O . LEU A 1 313 ? 12.396 9.101 17.739 1.00 62.19 313 LEU A O 1
ATOM 2445 N N . LEU A 1 314 ? 13.741 10.073 16.224 1.00 62.53 314 LEU A N 1
ATOM 2446 C CA . LEU A 1 314 ? 13.973 8.890 15.409 1.00 62.53 314 LEU A CA 1
ATOM 2447 C C . LEU A 1 314 ? 14.826 7.844 16.154 1.00 62.53 314 LEU A C 1
ATOM 2449 O O . LEU A 1 314 ? 14.433 6.676 16.224 1.00 62.53 314 LEU A O 1
ATOM 2453 N N . GLN A 1 315 ? 15.904 8.255 16.824 1.00 68.25 315 GLN A N 1
ATOM 2454 C CA . GLN A 1 315 ? 16.741 7.390 17.662 1.00 68.25 315 GLN A CA 1
ATOM 2455 C C . GLN A 1 315 ? 15.964 6.835 18.867 1.00 68.25 315 GLN A C 1
ATOM 2457 O O . GLN A 1 315 ? 16.089 5.655 19.200 1.00 68.25 315 GLN A O 1
ATOM 2462 N N . ALA A 1 316 ? 15.099 7.638 19.500 1.00 68.38 316 ALA A N 1
ATOM 2463 C CA . ALA A 1 316 ? 14.240 7.176 20.593 1.00 68.38 316 ALA A CA 1
ATOM 2464 C C . ALA A 1 316 ? 13.255 6.077 20.146 1.00 68.38 316 ALA A C 1
ATOM 2466 O O . ALA A 1 316 ? 13.028 5.107 20.878 1.00 68.38 316 ALA A O 1
ATOM 2467 N N . ASN A 1 317 ? 12.701 6.194 18.934 1.00 77.38 317 ASN A N 1
ATOM 2468 C CA . ASN A 1 317 ? 11.843 5.165 18.345 1.00 77.38 317 ASN A CA 1
ATOM 2469 C C . ASN A 1 317 ? 12.620 3.888 18.003 1.00 77.38 317 ASN A C 1
ATOM 2471 O O . ASN A 1 317 ? 12.129 2.788 18.266 1.00 77.38 317 ASN A O 1
ATOM 2475 N N . LEU A 1 318 ? 13.835 4.029 17.469 1.00 83.31 318 LEU A N 1
ATOM 2476 C CA . LEU A 1 318 ? 14.710 2.906 17.147 1.00 83.31 318 LEU A CA 1
ATOM 2477 C C . LEU A 1 318 ? 15.079 2.104 18.405 1.00 83.31 318 LEU A C 1
ATOM 2479 O O . LEU A 1 318 ? 14.861 0.895 18.460 1.00 83.31 318 LEU A O 1
ATOM 2483 N N . GLN A 1 319 ? 15.513 2.788 19.463 1.00 88.50 319 GLN A N 1
ATOM 2484 C CA . GLN A 1 319 ? 15.861 2.166 20.743 1.00 88.50 319 GLN A CA 1
ATOM 2485 C C . GLN A 1 319 ? 14.648 1.500 21.424 1.00 88.50 319 GLN A C 1
ATOM 2487 O O . GLN A 1 319 ? 14.766 0.448 22.050 1.00 88.50 319 GLN A O 1
ATOM 2492 N N . SER A 1 320 ? 13.444 2.059 21.251 1.00 85.44 320 SER A N 1
ATOM 2493 C CA . SER A 1 320 ? 12.199 1.434 21.725 1.00 85.44 320 SER A CA 1
ATOM 2494 C C . SER A 1 320 ? 11.872 0.129 20.998 1.00 85.44 320 SER A C 1
ATOM 2496 O O . SER A 1 320 ? 11.368 -0.812 21.618 1.00 85.44 320 SER A O 1
ATOM 2498 N N . LYS A 1 321 ? 12.140 0.056 19.690 1.00 85.75 321 LYS A N 1
ATOM 2499 C CA . LYS A 1 321 ? 11.966 -1.168 18.903 1.00 85.75 321 LYS A CA 1
ATOM 2500 C C . LYS A 1 321 ? 13.015 -2.226 19.273 1.00 85.75 321 LYS A C 1
ATOM 2502 O O . LYS A 1 321 ? 12.625 -3.369 19.494 1.00 85.75 321 LYS A O 1
ATOM 2507 N N . LEU A 1 322 ? 14.288 -1.846 19.421 1.00 89.50 322 LEU A N 1
ATOM 2508 C CA . LEU A 1 322 ? 15.367 -2.755 19.839 1.00 89.50 322 LEU A CA 1
ATOM 2509 C C . LEU A 1 322 ? 15.060 -3.429 21.180 1.00 89.50 322 LEU A C 1
ATOM 2511 O O . LEU A 1 322 ? 15.047 -4.653 21.257 1.00 89.50 322 LEU A O 1
ATOM 2515 N N . ARG A 1 323 ? 14.683 -2.660 22.213 1.00 92.56 323 ARG A N 1
ATOM 2516 C CA . ARG A 1 323 ? 14.315 -3.234 23.522 1.00 92.56 323 ARG A CA 1
ATOM 2517 C C . ARG A 1 323 ? 13.157 -4.224 23.440 1.00 92.56 323 ARG A C 1
ATOM 2519 O O . ARG A 1 323 ? 13.185 -5.259 24.100 1.00 92.56 323 ARG A O 1
ATOM 2526 N N . LYS A 1 324 ? 12.137 -3.933 22.623 1.00 88.31 324 LYS A N 1
ATOM 2527 C CA . LYS A 1 324 ? 11.017 -4.865 22.402 1.00 88.31 324 LYS A CA 1
ATOM 2528 C C . LYS A 1 324 ? 11.480 -6.149 21.724 1.00 88.31 324 LYS A C 1
ATOM 2530 O O . LYS A 1 324 ? 11.000 -7.212 22.099 1.00 88.31 324 LYS A O 1
ATOM 2535 N N . LEU A 1 325 ? 12.375 -6.045 20.742 1.00 89.38 325 LEU A N 1
ATOM 2536 C CA . LEU A 1 325 ? 12.928 -7.195 20.036 1.00 89.38 325 LEU A CA 1
ATOM 2537 C C . LEU A 1 325 ? 13.750 -8.077 20.982 1.00 89.38 325 LEU A C 1
ATOM 2539 O O . LEU A 1 325 ? 13.528 -9.282 21.011 1.00 89.38 325 LEU A O 1
ATOM 2543 N N . VAL A 1 326 ? 14.613 -7.473 21.802 1.00 92.00 326 VAL A N 1
ATOM 2544 C CA . VAL A 1 326 ? 15.421 -8.174 22.810 1.00 92.00 326 VAL A CA 1
ATOM 2545 C C . VAL A 1 326 ? 14.532 -8.868 23.844 1.00 92.00 326 VAL A C 1
ATOM 2547 O O . VAL A 1 326 ? 14.657 -10.073 24.030 1.00 92.00 326 VAL A O 1
ATOM 2550 N N . CYS A 1 327 ? 13.555 -8.166 24.433 1.00 90.00 327 CYS A N 1
ATOM 2551 C CA . CYS A 1 327 ? 12.607 -8.778 25.377 1.00 90.00 327 CYS A CA 1
ATOM 2552 C C . CYS A 1 327 ? 11.805 -9.922 24.739 1.00 90.00 327 CYS A C 1
ATOM 2554 O O . CYS A 1 327 ? 11.504 -10.915 25.394 1.00 90.00 327 CYS A O 1
ATOM 2556 N N . LYS A 1 328 ? 11.424 -9.777 23.463 1.00 87.75 328 LYS A N 1
ATOM 2557 C CA . LYS A 1 328 ? 10.702 -10.811 22.719 1.00 87.75 328 LYS A CA 1
ATOM 2558 C C . LYS A 1 328 ? 11.591 -12.029 22.462 1.00 87.75 328 LYS A C 1
ATOM 2560 O O . LYS A 1 328 ? 11.115 -13.140 22.623 1.00 87.75 328 LYS A O 1
ATOM 2565 N N . GLY A 1 329 ? 12.847 -11.817 22.069 1.00 87.88 329 GLY A N 1
ATOM 2566 C CA . GLY A 1 329 ? 13.821 -12.882 21.840 1.00 87.88 329 GLY A CA 1
ATOM 2567 C C . GLY A 1 329 ? 14.131 -13.661 23.114 1.00 87.88 329 GLY A C 1
ATOM 2568 O O . GLY A 1 329 ? 14.004 -14.879 23.111 1.00 87.88 329 GLY A O 1
ATOM 2569 N N . LEU A 1 330 ? 14.448 -12.960 24.208 1.00 88.62 330 LEU A N 1
ATOM 2570 C CA . LEU A 1 330 ? 14.695 -13.577 25.516 1.00 88.62 330 LEU A CA 1
ATOM 2571 C C . LEU A 1 330 ? 13.477 -14.359 26.028 1.00 88.62 330 LEU A C 1
ATOM 2573 O O . LEU A 1 330 ? 13.642 -15.383 26.667 1.00 88.62 330 LEU A O 1
ATOM 2577 N N . GLY A 1 331 ? 12.254 -13.932 25.694 1.00 86.56 331 GLY A N 1
ATOM 2578 C CA . GLY A 1 331 ? 11.034 -14.657 26.060 1.00 86.56 331 GLY A CA 1
ATOM 2579 C C . GLY A 1 331 ? 10.829 -16.003 25.349 1.00 86.56 331 GLY A C 1
ATOM 2580 O O . GLY A 1 331 ? 9.931 -16.742 25.739 1.00 86.56 331 GLY A O 1
ATOM 2581 N N . TYR A 1 332 ? 11.612 -16.319 24.313 1.00 85.75 332 TYR A N 1
ATOM 2582 C CA . TYR A 1 332 ? 11.591 -17.632 23.657 1.00 85.75 332 TYR A CA 1
ATOM 2583 C C . TYR A 1 332 ? 12.690 -18.572 24.152 1.00 85.75 332 TYR A C 1
ATOM 2585 O O . TYR A 1 332 ? 12.768 -19.704 23.689 1.00 85.75 332 TYR A O 1
ATOM 2593 N N . VAL A 1 333 ? 13.571 -18.087 25.021 1.00 86.69 333 VAL A N 1
ATOM 2594 C CA . VAL A 1 333 ? 14.818 -18.750 25.361 1.00 86.69 333 VAL A CA 1
ATOM 2595 C C . VAL A 1 333 ? 14.838 -19.061 26.850 1.00 86.69 333 VAL A C 1
ATOM 2597 O O . VAL A 1 333 ? 14.538 -18.196 27.670 1.00 86.69 333 VAL A O 1
ATOM 2600 N N . ASP A 1 334 ? 15.213 -20.289 27.196 1.00 84.31 334 ASP A N 1
ATOM 2601 C CA . ASP A 1 334 ? 15.402 -20.683 28.585 1.00 84.31 334 ASP A CA 1
ATOM 2602 C C . ASP A 1 334 ? 16.783 -20.227 29.077 1.00 84.31 334 ASP A C 1
ATOM 2604 O O . ASP A 1 334 ? 17.814 -20.748 28.658 1.00 84.31 334 ASP A O 1
ATOM 2608 N N . LEU A 1 335 ? 16.806 -19.218 29.950 1.00 81.44 335 LEU A N 1
ATOM 2609 C CA . LEU A 1 335 ? 18.041 -18.706 30.549 1.00 81.44 335 LEU A CA 1
ATOM 2610 C C . LEU A 1 335 ? 18.572 -19.601 31.680 1.00 81.44 335 LEU A C 1
ATOM 2612 O O . LEU A 1 335 ? 19.682 -19.359 32.150 1.00 81.44 335 LEU A O 1
ATOM 2616 N N . SER A 1 336 ? 17.810 -20.612 32.116 1.00 78.25 336 SER A N 1
ATOM 2617 C CA . SER A 1 336 ? 18.292 -21.623 33.064 1.00 78.25 336 SER A CA 1
ATOM 2618 C C . SER A 1 336 ? 19.148 -22.704 32.391 1.00 78.25 336 SER A C 1
ATOM 2620 O O . SER A 1 336 ? 19.954 -23.352 33.059 1.00 78.25 336 SER A O 1
ATOM 2622 N N . ASP A 1 337 ? 19.042 -22.853 31.065 1.00 83.81 337 ASP A N 1
ATOM 2623 C CA . ASP A 1 337 ? 19.902 -23.736 30.282 1.00 83.81 337 ASP A CA 1
ATOM 2624 C C . ASP A 1 337 ? 21.331 -23.174 30.191 1.00 83.81 337 ASP A C 1
ATOM 2626 O O . ASP A 1 337 ? 21.568 -22.092 29.646 1.00 83.81 337 ASP A O 1
ATOM 2630 N N . ALA A 1 338 ? 22.310 -23.934 30.691 1.00 76.81 338 ALA A N 1
ATOM 2631 C CA . ALA A 1 338 ? 23.706 -23.503 30.776 1.00 76.81 338 ALA A CA 1
ATOM 2632 C C . ALA A 1 338 ? 24.332 -23.206 29.399 1.00 76.81 338 ALA A C 1
ATOM 2634 O O . ALA A 1 338 ? 25.138 -22.280 29.268 1.00 76.81 338 ALA A O 1
ATOM 2635 N N . GLY A 1 339 ? 23.948 -23.957 28.360 1.00 80.38 339 GLY A N 1
ATOM 2636 C CA . GLY A 1 339 ? 24.443 -23.746 26.998 1.00 80.38 339 GLY A CA 1
ATOM 2637 C C . GLY A 1 339 ? 23.954 -22.422 26.420 1.00 80.38 339 GLY A C 1
ATOM 2638 O O . GLY A 1 339 ? 24.726 -21.636 25.866 1.00 80.38 339 GLY A O 1
ATOM 2639 N N . THR A 1 340 ? 22.674 -22.136 26.607 1.00 84.25 340 THR A N 1
ATOM 2640 C CA . THR A 1 340 ? 22.054 -20.906 26.139 1.00 84.25 340 THR A CA 1
ATOM 2641 C C . THR A 1 340 ? 22.496 -19.688 26.945 1.00 84.25 340 THR A C 1
ATOM 2643 O O . THR A 1 340 ? 22.833 -18.653 26.358 1.00 84.25 340 THR A O 1
ATOM 2646 N N . ALA A 1 341 ? 22.580 -19.823 28.270 1.00 81.94 341 ALA A N 1
ATOM 2647 C CA . ALA A 1 341 ? 23.132 -18.802 29.147 1.00 81.94 341 ALA A CA 1
ATOM 2648 C C . ALA A 1 341 ? 24.556 -18.435 28.712 1.00 81.94 341 ALA A C 1
ATOM 2650 O O . ALA A 1 341 ? 24.817 -17.261 28.472 1.00 81.94 341 ALA A O 1
ATOM 2651 N N . SER A 1 342 ? 25.432 -19.421 28.473 1.00 82.06 342 SER A N 1
ATOM 2652 C CA . SER A 1 342 ? 26.803 -19.200 27.982 1.00 82.06 342 SER A CA 1
ATOM 2653 C C . SER A 1 342 ? 26.854 -18.487 26.624 1.00 82.06 342 SER A C 1
ATOM 2655 O O . SER A 1 342 ? 27.722 -17.647 26.387 1.00 82.06 342 SER A O 1
ATOM 2657 N N . GLN A 1 343 ? 25.918 -18.778 25.713 1.00 83.06 343 GLN A N 1
ATOM 2658 C CA . GLN A 1 343 ? 25.857 -18.085 24.426 1.00 83.06 343 GLN A CA 1
ATOM 2659 C C . GLN A 1 343 ? 25.420 -16.625 24.556 1.00 83.06 343 GLN A C 1
ATOM 2661 O O . GLN A 1 343 ? 25.866 -15.793 23.763 1.00 83.06 343 GLN A O 1
ATOM 2666 N N . LEU A 1 344 ? 24.528 -16.313 25.490 1.00 87.94 344 LEU A N 1
ATOM 2667 C CA . LEU A 1 344 ? 23.992 -14.966 25.684 1.00 87.94 344 LEU A CA 1
ATOM 2668 C C . LEU A 1 344 ? 24.768 -14.149 26.717 1.00 87.94 344 LEU A C 1
ATOM 2670 O O . LEU A 1 344 ? 24.541 -12.946 26.800 1.00 87.94 344 LEU A O 1
ATOM 2674 N N . GLU A 1 345 ? 25.689 -14.771 27.447 1.00 87.00 345 GLU A N 1
ATOM 2675 C CA . GLU A 1 345 ? 26.387 -14.204 28.598 1.00 87.00 345 GLU A CA 1
ATOM 2676 C C . GLU A 1 345 ? 26.959 -12.791 28.327 1.00 87.00 345 GLU A C 1
ATOM 2678 O O . GLU A 1 345 ? 26.542 -11.873 29.039 1.00 87.00 345 GLU A O 1
ATOM 2683 N N . PRO A 1 346 ? 27.695 -12.512 27.226 1.00 84.62 346 PRO A N 1
ATOM 2684 C CA . PRO A 1 346 ? 28.188 -11.156 26.955 1.00 84.62 346 PRO A CA 1
ATOM 2685 C C . PRO A 1 346 ? 27.072 -10.115 26.779 1.00 84.62 346 PRO A C 1
ATOM 2687 O O . PRO A 1 346 ? 27.179 -8.977 27.236 1.00 84.62 346 PRO A O 1
ATOM 2690 N N . ALA A 1 347 ? 25.959 -10.505 26.150 1.00 87.88 347 ALA A N 1
ATOM 2691 C CA . ALA A 1 347 ? 24.812 -9.626 25.948 1.00 87.88 347 ALA A CA 1
ATOM 2692 C C . ALA A 1 347 ? 24.014 -9.411 27.243 1.00 87.88 347 ALA A C 1
ATOM 2694 O O . ALA A 1 347 ? 23.549 -8.299 27.500 1.00 87.88 347 ALA A O 1
ATOM 2695 N N . LEU A 1 348 ? 23.852 -10.451 28.066 1.00 89.69 348 LEU A N 1
ATOM 2696 C CA . LEU A 1 348 ? 23.189 -10.356 29.369 1.00 89.69 348 LEU A CA 1
ATOM 2697 C C . LEU A 1 348 ? 23.989 -9.451 30.311 1.00 89.69 348 LEU A C 1
ATOM 2699 O O . LEU A 1 348 ? 23.412 -8.553 30.926 1.00 89.69 348 LEU A O 1
ATOM 2703 N N . SER A 1 349 ? 25.306 -9.641 30.364 1.00 86.94 349 SER A N 1
ATOM 2704 C CA . SER A 1 349 ? 26.238 -8.834 31.153 1.00 86.94 349 SER A CA 1
ATOM 2705 C C . SER A 1 349 ? 26.250 -7.372 30.693 1.00 86.94 349 SER A C 1
ATOM 2707 O O . SER A 1 349 ? 26.152 -6.473 31.531 1.00 86.94 349 SER A O 1
ATOM 2709 N N . PHE A 1 350 ? 26.216 -7.110 29.378 1.00 86.94 350 PHE A N 1
ATOM 2710 C CA . PHE A 1 350 ? 26.046 -5.753 28.845 1.00 86.94 350 PHE A CA 1
ATOM 2711 C C . PHE A 1 350 ? 24.759 -5.084 29.334 1.00 86.94 350 PHE A C 1
ATOM 2713 O O . PHE A 1 350 ? 24.789 -3.981 29.880 1.00 86.94 350 PHE A O 1
ATOM 2720 N N . MET A 1 351 ? 23.615 -5.752 29.170 1.00 91.00 351 MET A N 1
ATOM 2721 C CA . MET A 1 351 ? 22.323 -5.174 29.541 1.00 91.00 351 MET A CA 1
ATOM 2722 C C . MET A 1 351 ? 22.201 -4.938 31.049 1.00 91.00 351 MET A C 1
ATOM 2724 O O . MET A 1 351 ? 21.659 -3.907 31.453 1.00 91.00 351 MET A O 1
ATOM 2728 N N . LYS A 1 352 ? 22.733 -5.848 31.878 1.00 89.44 352 LYS A N 1
ATOM 2729 C CA . LYS A 1 352 ? 22.819 -5.663 33.334 1.00 89.44 352 LYS A CA 1
ATOM 2730 C C . LYS A 1 352 ? 23.642 -4.421 33.670 1.00 89.44 352 LYS A C 1
ATOM 2732 O O . LYS A 1 352 ? 23.170 -3.563 34.409 1.00 89.44 352 LYS A O 1
ATOM 2737 N N . LEU A 1 353 ? 24.814 -4.263 33.059 1.00 86.50 353 LEU A N 1
ATOM 2738 C CA . LEU A 1 353 ? 25.692 -3.118 33.296 1.00 86.50 353 LEU A CA 1
ATOM 2739 C C . LEU A 1 353 ? 25.058 -1.780 32.879 1.00 86.50 353 LEU A C 1
ATOM 2741 O O . LEU A 1 353 ? 25.210 -0.789 33.595 1.00 86.50 353 LEU A O 1
ATOM 2745 N N . LEU A 1 354 ? 24.307 -1.741 31.769 1.00 86.88 354 LEU A N 1
ATOM 2746 C CA . LEU A 1 354 ? 23.551 -0.548 31.363 1.00 86.88 354 LEU A CA 1
ATOM 2747 C C . LEU A 1 354 ? 22.518 -0.128 32.419 1.00 86.88 354 LEU A C 1
ATOM 2749 O O . LEU A 1 354 ? 22.340 1.066 32.667 1.00 86.88 354 LEU A O 1
ATOM 2753 N N . ILE A 1 355 ? 21.831 -1.101 33.023 1.00 88.25 355 ILE A N 1
ATOM 2754 C CA . ILE A 1 355 ? 20.805 -0.857 34.040 1.00 88.25 355 ILE A CA 1
ATOM 2755 C C . ILE A 1 355 ? 21.449 -0.429 35.361 1.00 88.25 355 ILE A C 1
ATOM 2757 O O . ILE A 1 355 ? 21.041 0.585 35.922 1.00 88.25 355 ILE A O 1
ATOM 2761 N N . GLU A 1 356 ? 22.481 -1.136 35.825 1.00 87.38 356 GLU A N 1
ATOM 2762 C CA . GLU A 1 356 ? 23.171 -0.825 37.084 1.00 87.38 356 GLU A CA 1
ATOM 2763 C C . GLU A 1 356 ? 23.834 0.557 37.056 1.00 87.38 356 GLU A C 1
ATOM 2765 O O . GLU A 1 356 ? 23.702 1.338 37.998 1.00 87.38 356 GLU A O 1
ATOM 2770 N N . ARG A 1 357 ? 24.465 0.938 35.936 1.00 84.25 357 ARG A N 1
ATOM 2771 C CA . ARG A 1 357 ? 25.033 2.290 35.781 1.00 84.25 357 ARG A CA 1
ATOM 2772 C C . ARG A 1 357 ? 23.976 3.389 35.822 1.00 84.25 357 ARG A C 1
ATOM 2774 O O . ARG A 1 357 ? 24.270 4.487 36.291 1.00 84.25 357 ARG A O 1
ATOM 2781 N N . PHE A 1 358 ? 22.773 3.122 35.316 1.00 86.44 358 PHE A N 1
ATOM 2782 C CA . PHE A 1 358 ? 21.674 4.078 35.411 1.00 86.44 358 PHE A CA 1
ATOM 2783 C C . PHE A 1 358 ? 21.135 4.159 36.842 1.00 86.44 358 PHE A C 1
ATOM 2785 O O . PHE A 1 358 ? 20.954 5.262 37.350 1.00 86.44 358 PHE A O 1
ATOM 2792 N N . LYS A 1 359 ? 20.975 3.009 37.513 1.00 85.88 359 LYS A N 1
ATOM 2793 C CA . LYS A 1 359 ? 20.564 2.930 38.923 1.00 85.88 359 LYS A CA 1
ATOM 2794 C C . LYS A 1 359 ? 21.507 3.675 39.867 1.00 85.88 359 LYS A C 1
ATOM 2796 O O . LYS A 1 359 ? 21.049 4.309 40.808 1.00 85.88 359 LYS A O 1
ATOM 2801 N N . ALA A 1 360 ? 22.808 3.677 39.576 1.00 84.25 360 ALA A N 1
ATOM 2802 C CA . ALA A 1 360 ? 23.793 4.445 40.338 1.00 84.25 360 ALA A CA 1
ATOM 2803 C C . ALA A 1 360 ? 23.574 5.972 40.285 1.00 84.25 360 ALA A C 1
ATOM 2805 O O . ALA A 1 360 ? 24.127 6.694 41.108 1.00 84.25 360 ALA A O 1
ATOM 2806 N N . ARG A 1 361 ? 22.803 6.478 39.311 1.00 79.25 361 ARG A N 1
ATOM 2807 C CA . ARG A 1 361 ? 22.559 7.916 39.093 1.00 79.25 361 ARG A CA 1
ATOM 2808 C C . ARG A 1 361 ? 21.103 8.333 39.318 1.00 79.25 361 ARG A C 1
ATOM 2810 O O . ARG A 1 361 ? 20.824 9.526 39.311 1.00 79.25 361 ARG A O 1
ATOM 2817 N N . GLY A 1 362 ? 20.179 7.387 39.476 1.00 82.00 362 GLY A N 1
ATOM 2818 C CA . GLY A 1 362 ? 18.752 7.670 39.623 1.00 82.00 362 GLY A CA 1
ATOM 2819 C C . GLY A 1 362 ? 17.891 6.409 39.628 1.00 82.00 362 GLY A C 1
ATOM 2820 O O . GLY A 1 362 ? 18.387 5.293 39.497 1.00 82.00 362 GLY A O 1
ATOM 2821 N N . GLN A 1 363 ? 16.578 6.576 39.767 1.00 84.69 363 GLN A N 1
ATOM 2822 C CA . GLN A 1 363 ? 15.633 5.456 39.793 1.00 84.69 363 GLN A CA 1
ATOM 2823 C C . GLN A 1 363 ? 15.271 5.000 38.372 1.00 84.69 363 GLN A C 1
ATOM 2825 O O . GLN A 1 363 ? 15.029 5.822 37.486 1.00 84.69 363 GLN A O 1
ATOM 2830 N N . LEU A 1 364 ? 15.205 3.686 38.117 1.00 83.94 364 LEU A N 1
ATOM 2831 C CA . LEU A 1 364 ? 14.936 3.147 36.770 1.00 83.94 364 LEU A CA 1
ATOM 2832 C C . LEU A 1 364 ? 13.529 3.525 36.262 1.00 83.94 364 LEU A C 1
ATOM 2834 O O . LEU A 1 364 ? 13.296 3.635 35.056 1.00 83.94 364 LEU A O 1
ATOM 2838 N N . GLU A 1 365 ? 12.605 3.774 37.185 1.00 84.94 365 GLU A N 1
ATOM 2839 C CA . GLU A 1 365 ? 11.248 4.286 37.001 1.00 84.94 365 GLU A CA 1
ATOM 2840 C C . GLU A 1 365 ? 11.230 5.662 36.321 1.00 84.94 365 GLU A C 1
ATOM 2842 O O . GLU A 1 365 ? 10.307 5.984 35.564 1.00 84.94 365 GLU A O 1
ATOM 2847 N N . GLU A 1 366 ? 12.283 6.448 36.531 1.00 81.62 366 GLU A N 1
ATOM 2848 C CA . GLU A 1 366 ? 12.470 7.777 35.956 1.00 81.62 366 GLU A CA 1
ATOM 2849 C C . GLU A 1 366 ? 13.140 7.726 34.577 1.00 81.62 366 GLU A C 1
ATOM 2851 O O . GLU A 1 366 ? 13.295 8.750 33.907 1.00 81.62 366 GLU A O 1
ATOM 2856 N N . ALA A 1 367 ? 13.508 6.538 34.087 1.00 84.31 367 ALA A N 1
ATOM 2857 C CA . ALA A 1 367 ? 14.074 6.389 32.756 1.00 84.31 367 ALA A CA 1
ATOM 2858 C C . ALA A 1 367 ? 13.031 6.643 31.652 1.00 84.31 367 ALA A C 1
ATOM 2860 O O . ALA A 1 367 ? 11.858 6.251 31.701 1.00 84.31 367 ALA A O 1
ATOM 2861 N N . ARG A 1 368 ? 13.477 7.211 30.532 1.00 78.50 368 ARG A N 1
ATOM 2862 C CA . ARG A 1 368 ? 12.709 7.251 29.289 1.00 78.50 368 ARG A CA 1
ATOM 2863 C C . ARG A 1 368 ? 12.444 5.818 28.829 1.00 78.50 368 ARG A C 1
ATOM 2865 O O . ARG A 1 368 ? 13.363 5.040 28.585 1.00 78.50 368 ARG A O 1
ATOM 2872 N N . ALA A 1 369 ? 11.162 5.502 28.658 1.00 83.00 369 ALA A N 1
ATOM 2873 C CA . ALA A 1 369 ? 10.675 4.140 28.447 1.00 83.00 369 ALA A CA 1
ATOM 2874 C C . ALA A 1 369 ? 10.951 3.182 29.628 1.00 83.00 369 ALA A C 1
ATOM 2876 O O . ALA A 1 369 ? 11.158 1.994 29.393 1.00 83.00 369 ALA A O 1
ATOM 2877 N N . ALA A 1 370 ? 10.870 3.674 30.874 1.00 83.50 370 ALA A N 1
ATOM 2878 C CA . ALA A 1 370 ? 11.002 2.903 32.118 1.00 83.50 370 ALA A CA 1
ATOM 2879 C C . ALA A 1 370 ? 10.311 1.534 32.080 1.00 83.50 370 ALA A C 1
ATOM 2881 O O . ALA A 1 370 ? 10.935 0.526 32.375 1.00 83.50 370 ALA A O 1
ATOM 2882 N N . LYS A 1 371 ? 9.067 1.450 31.582 1.00 85.69 371 LYS A N 1
ATOM 2883 C CA . LYS A 1 371 ? 8.335 0.172 31.443 1.00 85.69 371 LYS A CA 1
ATOM 2884 C C . LYS A 1 371 ? 9.092 -0.901 30.646 1.00 85.69 371 LYS A C 1
ATOM 2886 O O . LYS A 1 371 ? 8.960 -2.084 30.928 1.00 85.69 371 LYS A O 1
ATOM 2891 N N . GLN A 1 372 ? 9.840 -0.508 29.613 1.00 88.50 372 GLN A N 1
ATOM 2892 C CA . GLN A 1 372 ? 10.640 -1.444 28.815 1.00 88.50 372 GLN A CA 1
ATOM 2893 C C . GLN A 1 372 ? 11.904 -1.877 29.557 1.00 88.50 372 GLN A C 1
ATOM 2895 O O . GLN A 1 372 ? 12.292 -3.033 29.444 1.00 88.50 372 GLN A O 1
ATOM 2900 N N . TRP A 1 373 ? 12.528 -0.957 30.294 1.00 90.56 373 TRP A N 1
ATOM 2901 C CA . TRP A 1 373 ? 13.726 -1.232 31.082 1.00 90.56 373 TRP A CA 1
ATOM 2902 C C . TRP A 1 373 ? 13.430 -2.090 32.311 1.00 90.56 373 TRP A C 1
ATOM 2904 O O . TRP A 1 373 ? 14.144 -3.056 32.534 1.00 90.56 373 TRP A O 1
ATOM 2914 N N . LEU A 1 374 ? 12.336 -1.820 33.026 1.00 87.44 374 LEU A N 1
ATOM 2915 C CA . LEU A 1 374 ? 11.848 -2.646 34.135 1.00 87.44 374 LEU A CA 1
ATOM 2916 C C . LEU A 1 374 ? 11.507 -4.066 33.668 1.00 87.44 374 LEU A C 1
ATOM 2918 O O . LEU A 1 374 ? 11.906 -5.038 34.297 1.00 87.44 374 LEU A O 1
ATOM 2922 N N . ARG A 1 375 ? 10.847 -4.204 32.508 1.00 88.31 375 ARG A N 1
ATOM 2923 C CA . ARG A 1 375 ? 10.596 -5.524 31.909 1.00 88.31 375 ARG A CA 1
ATOM 2924 C C . ARG A 1 375 ? 11.894 -6.257 31.570 1.00 88.31 375 ARG A C 1
ATOM 2926 O O . ARG A 1 375 ? 11.986 -7.456 31.800 1.00 88.31 375 ARG A O 1
ATOM 2933 N N . LEU A 1 376 ? 12.869 -5.557 30.989 1.00 90.00 376 LEU A N 1
ATOM 2934 C CA . LEU A 1 376 ? 14.166 -6.150 30.675 1.00 90.00 376 LEU A CA 1
ATOM 2935 C C . LEU A 1 376 ? 14.897 -6.570 31.958 1.00 90.00 376 LEU A C 1
ATOM 2937 O O . LEU A 1 376 ? 15.417 -7.676 32.004 1.00 90.00 376 LEU A O 1
ATOM 2941 N N . GLN A 1 377 ? 14.870 -5.740 33.004 1.00 89.31 377 GLN A N 1
ATOM 2942 C CA . GLN A 1 377 ? 15.421 -6.069 34.316 1.00 89.31 377 GLN A CA 1
ATOM 2943 C C . GLN A 1 377 ? 14.792 -7.336 34.900 1.00 89.31 377 GLN A C 1
ATOM 2945 O O . GLN A 1 377 ? 15.544 -8.236 35.250 1.00 89.31 377 GLN A O 1
ATOM 2950 N N . GLY A 1 378 ? 13.460 -7.448 34.927 1.00 86.50 378 GLY A N 1
ATOM 2951 C CA . GLY A 1 378 ? 12.784 -8.641 35.455 1.00 86.50 378 GLY A CA 1
ATOM 2952 C C . GLY A 1 378 ? 13.159 -9.930 34.713 1.00 86.50 378 GLY A C 1
ATOM 2953 O O . GLY A 1 378 ? 13.351 -10.972 35.330 1.00 86.50 378 GLY A O 1
ATOM 2954 N N . ILE A 1 379 ? 13.359 -9.857 33.389 1.00 86.50 379 ILE A N 1
ATOM 2955 C CA . ILE A 1 379 ? 13.859 -10.999 32.599 1.00 86.50 379 ILE A CA 1
ATOM 2956 C C . ILE A 1 379 ? 15.308 -11.353 32.984 1.00 86.50 379 ILE A C 1
ATOM 2958 O O . ILE A 1 379 ? 15.667 -12.526 32.997 1.00 86.50 379 ILE A O 1
ATOM 2962 N N . LEU A 1 380 ? 16.148 -10.358 33.290 1.00 85.88 380 LEU A N 1
ATOM 2963 C CA . LEU A 1 380 ? 17.567 -10.550 33.613 1.00 85.88 380 LEU A CA 1
ATOM 2964 C C . LEU A 1 380 ? 17.828 -10.999 35.059 1.00 85.88 380 LEU A C 1
ATOM 2966 O O . LEU A 1 380 ? 18.863 -11.623 35.301 1.00 85.88 380 LEU A O 1
ATOM 2970 N N . THR A 1 381 ? 16.952 -10.648 36.006 1.00 82.94 381 THR A N 1
ATOM 2971 C CA . THR A 1 381 ? 17.066 -11.013 37.430 1.00 82.94 381 THR A CA 1
ATOM 2972 C C . THR A 1 381 ? 16.342 -12.313 37.772 1.00 82.94 381 THR A C 1
ATOM 2974 O O . THR A 1 381 ? 16.598 -12.879 38.829 1.00 82.94 381 THR A O 1
ATOM 2977 N N . GLY A 1 382 ? 15.474 -12.817 36.887 1.00 72.44 382 GLY A N 1
ATOM 2978 C CA . GLY A 1 382 ? 14.704 -14.042 37.131 1.00 72.44 382 GLY A CA 1
ATOM 2979 C C . GLY A 1 382 ? 13.553 -13.864 38.127 1.00 72.44 382 GLY A C 1
ATOM 2980 O O . GLY A 1 382 ? 12.907 -14.841 38.500 1.00 72.44 382 GLY A O 1
ATOM 2981 N N . GLU A 1 383 ? 13.262 -12.629 38.542 1.00 56.03 383 GLU A N 1
ATOM 2982 C CA . GLU A 1 383 ? 12.139 -12.302 39.419 1.00 56.03 383 GLU A CA 1
ATOM 2983 C C . GLU A 1 383 ? 10.828 -12.378 38.620 1.00 56.03 383 GLU A C 1
ATOM 2985 O O . GLU A 1 383 ? 10.410 -11.434 37.946 1.00 56.03 383 GLU A O 1
ATOM 2990 N N . ALA A 1 384 ? 10.175 -13.540 38.655 1.00 43.88 384 ALA A N 1
ATOM 2991 C CA . ALA A 1 384 ? 8.866 -13.733 38.051 1.00 43.88 384 ALA A CA 1
ATOM 2992 C C . ALA A 1 384 ? 7.732 -13.348 39.022 1.00 43.88 384 ALA A C 1
ATOM 2994 O O . ALA A 1 384 ? 7.589 -13.952 40.081 1.00 43.88 384 ALA A O 1
ATOM 2995 N N . LYS A 1 385 ? 6.858 -12.446 38.543 1.00 45.50 385 LYS A N 1
ATOM 2996 C CA . LYS A 1 385 ? 5.472 -12.162 38.980 1.00 45.50 385 LYS A CA 1
ATOM 2997 C C . LYS A 1 385 ? 5.306 -11.411 40.308 1.00 45.50 385 LYS A C 1
ATOM 2999 O O . LYS A 1 385 ? 5.137 -12.015 41.359 1.00 45.50 385 LYS A O 1
ATOM 3004 N N . THR A 1 386 ? 5.170 -10.086 40.229 1.00 33.28 386 THR A N 1
ATOM 3005 C CA . THR A 1 386 ? 4.437 -9.320 41.254 1.00 33.28 386 THR A CA 1
ATOM 3006 C C . THR A 1 386 ? 3.041 -8.961 40.740 1.00 33.28 386 THR A C 1
ATOM 3008 O O . THR A 1 386 ? 2.830 -8.731 39.550 1.00 33.28 386 THR A O 1
ATOM 3011 N N . GLU A 1 387 ? 2.065 -8.937 41.648 1.00 37.44 387 GLU A N 1
ATOM 3012 C CA . GLU A 1 387 ? 0.610 -8.832 41.422 1.00 37.44 387 GLU A CA 1
ATOM 3013 C C . GLU A 1 387 ? 0.146 -7.613 40.595 1.00 37.44 387 GLU A C 1
ATOM 3015 O O . GLU A 1 387 ? -1.002 -7.546 40.150 1.00 37.44 387 GLU A O 1
ATOM 3020 N N . THR A 1 388 ? 1.039 -6.666 40.302 1.00 36.44 388 THR A N 1
ATOM 3021 C CA . THR A 1 388 ? 0.768 -5.541 39.396 1.00 36.44 388 THR A CA 1
ATOM 3022 C C . THR A 1 388 ? 0.739 -5.947 37.915 1.00 36.44 388 THR A C 1
ATOM 3024 O O . THR A 1 388 ? 0.127 -5.246 37.100 1.00 36.44 388 THR A O 1
ATOM 3027 N N . ASP A 1 389 ? 1.269 -7.126 37.569 1.00 38.44 389 ASP A N 1
ATOM 3028 C CA . ASP A 1 389 ? 1.178 -7.689 36.220 1.00 38.44 389 ASP A CA 1
ATOM 3029 C C . ASP A 1 389 ? -0.233 -8.171 35.865 1.00 38.44 389 ASP A C 1
ATOM 3031 O O . ASP A 1 389 ? -0.617 -8.056 34.708 1.00 38.44 389 ASP A O 1
ATOM 3035 N N . ALA A 1 390 ? -1.085 -8.567 36.817 1.00 39.09 390 ALA A N 1
ATOM 3036 C CA . ALA A 1 390 ? -2.474 -8.928 36.495 1.00 39.09 390 ALA A CA 1
ATOM 3037 C C . ALA A 1 390 ? -3.284 -7.718 35.979 1.00 39.09 390 ALA A C 1
ATOM 3039 O O . ALA A 1 390 ? -4.150 -7.851 35.111 1.00 39.09 390 ALA A O 1
ATOM 3040 N N . ASN A 1 391 ? -2.959 -6.506 36.444 1.00 37.25 391 ASN A N 1
ATOM 3041 C CA . ASN A 1 391 ? -3.624 -5.274 36.015 1.00 37.25 391 ASN A CA 1
ATOM 3042 C C . ASN A 1 391 ? -2.941 -4.587 34.819 1.00 37.25 391 ASN A C 1
ATOM 3044 O O . ASN A 1 391 ? -3.625 -3.955 34.001 1.00 37.25 391 ASN A O 1
ATOM 3048 N N . LEU A 1 392 ? -1.626 -4.755 34.632 1.00 39.75 392 LEU A N 1
ATOM 3049 C CA . LEU A 1 392 ? -0.938 -4.266 33.433 1.00 39.75 392 LEU A CA 1
ATOM 3050 C C . LEU A 1 392 ? -1.089 -5.220 32.243 1.00 39.75 392 LEU A C 1
ATOM 3052 O O . LEU A 1 392 ? -1.217 -4.750 31.113 1.00 39.75 392 LEU A O 1
ATOM 3056 N N . GLU A 1 393 ? -1.182 -6.526 32.480 1.00 35.19 393 GLU A N 1
ATOM 3057 C CA . GLU A 1 393 ? -1.615 -7.511 31.495 1.00 35.19 393 GLU A CA 1
ATOM 3058 C C . GLU A 1 393 ? -3.105 -7.330 31.192 1.00 35.19 393 GLU A C 1
ATOM 3060 O O . GLU A 1 393 ? -3.477 -7.441 30.036 1.00 35.19 393 GLU A O 1
ATOM 3065 N N . ASN A 1 394 ? -3.955 -6.858 32.114 1.00 37.09 394 ASN A N 1
ATOM 3066 C CA . ASN A 1 394 ? -5.310 -6.401 31.758 1.00 37.09 394 ASN A CA 1
ATOM 3067 C C . ASN A 1 394 ? -5.322 -5.113 30.905 1.00 37.09 394 ASN A C 1
ATOM 3069 O O . ASN A 1 394 ? -6.064 -5.036 29.928 1.00 37.09 394 ASN A O 1
ATOM 3073 N N . SER A 1 395 ? -4.443 -4.137 31.151 1.00 35.41 395 SER A N 1
ATOM 3074 C CA . SER A 1 395 ? -4.370 -2.911 30.326 1.00 35.41 395 SER A CA 1
ATOM 3075 C C . SER A 1 395 ? -3.669 -3.115 28.969 1.00 35.41 395 SER A C 1
ATOM 3077 O O . SER A 1 395 ? -4.031 -2.501 27.959 1.00 35.41 395 SER A O 1
ATOM 3079 N N . LEU A 1 396 ? -2.686 -4.016 28.896 1.00 37.22 396 LEU A N 1
ATOM 3080 C CA . LEU A 1 396 ? -2.048 -4.441 27.650 1.00 37.22 396 LEU A CA 1
ATOM 3081 C C . LEU A 1 396 ? -2.843 -5.529 26.935 1.00 37.22 396 LEU A C 1
ATOM 3083 O O . LEU A 1 396 ? -2.713 -5.611 25.718 1.00 37.22 396 LEU A O 1
ATOM 3087 N N . THR A 1 397 ? -3.710 -6.294 27.601 1.00 37.31 397 THR A N 1
ATOM 3088 C CA . THR A 1 397 ? -4.711 -7.140 26.937 1.00 37.31 397 THR A CA 1
ATOM 3089 C C . THR A 1 397 ? -5.907 -6.319 26.490 1.00 37.31 397 THR A C 1
ATOM 3091 O O . THR A 1 397 ? -6.460 -6.655 25.462 1.00 37.31 397 THR A O 1
ATOM 3094 N N . GLU A 1 398 ? -6.259 -5.170 27.065 1.00 33.12 398 GLU A N 1
ATOM 3095 C CA . GLU A 1 398 ? -7.232 -4.274 26.416 1.00 33.12 398 GLU A CA 1
ATOM 3096 C C . GLU A 1 398 ? -6.667 -3.600 25.151 1.00 33.12 398 GLU A C 1
ATOM 3098 O O . GLU A 1 398 ? -7.392 -3.387 24.170 1.00 33.12 398 GLU A O 1
ATOM 3103 N N . ALA A 1 399 ? -5.355 -3.338 25.111 1.00 32.53 399 ALA A N 1
ATOM 3104 C CA . ALA A 1 399 ? -4.659 -2.857 23.915 1.00 32.53 399 ALA A CA 1
ATOM 3105 C C . ALA A 1 399 ? -4.279 -3.982 22.922 1.00 32.53 399 ALA A C 1
ATOM 3107 O O . ALA A 1 399 ? -4.258 -3.739 21.713 1.00 32.53 399 ALA A O 1
ATOM 3108 N N . SER A 1 400 ? -4.040 -5.212 23.388 1.00 34.47 400 SER A N 1
ATOM 3109 C CA . SER A 1 400 ? -3.678 -6.384 22.565 1.00 34.47 400 SER A CA 1
ATOM 3110 C C . SER A 1 400 ? -4.888 -7.234 22.150 1.00 34.47 400 SER A C 1
ATOM 3112 O O . SER A 1 400 ? -4.874 -7.778 21.050 1.00 34.47 400 SER A O 1
ATOM 3114 N N . ARG A 1 401 ? -6.017 -7.198 22.876 1.00 38.06 401 ARG A N 1
ATOM 3115 C CA . ARG A 1 401 ? -7.351 -7.647 22.402 1.00 38.06 401 ARG A CA 1
ATOM 3116 C C . ARG A 1 401 ? -7.881 -6.766 21.268 1.00 38.06 401 ARG A C 1
ATOM 3118 O O . ARG A 1 401 ? -8.817 -7.149 20.579 1.00 38.06 401 ARG A O 1
ATOM 3125 N N . ARG A 1 402 ? -7.272 -5.601 21.001 1.00 36.50 402 ARG A N 1
ATOM 3126 C CA . ARG A 1 402 ? -7.505 -4.851 19.747 1.00 36.50 402 ARG A CA 1
ATOM 3127 C C . ARG A 1 402 ? -6.759 -5.441 18.544 1.00 36.50 402 ARG A C 1
ATOM 3129 O O . ARG A 1 402 ? -6.999 -4.996 17.422 1.00 36.50 402 ARG A O 1
ATOM 3136 N N . LYS A 1 403 ? -5.865 -6.412 18.751 1.00 36.66 403 LYS A N 1
ATOM 3137 C CA . LYS A 1 403 ? -5.093 -7.088 17.698 1.00 36.66 403 LYS A CA 1
ATOM 3138 C C . LYS A 1 403 ? -5.363 -8.584 17.572 1.00 36.66 403 LYS A C 1
ATOM 3140 O O . LYS A 1 403 ? -4.941 -9.153 16.570 1.00 36.66 403 LYS A O 1
ATOM 3145 N N . GLU A 1 404 ? -6.134 -9.175 18.476 1.00 33.31 404 GLU A N 1
ATOM 3146 C CA . GLU A 1 404 ? -6.722 -10.492 18.265 1.00 33.31 404 GLU A CA 1
ATOM 3147 C C . GLU A 1 404 ? -8.155 -10.327 17.770 1.00 33.31 404 GLU A C 1
ATOM 3149 O O . GLU A 1 404 ? -9.004 -9.664 18.367 1.00 33.31 404 GLU A O 1
ATOM 3154 N N . GLY A 1 405 ? -8.385 -10.823 16.565 1.00 39.12 405 GLY A N 1
ATOM 3155 C CA . GLY A 1 405 ? -9.597 -10.574 15.829 1.00 39.12 405 GLY A CA 1
ATOM 3156 C C . GLY A 1 405 ? -10.800 -11.301 16.416 1.00 39.12 405 GLY A C 1
ATOM 3157 O O . GLY A 1 405 ? -11.210 -12.318 15.876 1.00 39.12 405 GLY A O 1
ATOM 3158 N N . THR A 1 406 ? -11.486 -10.706 17.378 1.00 38.22 406 THR A N 1
ATOM 3159 C CA . THR A 1 406 ? -12.896 -11.027 17.619 1.00 38.22 406 THR A CA 1
ATOM 3160 C C . THR A 1 406 ? -13.669 -9.720 17.610 1.00 38.22 406 THR A C 1
ATOM 3162 O O . THR A 1 406 ? -13.330 -8.771 18.316 1.00 38.22 406 THR A O 1
ATOM 3165 N N . LEU A 1 407 ? -14.658 -9.597 16.718 1.00 51.81 407 LEU A N 1
ATOM 3166 C CA . LEU A 1 407 ? -15.578 -8.460 16.771 1.00 51.81 407 LEU A CA 1
ATOM 3167 C C . LEU A 1 407 ? -16.212 -8.448 18.167 1.00 51.81 407 LEU A C 1
ATOM 3169 O O . LEU A 1 407 ? -16.410 -9.506 18.746 1.00 51.81 407 LEU A O 1
ATOM 3173 N N . ARG A 1 408 ? -16.588 -7.283 18.712 1.00 52.53 408 ARG A N 1
ATOM 3174 C CA . ARG A 1 408 ? -17.348 -7.225 19.984 1.00 52.53 408 ARG A CA 1
ATOM 3175 C C . ARG A 1 408 ? -18.595 -8.127 19.974 1.00 52.53 408 ARG A C 1
ATOM 3177 O O . ARG A 1 408 ? -19.052 -8.536 21.032 1.00 52.53 408 ARG A O 1
ATOM 3184 N N . THR A 1 409 ? -19.108 -8.413 18.778 1.00 58.59 409 THR A N 1
ATOM 3185 C CA . THR A 1 409 ? -20.252 -9.274 18.481 1.00 58.59 409 THR A CA 1
ATOM 3186 C C . THR A 1 409 ? -19.887 -10.740 18.251 1.00 58.59 409 THR A C 1
ATOM 3188 O O . THR A 1 409 ? -20.708 -11.519 17.793 1.00 58.59 409 THR A O 1
ATOM 3191 N N . THR A 1 410 ? -18.644 -11.146 18.482 1.00 64.81 410 THR A N 1
ATOM 3192 C CA . THR A 1 410 ? -18.191 -12.520 18.290 1.00 64.81 410 THR A CA 1
ATOM 3193 C C . THR A 1 410 ? -17.287 -12.876 19.459 1.00 64.81 410 THR A C 1
ATOM 3195 O O . THR A 1 410 ? -16.215 -12.300 19.590 1.00 64.81 410 THR A O 1
ATOM 3198 N N . LYS A 1 411 ? -17.718 -13.769 20.348 1.00 69.31 411 LYS A N 1
ATOM 3199 C CA . LYS A 1 411 ? -16.913 -14.241 21.488 1.00 69.31 411 LYS A CA 1
ATOM 3200 C C . LYS A 1 411 ? -16.897 -15.765 21.464 1.00 69.31 411 LYS A C 1
ATOM 3202 O O . LYS A 1 411 ? -17.947 -16.375 21.304 1.00 69.31 411 LYS A O 1
ATOM 3207 N N . GLY A 1 412 ? -15.715 -16.375 21.569 1.00 68.31 412 GLY A N 1
ATOM 3208 C CA . GLY A 1 412 ? -15.578 -17.840 21.612 1.00 68.31 412 GLY A CA 1
ATOM 3209 C C . GLY A 1 412 ? -16.147 -18.576 20.389 1.00 68.31 412 GLY A C 1
ATOM 3210 O O . GLY A 1 412 ? -16.707 -19.657 20.536 1.00 68.31 412 GLY A O 1
ATOM 3211 N N . GLY A 1 413 ? -16.082 -17.973 19.195 1.00 75.31 413 GLY A N 1
ATOM 3212 C CA . GLY A 1 413 ? -16.644 -18.567 17.973 1.00 75.31 413 GLY A CA 1
ATOM 3213 C C . GLY A 1 413 ? -18.174 -18.504 17.874 1.00 75.31 413 GLY A C 1
ATOM 3214 O O . GLY A 1 413 ? -18.737 -19.089 16.957 1.00 75.31 413 GLY A O 1
ATOM 3215 N N . VAL A 1 414 ? -18.852 -17.779 18.769 1.00 83.62 414 VAL A N 1
ATOM 3216 C CA . VAL A 1 414 ? -20.304 -17.543 18.724 1.00 83.62 414 VAL A CA 1
ATOM 3217 C C . VAL A 1 414 ? -20.579 -16.079 18.393 1.00 83.62 414 VAL A C 1
ATOM 3219 O O . VAL A 1 414 ? -19.975 -15.173 18.974 1.00 83.62 414 VAL A O 1
ATOM 3222 N N . TYR A 1 415 ? -21.472 -15.841 17.437 1.00 87.19 415 TYR A N 1
ATOM 3223 C CA . TYR A 1 415 ? -21.937 -14.523 17.042 1.00 87.19 415 TYR A CA 1
ATOM 3224 C C . TYR A 1 415 ? -23.126 -14.077 17.896 1.00 87.19 415 TYR A C 1
ATOM 3226 O O . TYR A 1 415 ? -24.192 -14.689 17.875 1.00 87.19 415 TYR A O 1
ATOM 3234 N N . THR A 1 416 ? -22.950 -12.941 18.563 1.00 85.88 416 THR A N 1
ATOM 3235 C CA . THR A 1 416 ? -23.986 -12.233 19.308 1.00 85.88 416 THR A CA 1
ATOM 3236 C C . THR A 1 416 ? -24.060 -10.792 18.791 1.00 85.88 416 THR A C 1
ATOM 3238 O O . THR A 1 416 ? -23.131 -10.016 19.027 1.00 85.88 416 THR A O 1
ATOM 3241 N N . PRO A 1 417 ? -25.123 -10.391 18.074 1.00 83.62 417 PRO A N 1
ATOM 3242 C CA . PRO A 1 417 ? -25.284 -9.024 17.592 1.00 83.62 417 PRO A CA 1
ATOM 3243 C C . PRO A 1 417 ? -25.344 -8.028 18.760 1.00 83.62 417 PRO A C 1
ATOM 3245 O O . PRO A 1 417 ? -25.701 -8.384 19.879 1.00 83.62 417 PRO A O 1
ATOM 3248 N N . GLY A 1 418 ? -24.989 -6.762 18.521 1.00 78.88 418 GLY A N 1
ATOM 3249 C CA . GLY A 1 418 ? -25.072 -5.723 19.558 1.00 78.88 418 GLY A CA 1
ATOM 3250 C C . GLY A 1 418 ? -26.519 -5.353 19.906 1.00 78.88 418 GLY A C 1
ATOM 3251 O O . GLY A 1 418 ? -27.406 -5.554 19.082 1.00 78.88 418 GLY A O 1
ATOM 3252 N N . GLN A 1 419 ? -26.741 -4.741 21.076 1.00 76.38 419 GLN A N 1
ATOM 3253 C CA . GLN A 1 419 ? -28.081 -4.436 21.611 1.00 76.38 419 GLN A CA 1
ATOM 3254 C C . GLN A 1 419 ? -29.021 -3.781 20.586 1.00 76.38 419 GLN A C 1
ATOM 3256 O O . GLN A 1 419 ? -30.103 -4.281 20.336 1.00 76.38 419 GLN A O 1
ATOM 3261 N N . LYS A 1 420 ? -28.547 -2.773 19.843 1.00 74.31 420 LYS A N 1
ATOM 3262 C CA . LYS A 1 420 ? -29.338 -2.084 18.801 1.00 74.31 420 LYS A CA 1
ATOM 3263 C C . LYS A 1 420 ? -29.915 -2.995 17.708 1.00 74.31 420 LYS A C 1
ATOM 3265 O O . LYS A 1 420 ? -30.901 -2.639 17.076 1.00 74.31 420 LYS A O 1
ATOM 3270 N N . ILE A 1 421 ? -29.238 -4.103 17.413 1.00 79.12 421 ILE A N 1
ATOM 3271 C CA . ILE A 1 421 ? -29.679 -5.098 16.430 1.00 79.12 421 ILE A CA 1
ATOM 3272 C C . ILE A 1 421 ? -30.625 -6.100 17.092 1.00 79.12 421 ILE A C 1
ATOM 3274 O O . ILE A 1 421 ? -31.590 -6.506 16.456 1.00 79.12 421 ILE A O 1
ATOM 3278 N N . GLN A 1 422 ? -30.362 -6.466 18.351 1.00 81.62 422 GLN A N 1
ATOM 3279 C CA . GLN A 1 422 ? -31.255 -7.312 19.147 1.00 81.62 422 GLN A CA 1
ATOM 3280 C C . GLN A 1 422 ? -32.618 -6.643 19.364 1.00 81.62 422 GLN A C 1
ATOM 3282 O O . GLN A 1 422 ? -33.640 -7.308 19.278 1.00 81.62 422 GLN A O 1
ATOM 3287 N N . ASP A 1 423 ? -32.632 -5.322 19.554 1.00 77.50 423 ASP A N 1
ATOM 3288 C CA . ASP A 1 423 ? -33.848 -4.525 19.751 1.00 77.50 423 ASP A CA 1
ATOM 3289 C C . ASP A 1 423 ? -34.669 -4.346 18.452 1.00 77.50 423 ASP A C 1
ATOM 3291 O O . ASP A 1 423 ? -35.734 -3.723 18.457 1.00 77.50 423 ASP A O 1
ATOM 3295 N N . ASN A 1 424 ? -34.189 -4.842 17.304 1.00 78.31 424 ASN A N 1
ATOM 3296 C CA . ASN A 1 424 ? -34.949 -4.791 16.060 1.00 78.31 424 ASN A CA 1
ATOM 3297 C C . ASN A 1 424 ? -36.022 -5.887 16.070 1.00 78.31 424 ASN A C 1
ATOM 3299 O O . ASN A 1 424 ? -35.698 -7.065 16.072 1.00 78.31 424 ASN A O 1
ATOM 3303 N N . ALA A 1 425 ? -37.297 -5.506 15.980 1.00 77.88 425 ALA A N 1
ATOM 3304 C CA . ALA A 1 425 ? -38.426 -6.444 15.992 1.00 77.88 425 ALA A CA 1
ATOM 3305 C C . ALA A 1 425 ? -38.409 -7.497 14.863 1.00 77.88 425 ALA A C 1
ATOM 3307 O O . ALA A 1 425 ? -39.093 -8.511 14.952 1.00 77.88 425 ALA A O 1
ATOM 3308 N N . LEU A 1 426 ? -37.647 -7.260 13.791 1.00 81.31 426 LEU A N 1
ATOM 3309 C CA . LEU A 1 426 ? -37.449 -8.213 12.694 1.00 81.31 426 LEU A CA 1
ATOM 3310 C C . LEU A 1 426 ? -36.293 -9.191 12.958 1.00 81.31 426 LEU A C 1
ATOM 3312 O O . LEU A 1 426 ? -36.010 -10.054 12.133 1.00 81.31 426 LEU A O 1
ATOM 3316 N N . VAL A 1 427 ? -35.582 -9.040 14.071 1.00 85.94 427 VAL A N 1
ATOM 3317 C CA . VAL A 1 427 ? -34.473 -9.892 14.486 1.00 85.94 427 VAL A CA 1
ATOM 3318 C C . VAL A 1 427 ? -34.929 -10.737 15.666 1.00 85.94 427 VAL A C 1
ATOM 3320 O O . VAL A 1 427 ? -35.479 -10.225 16.634 1.00 85.94 427 VAL A O 1
ATOM 3323 N N . ARG A 1 428 ? -34.681 -12.045 15.607 1.00 86.62 428 ARG A N 1
ATOM 3324 C CA . ARG A 1 428 ? -34.963 -12.958 16.719 1.00 86.62 428 ARG A CA 1
ATOM 3325 C C . ARG A 1 428 ? -33.842 -13.962 16.913 1.00 86.62 428 ARG A C 1
ATOM 3327 O O . ARG A 1 428 ? -33.173 -14.366 15.960 1.00 86.62 428 ARG A O 1
ATOM 3334 N N . ASN A 1 429 ? -33.652 -14.377 18.158 1.00 88.56 429 ASN A N 1
ATOM 3335 C CA . ASN A 1 429 ? -32.796 -15.503 18.489 1.00 88.56 429 ASN A CA 1
ATOM 3336 C C . ASN A 1 429 ? -33.629 -16.788 18.399 1.00 88.56 429 ASN A C 1
ATOM 3338 O O . ASN A 1 429 ? -34.700 -16.881 18.991 1.00 88.56 429 ASN A O 1
ATOM 3342 N N . THR A 1 430 ? -33.163 -17.755 17.616 1.00 85.06 430 THR A N 1
ATOM 3343 C CA . THR A 1 430 ? -33.855 -19.038 17.416 1.00 85.06 430 THR A CA 1
ATOM 3344 C C . THR A 1 430 ? -33.397 -20.128 18.382 1.00 85.06 430 THR A C 1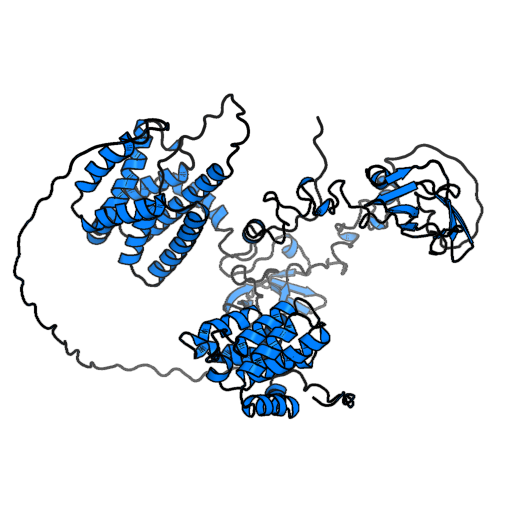
ATOM 3346 O O . THR A 1 430 ? -34.003 -21.195 18.410 1.00 85.06 430 THR A O 1
ATOM 3349 N N . GLY A 1 431 ? -32.307 -19.903 19.124 1.00 81.31 431 GLY A N 1
ATOM 3350 C CA . GLY A 1 431 ? -31.656 -20.902 19.978 1.00 81.31 431 GLY A CA 1
ATOM 3351 C C . GLY A 1 431 ? -30.990 -22.055 19.217 1.00 81.31 431 GLY A C 1
ATOM 3352 O O . GLY A 1 431 ? -30.371 -22.914 19.836 1.00 81.31 431 GLY A O 1
ATOM 3353 N N . ARG A 1 432 ? -31.096 -22.089 17.882 1.00 81.88 432 ARG A N 1
ATOM 3354 C CA . ARG A 1 432 ? -30.480 -23.104 17.022 1.00 81.88 432 ARG A CA 1
ATOM 3355 C C . ARG A 1 432 ? -29.273 -22.501 16.325 1.00 81.88 432 ARG A C 1
ATOM 3357 O O . ARG A 1 432 ? -29.418 -21.636 15.463 1.00 81.88 432 ARG A O 1
ATOM 3364 N N . ASP A 1 433 ? -28.088 -22.957 16.704 1.00 85.06 433 ASP A N 1
ATOM 3365 C CA . ASP A 1 433 ? -26.846 -22.462 16.126 1.00 85.06 433 ASP A CA 1
ATOM 3366 C C . ASP A 1 433 ? -26.662 -22.966 14.692 1.00 85.06 433 ASP A C 1
ATOM 3368 O O . ASP A 1 433 ? -26.612 -24.166 14.421 1.00 85.06 433 ASP A O 1
ATOM 3372 N N . VAL A 1 434 ? -26.506 -22.026 13.763 1.00 86.69 434 VAL A N 1
ATOM 3373 C CA . VAL A 1 434 ? -26.050 -22.300 12.403 1.00 86.69 434 VAL A CA 1
ATOM 3374 C C . VAL A 1 434 ? -24.535 -22.143 12.362 1.00 86.69 434 VAL A C 1
ATOM 3376 O O . VAL A 1 434 ? -24.011 -21.078 12.695 1.00 86.69 434 VAL A O 1
ATOM 3379 N N . VAL A 1 435 ? -23.831 -23.193 11.935 1.00 88.44 435 VAL A N 1
ATOM 3380 C CA . VAL A 1 435 ? -22.373 -23.174 11.748 1.00 88.44 435 VAL A CA 1
ATOM 3381 C C . VAL A 1 435 ? -22.030 -22.558 10.389 1.00 88.44 435 VAL A C 1
ATOM 3383 O O . VAL A 1 435 ? -22.548 -22.955 9.343 1.00 88.44 435 VAL A O 1
ATOM 3386 N N . LEU A 1 436 ? -21.147 -21.568 10.411 1.00 88.44 436 LEU A N 1
ATOM 3387 C CA . LEU A 1 436 ? -20.672 -20.791 9.270 1.00 88.44 436 LEU A CA 1
ATOM 3388 C C . LEU A 1 436 ? -19.142 -20.838 9.226 1.00 88.44 436 LEU A C 1
ATOM 3390 O O . LEU A 1 436 ? -18.511 -20.966 10.268 1.00 88.44 436 LEU A O 1
ATOM 3394 N N . THR A 1 437 ? -18.521 -20.667 8.058 1.00 89.50 437 THR A N 1
ATOM 3395 C CA . THR A 1 437 ? -17.050 -20.745 7.909 1.00 89.50 437 THR A CA 1
ATOM 3396 C C . THR A 1 437 ? -16.469 -19.495 7.234 1.00 89.50 437 THR A C 1
ATOM 3398 O O . THR A 1 437 ? -17.085 -18.945 6.318 1.00 89.50 437 THR A O 1
ATOM 3401 N N . CYS A 1 438 ? -15.303 -18.974 7.674 1.00 87.31 438 CYS A N 1
ATOM 3402 C CA . CYS A 1 438 ? -14.611 -17.892 6.934 1.00 87.31 438 CYS A CA 1
ATOM 3403 C C . CYS A 1 438 ? -14.180 -18.449 5.574 1.00 87.31 438 CYS A C 1
ATOM 3405 O O . CYS A 1 438 ? -13.382 -19.381 5.500 1.00 87.31 438 CYS A O 1
ATOM 3407 N N . ASN A 1 439 ? -14.597 -17.784 4.498 1.00 83.31 439 ASN A N 1
ATOM 3408 C CA . ASN A 1 439 ? -14.288 -18.163 3.116 1.00 83.31 439 ASN A CA 1
ATOM 3409 C C . ASN A 1 439 ? -12.778 -18.274 2.804 1.00 83.31 439 ASN A C 1
ATOM 3411 O O . ASN A 1 439 ? -12.372 -18.923 1.846 1.00 83.31 439 ASN A O 1
ATOM 3415 N N . LYS A 1 440 ? -11.925 -17.614 3.592 1.00 81.31 440 LYS A N 1
ATOM 3416 C CA . LYS A 1 440 ? -10.475 -17.539 3.362 1.00 81.31 440 LYS A CA 1
ATOM 3417 C C . LYS A 1 440 ? -9.636 -18.451 4.252 1.00 81.31 440 LYS A C 1
ATOM 3419 O O . LYS A 1 440 ? -8.554 -18.843 3.831 1.00 81.31 440 LYS A O 1
ATOM 3424 N N . CYS A 1 441 ? -10.069 -18.725 5.478 1.00 79.25 441 CYS A N 1
ATOM 3425 C CA . CYS A 1 441 ? -9.268 -19.479 6.449 1.00 79.25 441 CYS A CA 1
ATOM 3426 C C . CYS A 1 441 ? -10.035 -20.606 7.147 1.00 79.25 441 CYS A C 1
ATOM 3428 O O . CYS A 1 441 ? -9.486 -21.210 8.056 1.00 79.25 441 CYS A O 1
ATOM 3430 N N . GLY A 1 442 ? -11.295 -20.857 6.783 1.00 81.56 442 GLY A N 1
ATOM 3431 C CA . GLY A 1 442 ? -12.085 -21.985 7.285 1.00 81.56 442 GLY A CA 1
ATOM 3432 C C . GLY A 1 442 ? -12.604 -21.860 8.718 1.00 81.56 442 GLY A C 1
ATOM 3433 O O . GLY A 1 442 ? -13.486 -22.621 9.081 1.00 81.56 442 GLY A O 1
ATOM 3434 N N . VAL A 1 443 ? -12.117 -20.891 9.504 1.00 85.00 443 VAL A N 1
ATOM 3435 C CA . VAL A 1 443 ? -12.525 -20.677 10.907 1.00 85.00 443 VAL A CA 1
ATOM 3436 C C . VAL A 1 443 ? -14.046 -20.645 11.047 1.00 85.00 443 VAL A C 1
ATOM 3438 O O . VAL A 1 443 ? -14.721 -19.917 10.310 1.00 85.00 443 VAL A O 1
ATOM 3441 N N . GLU A 1 444 ? -14.550 -21.421 12.003 1.00 88.56 444 GLU A N 1
ATOM 3442 C CA . GLU A 1 444 ? -15.974 -21.591 12.265 1.00 88.56 444 GLU A CA 1
ATOM 3443 C C . GLU A 1 444 ? -16.563 -20.451 13.101 1.00 88.56 444 GLU A C 1
ATOM 3445 O O . GLU A 1 444 ? -15.917 -19.871 13.977 1.00 88.56 444 GLU A O 1
ATOM 3450 N N . LEU A 1 445 ? -17.828 -20.149 12.825 1.00 89.25 445 LEU A N 1
ATOM 3451 C CA . LEU A 1 445 ? -18.654 -19.198 13.546 1.00 89.25 445 LEU A CA 1
ATOM 3452 C C . LEU A 1 445 ? -20.058 -19.772 13.709 1.00 89.25 445 LEU A C 1
ATOM 3454 O O . LEU A 1 445 ? -20.715 -20.088 12.722 1.00 89.25 445 LEU A O 1
ATOM 3458 N N . ARG A 1 446 ? -20.550 -19.833 14.942 1.00 89.25 446 ARG A N 1
ATOM 3459 C CA . ARG A 1 446 ? -21.931 -20.201 15.257 1.00 89.25 446 ARG A CA 1
ATOM 3460 C C . ARG A 1 446 ? -22.803 -18.956 15.349 1.00 89.25 446 ARG A C 1
ATOM 3462 O O . ARG A 1 446 ? -22.424 -17.996 16.013 1.00 89.25 446 ARG A O 1
ATOM 3469 N N . SER A 1 447 ? -23.958 -18.953 14.691 1.00 91.44 447 SER A N 1
ATOM 3470 C CA . SER A 1 447 ? -24.952 -17.880 14.798 1.00 91.44 447 SER A CA 1
ATOM 3471 C C . SER A 1 447 ? -26.349 -18.464 14.973 1.00 91.44 447 SER A C 1
ATOM 3473 O O . SER A 1 447 ? -26.828 -19.188 14.105 1.00 91.44 447 SER A O 1
ATOM 3475 N N . SER A 1 448 ? -27.012 -18.123 16.076 1.00 89.56 448 SER A N 1
ATOM 3476 C CA . SER A 1 448 ? -28.413 -18.473 16.371 1.00 89.56 448 SER A CA 1
ATOM 3477 C C . SER A 1 448 ? -29.401 -17.340 16.064 1.00 89.56 448 SER A C 1
ATOM 3479 O O . SER A 1 448 ? -30.611 -17.471 16.276 1.00 89.56 448 SER A O 1
ATOM 3481 N N . TRP A 1 449 ? -28.902 -16.222 15.535 1.00 91.25 449 TRP A N 1
ATOM 3482 C CA . TRP A 1 449 ? -29.682 -15.021 15.261 1.00 91.25 449 TRP A CA 1
ATOM 3483 C C . TRP A 1 449 ? -30.171 -14.999 13.820 1.00 91.25 449 TRP A C 1
ATOM 3485 O O . TRP A 1 449 ? -29.390 -15.180 12.884 1.00 91.25 449 TRP A O 1
ATOM 3495 N N . VAL A 1 450 ? -31.459 -14.725 13.633 1.00 89.50 450 VAL A N 1
ATOM 3496 C CA . VAL A 1 450 ? -32.078 -14.615 12.311 1.00 89.50 450 VAL A CA 1
ATOM 3497 C C . VAL A 1 450 ? -32.782 -13.278 12.158 1.00 89.50 450 VAL A C 1
ATOM 3499 O O . VAL A 1 450 ? -33.328 -12.726 13.111 1.00 89.50 450 VAL A O 1
ATOM 3502 N N . PHE A 1 451 ? -32.767 -12.771 10.936 1.00 89.12 451 PHE A N 1
ATOM 3503 C CA . PHE A 1 451 ? -33.569 -11.649 10.489 1.00 89.12 451 PHE A CA 1
ATOM 3504 C C . PHE A 1 451 ? -34.702 -12.186 9.622 1.00 89.12 451 PHE A C 1
ATOM 3506 O O . PHE A 1 451 ? -34.458 -12.893 8.641 1.00 89.12 451 PHE A O 1
ATOM 3513 N N . ASP A 1 452 ? -35.929 -11.864 10.002 1.00 83.31 452 ASP A N 1
ATOM 3514 C CA . ASP A 1 452 ? -37.143 -12.212 9.286 1.00 83.31 452 ASP A CA 1
ATOM 3515 C C . ASP A 1 452 ? -37.677 -10.966 8.587 1.00 83.31 452 ASP A C 1
ATOM 3517 O O . ASP A 1 452 ? -38.118 -10.007 9.221 1.00 83.31 452 ASP A O 1
ATOM 3521 N N . TYR A 1 453 ? -37.619 -10.960 7.259 1.00 80.31 453 TYR A N 1
ATOM 3522 C CA . TYR A 1 453 ? -38.196 -9.884 6.468 1.00 80.31 453 TYR A CA 1
ATOM 3523 C C . TYR A 1 453 ? -39.163 -10.450 5.443 1.00 80.31 453 TYR A C 1
ATOM 3525 O O . TYR A 1 453 ? -38.757 -11.099 4.477 1.00 80.31 453 TYR A O 1
ATOM 3533 N N . ARG A 1 454 ? -40.457 -10.165 5.641 1.00 76.81 454 ARG A N 1
ATOM 3534 C CA . ARG A 1 454 ? -41.552 -10.628 4.772 1.00 76.81 454 ARG A CA 1
ATOM 3535 C C . ARG A 1 454 ? -41.548 -12.156 4.581 1.00 76.81 454 ARG A C 1
ATOM 3537 O O . ARG A 1 454 ? -41.722 -12.628 3.459 1.00 76.81 454 ARG A O 1
ATOM 3544 N N . GLY A 1 455 ? -41.292 -12.916 5.650 1.00 74.00 455 GLY A N 1
ATOM 3545 C CA . GLY A 1 455 ? -41.276 -14.383 5.633 1.00 74.00 455 GLY A CA 1
ATOM 3546 C C . GLY A 1 455 ? -39.992 -15.003 5.075 1.00 74.00 455 GLY A C 1
ATOM 3547 O O . GLY A 1 455 ? -39.910 -16.221 4.935 1.00 74.00 455 GLY A O 1
ATOM 3548 N N . LYS A 1 456 ? -38.975 -14.195 4.745 1.00 79.75 456 LYS A N 1
ATOM 3549 C CA . LYS A 1 456 ? -37.646 -14.686 4.359 1.00 79.75 456 LYS A CA 1
ATOM 3550 C C . LYS A 1 456 ? -36.728 -14.662 5.572 1.00 79.75 456 LYS A C 1
ATOM 3552 O O . LYS A 1 456 ? -36.295 -13.592 5.997 1.00 79.75 456 LYS A O 1
ATOM 3557 N N . LEU A 1 457 ? -36.412 -15.849 6.084 1.00 85.12 457 LEU A N 1
ATOM 3558 C CA . LEU A 1 457 ? -35.473 -16.037 7.186 1.00 85.12 457 LEU A CA 1
ATOM 3559 C C . LEU A 1 457 ? -34.034 -16.029 6.673 1.00 85.12 457 LEU A C 1
ATOM 3561 O O . LEU A 1 457 ? -33.669 -16.811 5.795 1.00 85.12 457 LEU A O 1
ATOM 3565 N N . GLN A 1 458 ? -33.217 -15.141 7.231 1.00 88.25 458 GLN A N 1
ATOM 3566 C CA . GLN A 1 458 ? -31.796 -15.035 6.911 1.00 88.25 458 GLN A CA 1
ATOM 3567 C C . GLN A 1 458 ? -30.972 -15.047 8.197 1.00 88.25 458 GLN A C 1
ATOM 3569 O O . GLN A 1 458 ? -31.262 -14.297 9.126 1.00 88.25 458 GLN A O 1
ATOM 3574 N N . THR A 1 459 ? -29.923 -15.862 8.258 1.00 89.75 459 THR A N 1
ATOM 3575 C CA . THR A 1 459 ? -29.030 -15.914 9.421 1.00 89.75 459 THR A CA 1
ATOM 3576 C C . THR A 1 459 ? -28.162 -14.661 9.474 1.00 89.75 459 THR A C 1
ATOM 3578 O O . THR A 1 459 ? -27.548 -14.257 8.481 1.00 89.75 459 THR A O 1
ATOM 3581 N N . LEU A 1 460 ? -28.103 -14.036 10.646 1.00 88.44 460 LEU A N 1
ATOM 3582 C CA . LEU A 1 460 ? -27.310 -12.840 10.875 1.00 88.44 460 LEU A CA 1
ATOM 3583 C C . LEU A 1 460 ? -25.829 -13.177 10.985 1.00 88.44 460 LEU A C 1
ATOM 3585 O O . LEU A 1 460 ? -25.428 -14.112 11.681 1.00 88.44 460 LEU A O 1
ATOM 3589 N N . VAL A 1 461 ? -25.018 -12.369 10.308 1.00 88.62 461 VAL A N 1
ATOM 3590 C CA . VAL A 1 461 ? -23.562 -12.483 10.313 1.00 88.62 461 VAL A CA 1
ATOM 3591 C C . VAL A 1 461 ? -22.897 -11.133 10.559 1.00 88.62 461 VAL A C 1
ATOM 3593 O O . VAL A 1 461 ? -23.423 -10.086 10.155 1.00 88.62 461 VAL A O 1
ATOM 3596 N N . PRO A 1 462 ? -21.700 -11.128 11.166 1.00 85.38 462 PRO A N 1
ATOM 3597 C CA . PRO A 1 462 ? -20.968 -9.897 11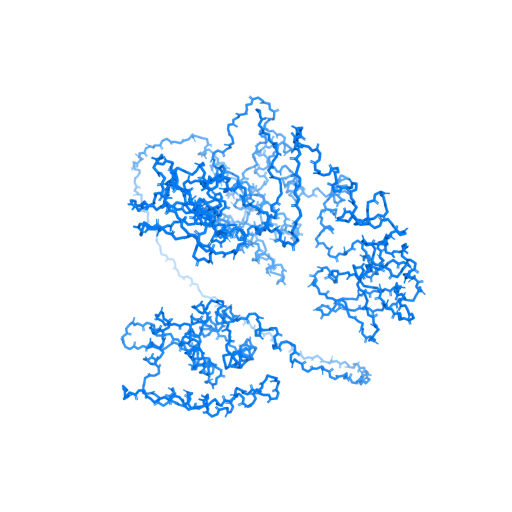.400 1.00 85.38 462 PRO A CA 1
ATOM 3598 C C . PRO A 1 462 ? -20.616 -9.201 10.081 1.00 85.38 462 PRO A C 1
ATOM 3600 O O . PRO A 1 462 ? -20.061 -9.814 9.165 1.00 85.38 462 PRO A O 1
ATOM 3603 N N . THR A 1 463 ? -20.858 -7.890 9.992 1.00 79.81 463 THR A N 1
ATOM 3604 C CA . THR A 1 463 ? -20.613 -7.120 8.757 1.00 79.81 463 THR A CA 1
ATOM 3605 C C . THR A 1 463 ? -19.186 -7.206 8.250 1.00 79.81 463 THR A C 1
ATOM 3607 O O . THR A 1 463 ? -18.953 -7.282 7.041 1.00 79.81 463 THR A O 1
ATOM 3610 N N . ASN A 1 464 ? -18.229 -7.179 9.172 1.00 77.50 464 ASN A N 1
ATOM 3611 C CA . ASN A 1 464 ? -16.813 -7.153 8.834 1.00 77.50 464 ASN A CA 1
ATOM 3612 C C . ASN A 1 464 ? -16.241 -8.554 8.566 1.00 77.50 464 ASN A C 1
ATOM 3614 O O . ASN A 1 464 ? -15.043 -8.672 8.312 1.00 77.50 464 ASN A O 1
ATOM 3618 N N . GLY A 1 465 ? -17.083 -9.596 8.597 1.00 81.00 465 GLY A N 1
ATOM 3619 C CA . GLY A 1 465 ? -16.654 -10.978 8.438 1.00 81.00 465 GLY A CA 1
ATOM 3620 C C . GLY A 1 465 ? -15.681 -11.405 9.536 1.00 81.00 465 GLY A C 1
ATOM 3621 O O . GLY A 1 465 ? -15.692 -10.861 10.643 1.00 81.00 465 GLY A O 1
ATOM 3622 N N . HIS A 1 466 ? -14.825 -12.375 9.237 1.00 81.12 466 HIS A N 1
ATOM 3623 C CA . HIS A 1 466 ? -13.775 -12.776 10.159 1.00 81.12 466 HIS A CA 1
ATOM 3624 C C . HIS A 1 466 ? -12.659 -11.728 10.153 1.00 81.12 466 HIS A C 1
ATOM 3626 O O . HIS A 1 466 ? -11.909 -11.557 9.197 1.00 81.12 466 HIS A O 1
ATOM 3632 N N . THR A 1 467 ? -12.574 -11.023 11.264 1.00 73.31 467 THR A N 1
ATOM 3633 C CA . THR A 1 467 ? -11.546 -10.066 11.703 1.00 73.31 467 THR A CA 1
ATOM 3634 C C . THR A 1 467 ? -10.109 -10.328 11.238 1.00 73.31 467 THR A C 1
ATOM 3636 O O . THR A 1 467 ? -9.488 -9.397 10.721 1.00 73.31 467 THR A O 1
ATOM 3639 N N . ALA A 1 468 ? -9.570 -11.542 11.407 1.00 73.38 468 ALA A N 1
ATOM 3640 C CA . ALA A 1 468 ? -8.183 -11.848 11.055 1.00 73.38 468 ALA A CA 1
ATOM 3641 C C . ALA A 1 468 ? -8.009 -11.976 9.534 1.00 73.38 468 ALA A C 1
ATOM 3643 O O . ALA A 1 468 ? -7.084 -11.408 8.949 1.00 73.38 468 ALA A O 1
ATOM 3644 N N . CYS A 1 469 ? -8.941 -12.669 8.865 1.00 76.44 469 CYS A N 1
ATOM 3645 C CA . CYS A 1 469 ? -8.888 -12.897 7.418 1.00 76.44 469 CYS A CA 1
ATOM 3646 C C . CYS A 1 469 ? -9.405 -11.679 6.603 1.00 76.44 469 CYS A C 1
ATOM 3648 O O . CYS A 1 469 ? -9.015 -11.523 5.437 1.00 76.44 469 CYS A O 1
ATOM 3650 N N . ARG A 1 470 ? -10.215 -10.808 7.235 1.00 74.88 470 ARG A N 1
ATOM 3651 C CA . ARG A 1 470 ? -11.090 -9.755 6.668 1.00 74.88 470 ARG A CA 1
ATOM 3652 C C . ARG A 1 470 ? -11.989 -10.248 5.535 1.00 74.88 470 ARG A C 1
ATOM 3654 O O . ARG A 1 470 ? -12.304 -9.495 4.613 1.00 74.88 470 ARG A O 1
ATOM 3661 N N . ASP A 1 471 ? -12.357 -11.520 5.593 1.00 80.31 471 ASP A N 1
ATOM 3662 C CA . ASP A 1 471 ? -13.198 -12.170 4.595 1.00 80.31 471 ASP A CA 1
ATOM 3663 C C . ASP A 1 471 ? -14.531 -12.601 5.207 1.00 80.31 471 ASP A C 1
ATOM 3665 O O . ASP A 1 471 ? -14.684 -12.677 6.427 1.00 80.31 471 ASP A O 1
ATOM 3669 N N . LYS A 1 472 ? -15.521 -12.827 4.351 1.00 86.00 472 LYS A N 1
ATOM 3670 C CA . LYS A 1 472 ? -16.902 -13.086 4.755 1.00 86.00 472 LYS A CA 1
ATOM 3671 C C . LYS A 1 472 ? -17.048 -14.498 5.318 1.00 86.00 472 LYS A C 1
ATOM 3673 O O . LYS A 1 472 ? -16.362 -15.423 4.883 1.00 86.00 472 LYS A O 1
ATOM 3678 N N . TYR A 1 473 ? -17.995 -14.647 6.237 1.00 87.19 473 TYR A N 1
ATOM 3679 C CA . TYR A 1 473 ? -18.522 -15.956 6.593 1.00 87.19 473 TYR A CA 1
ATOM 3680 C C . TYR A 1 473 ? -19.501 -16.428 5.518 1.00 87.19 473 TYR A C 1
ATOM 3682 O O . TYR A 1 473 ? -20.265 -15.622 4.979 1.00 87.19 473 TYR A O 1
ATOM 3690 N N . ILE A 1 474 ? -19.447 -17.717 5.206 1.00 85.56 474 ILE A N 1
ATOM 3691 C CA . ILE A 1 474 ? -20.344 -18.408 4.282 1.00 85.56 474 ILE A CA 1
ATOM 3692 C C . ILE A 1 474 ? -21.066 -19.537 5.021 1.00 85.56 474 ILE A C 1
ATOM 3694 O O . ILE A 1 474 ? -20.551 -20.072 6.003 1.00 85.56 474 ILE A O 1
ATOM 3698 N N . SER A 1 475 ? -22.270 -19.878 4.566 1.00 83.94 475 SER A N 1
ATOM 3699 C CA . SER A 1 475 ? -22.992 -21.048 5.061 1.00 83.94 475 SER A CA 1
ATOM 3700 C C . SER A 1 475 ? -22.541 -22.267 4.269 1.00 83.94 475 SER A C 1
ATOM 3702 O O . SER A 1 475 ? -22.647 -22.279 3.044 1.00 83.94 475 SER A O 1
ATOM 3704 N N . VAL A 1 476 ? -22.066 -23.292 4.972 1.00 73.25 476 VAL A N 1
ATOM 3705 C CA . VAL A 1 476 ? -21.752 -24.606 4.386 1.00 73.25 476 VAL A CA 1
ATOM 3706 C C . VAL A 1 476 ? -23.009 -25.346 3.916 1.00 73.25 476 VAL A C 1
ATOM 3708 O O . VAL A 1 476 ? -22.930 -26.168 3.014 1.00 73.25 476 VAL A O 1
ATOM 3711 N N . THR A 1 477 ? -24.174 -25.013 4.474 1.00 73.19 477 THR A N 1
ATOM 3712 C CA . THR A 1 477 ? -25.474 -25.631 4.168 1.00 73.19 477 THR A CA 1
ATOM 3713 C C . THR A 1 477 ? -26.328 -24.808 3.194 1.00 73.19 477 THR A C 1
ATOM 3715 O O . THR A 1 477 ? -27.472 -25.165 2.931 1.00 73.19 477 THR A O 1
ATOM 3718 N N . GLY A 1 478 ? -25.799 -23.704 2.649 1.00 75.81 478 GLY A N 1
ATOM 3719 C CA . GLY A 1 478 ? -26.513 -22.847 1.691 1.00 75.81 478 GLY A CA 1
ATOM 3720 C C . GLY A 1 478 ? -27.586 -21.938 2.306 1.00 75.81 478 GLY A C 1
ATOM 3721 O O . GLY A 1 478 ? -28.387 -21.354 1.577 1.00 75.81 478 GLY A O 1
ATOM 3722 N N . ILE A 1 479 ? -27.605 -21.785 3.633 1.00 81.75 479 ILE A N 1
ATOM 3723 C CA . ILE A 1 479 ? -28.570 -20.933 4.337 1.00 81.75 479 ILE A CA 1
ATOM 3724 C C . ILE A 1 479 ? -28.337 -19.453 3.963 1.00 81.75 479 ILE A C 1
ATOM 3726 O O . ILE A 1 479 ? -27.190 -18.989 3.990 1.00 81.75 479 ILE A O 1
ATOM 3730 N N . PRO A 1 480 ? -29.394 -18.681 3.635 1.00 83.25 480 PRO A N 1
ATOM 3731 C CA . PRO A 1 480 ? -29.276 -17.261 3.311 1.00 83.25 480 PRO A CA 1
ATOM 3732 C C . PRO A 1 480 ? -28.694 -16.453 4.476 1.00 83.25 480 PRO A C 1
ATOM 3734 O O . PRO A 1 480 ? -29.166 -16.556 5.605 1.00 83.25 480 PRO A O 1
ATOM 3737 N N . LEU A 1 481 ? -27.705 -15.600 4.194 1.00 86.56 481 LEU A N 1
ATOM 3738 C CA . LEU A 1 481 ? -27.024 -14.780 5.201 1.00 86.56 481 LEU A CA 1
ATOM 3739 C C . LEU A 1 481 ? -27.316 -13.291 5.006 1.00 86.56 481 LEU A C 1
ATOM 3741 O O . LEU A 1 481 ? -27.308 -12.796 3.876 1.00 86.56 481 LEU A O 1
ATOM 3745 N N . VAL A 1 482 ? -27.471 -12.552 6.104 1.00 84.44 482 VAL A N 1
ATOM 3746 C CA . VAL A 1 482 ? -27.604 -11.088 6.096 1.00 84.44 482 VAL A CA 1
ATOM 3747 C C . VAL A 1 482 ? -26.626 -10.447 7.074 1.00 84.44 482 VAL A C 1
ATOM 3749 O O . VAL A 1 482 ? -26.401 -10.932 8.180 1.00 84.44 482 VAL A O 1
ATOM 3752 N N . ARG A 1 483 ? -25.994 -9.348 6.652 1.00 82.19 483 ARG A N 1
ATOM 3753 C CA . ARG A 1 483 ? -25.035 -8.626 7.495 1.00 82.19 483 ARG A CA 1
ATOM 3754 C C . ARG A 1 483 ? -25.751 -7.693 8.453 1.00 82.19 483 ARG A C 1
ATOM 3756 O O . ARG A 1 483 ? -26.683 -6.997 8.063 1.00 82.19 483 ARG A O 1
ATOM 3763 N N . ASP A 1 484 ? -25.208 -7.580 9.652 1.00 76.31 484 ASP A N 1
ATOM 3764 C CA . ASP A 1 484 ? -25.771 -6.749 10.715 1.00 76.31 484 ASP A CA 1
ATOM 3765 C C . ASP A 1 484 ? -25.785 -5.224 10.462 1.00 76.31 484 ASP A C 1
ATOM 3767 O O . ASP A 1 484 ? -26.510 -4.503 11.140 1.00 76.31 484 ASP A O 1
ATOM 3771 N N . THR A 1 485 ? -25.073 -4.716 9.447 1.00 63.84 485 THR A N 1
ATOM 3772 C CA . THR A 1 485 ? -25.186 -3.315 8.973 1.00 63.84 485 THR A CA 1
ATOM 3773 C C . THR A 1 485 ? -26.277 -3.091 7.937 1.00 63.84 485 THR A C 1
ATOM 3775 O O . THR A 1 485 ? -26.628 -1.947 7.671 1.00 63.84 485 THR A O 1
ATOM 3778 N N . LEU A 1 486 ? -26.801 -4.154 7.324 1.00 59.62 486 LEU A N 1
ATOM 3779 C CA . LEU A 1 486 ? -27.839 -4.057 6.294 1.00 59.62 486 LEU A CA 1
ATOM 3780 C C . LEU A 1 486 ? -29.254 -4.037 6.886 1.00 59.62 486 LEU A C 1
ATOM 3782 O O . LEU A 1 486 ? -30.228 -3.974 6.138 1.00 59.62 486 LEU A O 1
ATOM 3786 N N . LEU A 1 487 ? -29.372 -4.022 8.215 1.00 65.56 487 LEU A N 1
ATOM 3787 C CA . LEU A 1 487 ? -30.622 -3.840 8.952 1.00 65.56 487 LEU A CA 1
ATOM 3788 C C . LEU A 1 487 ? -31.041 -2.366 8.945 1.00 65.56 487 LEU A C 1
ATOM 3790 O O . LEU A 1 487 ? -31.323 -1.768 9.975 1.00 65.56 487 LEU A O 1
ATOM 3794 N N . ASP A 1 488 ? -31.059 -1.762 7.763 1.00 66.00 488 ASP A N 1
ATOM 3795 C CA . ASP A 1 488 ? -31.374 -0.352 7.562 1.00 66.00 488 ASP A CA 1
ATOM 3796 C C . ASP A 1 488 ? -32.886 -0.103 7.567 1.00 66.00 488 ASP A C 1
ATOM 3798 O O . ASP A 1 488 ? -33.319 0.978 7.192 1.00 66.00 488 ASP A O 1
ATOM 3802 N N . ILE A 1 489 ? -33.698 -1.091 7.958 1.00 67.25 489 ILE A N 1
ATOM 3803 C CA . ILE A 1 489 ? -35.160 -1.104 7.872 1.00 67.25 489 ILE A CA 1
ATOM 3804 C C . ILE A 1 489 ? -35.731 -1.290 9.280 1.00 67.25 489 ILE A C 1
ATOM 3806 O O . ILE A 1 489 ? -35.333 -2.192 10.015 1.00 67.25 489 ILE A O 1
ATOM 3810 N N . CYS A 1 490 ? -36.655 -0.412 9.658 1.00 68.44 490 CYS A N 1
ATOM 3811 C CA . CYS A 1 490 ? -37.367 -0.482 10.930 1.00 68.44 490 CYS A CA 1
ATOM 3812 C C . CYS A 1 490 ? -38.619 -1.381 10.818 1.00 68.44 490 CYS A C 1
ATOM 3814 O O . CYS A 1 490 ? -39.063 -1.660 9.700 1.00 68.44 490 CYS A O 1
ATOM 3816 N N . PRO A 1 491 ? -39.268 -1.765 11.936 1.00 62.28 491 PRO A N 1
ATOM 3817 C CA . PRO A 1 491 ? -40.547 -2.494 11.917 1.00 62.28 491 PRO A CA 1
ATOM 3818 C C . PRO A 1 491 ? -41.657 -1.800 11.112 1.00 62.28 491 PRO A C 1
ATOM 3820 O O . PRO A 1 491 ? -42.578 -2.449 10.633 1.00 62.28 491 PRO A O 1
ATOM 3823 N N . HIS A 1 492 ? -41.549 -0.489 10.877 1.00 67.19 492 HIS A N 1
ATOM 3824 C CA . HIS A 1 492 ? -42.465 0.271 10.019 1.00 67.19 492 HIS A CA 1
ATOM 3825 C C . HIS A 1 492 ? -42.136 0.168 8.518 1.00 67.19 492 HIS A C 1
ATOM 3827 O O . HIS A 1 492 ? -42.544 1.028 7.737 1.00 67.19 492 HIS A O 1
ATOM 3833 N N . ASN A 1 493 ? -41.354 -0.839 8.112 1.00 64.62 493 ASN A N 1
ATOM 3834 C CA . ASN A 1 493 ? -41.009 -1.145 6.720 1.00 64.62 493 ASN A CA 1
ATOM 3835 C C . ASN A 1 493 ? -40.372 0.038 5.961 1.00 64.62 493 ASN A C 1
ATOM 3837 O O . ASN A 1 493 ? -40.475 0.157 4.742 1.00 64.62 493 ASN A O 1
ATOM 3841 N N . THR A 1 494 ? -39.730 0.941 6.702 1.00 66.56 494 THR A N 1
ATOM 3842 C CA . THR A 1 494 ? -39.123 2.178 6.205 1.00 66.56 494 THR A CA 1
ATOM 3843 C C . THR A 1 494 ? -37.663 2.211 6.634 1.00 66.56 494 THR A C 1
ATOM 3845 O O . THR A 1 494 ? -37.304 1.636 7.663 1.00 66.56 494 THR A O 1
ATOM 3848 N N . ARG A 1 495 ? -36.795 2.887 5.872 1.00 74.12 495 ARG A N 1
ATOM 3849 C CA . ARG A 1 495 ? -35.386 2.986 6.261 1.00 74.12 495 ARG A CA 1
ATOM 3850 C C . ARG A 1 495 ? -35.240 3.684 7.623 1.00 74.12 495 ARG A C 1
ATOM 3852 O O . ARG A 1 495 ? -35.801 4.764 7.799 1.00 74.12 495 ARG A O 1
ATOM 3859 N N . LEU A 1 496 ? -34.478 3.115 8.563 1.00 72.19 496 LEU A N 1
ATOM 3860 C CA . LEU A 1 496 ? -34.286 3.637 9.931 1.00 72.19 496 LEU A CA 1
ATOM 3861 C C . LEU A 1 496 ? -33.891 5.116 9.934 1.00 72.19 496 LEU A C 1
ATOM 3863 O O . LEU A 1 496 ? -34.406 5.891 10.731 1.00 72.19 496 LEU A O 1
ATOM 3867 N N . SER A 1 497 ? -33.031 5.527 9.000 1.00 73.69 497 SER A N 1
ATOM 3868 C CA . SER A 1 497 ? -32.557 6.907 8.866 1.00 73.69 497 SER A CA 1
ATOM 3869 C C . SER A 1 497 ? -33.647 7.923 8.506 1.00 73.69 497 SER A C 1
ATOM 3871 O O . SER A 1 497 ? -33.490 9.096 8.840 1.00 73.69 497 SER A O 1
ATOM 3873 N N . ILE A 1 498 ? -34.738 7.494 7.863 1.00 76.69 498 ILE A N 1
ATOM 3874 C CA . ILE A 1 498 ? -35.833 8.350 7.365 1.00 76.69 498 ILE A CA 1
ATOM 3875 C C . ILE A 1 498 ? -37.202 7.985 7.957 1.00 76.69 498 ILE A C 1
ATOM 3877 O O . ILE A 1 498 ? -38.213 8.567 7.570 1.00 76.69 498 ILE A O 1
ATOM 3881 N N . CYS A 1 499 ? -37.263 7.017 8.871 1.00 78.94 499 CYS A N 1
ATOM 3882 C CA . CYS A 1 499 ? -38.510 6.619 9.501 1.00 78.94 499 CYS A CA 1
ATOM 3883 C C . CYS A 1 499 ? -38.956 7.689 10.504 1.00 78.94 499 CYS A C 1
ATOM 3885 O O . CYS A 1 499 ? -38.305 7.906 11.526 1.00 78.94 499 CYS A O 1
ATOM 3887 N N . VAL A 1 500 ? -40.102 8.315 10.232 1.00 78.44 500 VAL A N 1
ATOM 3888 C CA . VAL A 1 500 ? -40.696 9.342 11.100 1.00 78.44 500 VAL A CA 1
ATOM 3889 C C . VAL A 1 500 ? -41.125 8.754 12.446 1.00 78.44 500 VAL A C 1
ATOM 3891 O O . VAL A 1 500 ? -40.844 9.347 13.482 1.00 78.44 500 VAL A O 1
ATOM 3894 N N . LYS A 1 501 ? -41.733 7.558 12.446 1.00 71.94 501 LYS A N 1
ATOM 3895 C CA . LYS A 1 501 ? -42.194 6.872 13.667 1.00 71.94 501 LYS A CA 1
ATOM 3896 C C . LYS A 1 501 ? -41.046 6.459 14.598 1.00 71.94 501 LYS A C 1
ATOM 3898 O O . LYS A 1 501 ? -41.242 6.391 15.800 1.00 71.94 501 LYS A O 1
ATOM 3903 N N . CYS A 1 502 ? -39.852 6.218 14.050 1.00 74.94 502 CYS A N 1
ATOM 3904 C CA . CYS A 1 502 ? -38.653 5.872 14.824 1.00 74.94 502 CYS A CA 1
ATOM 3905 C C . CYS A 1 502 ? -37.758 7.083 15.135 1.00 74.94 502 CYS A C 1
ATOM 3907 O O . CYS A 1 502 ? -36.691 6.895 15.708 1.00 74.94 502 CYS A O 1
ATOM 3909 N N . GLY A 1 503 ? -38.126 8.297 14.702 1.00 70.75 503 GLY A N 1
ATOM 3910 C CA . GLY A 1 503 ? -37.292 9.487 14.895 1.00 70.75 503 GLY A CA 1
ATOM 3911 C C . GLY A 1 503 ? -35.922 9.390 14.217 1.00 70.75 503 GLY A C 1
ATOM 3912 O O . GLY A 1 503 ? -34.930 9.840 14.783 1.00 70.75 503 GLY A O 1
ATOM 3913 N N . GLY A 1 504 ? -35.856 8.768 13.031 1.00 77.44 504 GLY A N 1
ATOM 3914 C CA . GLY A 1 504 ? -34.607 8.472 12.325 1.00 77.44 504 GLY A CA 1
ATOM 3915 C C . GLY A 1 504 ? -33.631 9.650 12.246 1.00 77.44 504 GLY A C 1
ATOM 3916 O O . GLY A 1 504 ? -34.047 10.801 12.212 1.00 77.44 504 GLY A O 1
ATOM 3917 N N . ASN A 1 505 ? -32.323 9.389 12.148 1.00 75.81 505 ASN A N 1
ATOM 3918 C CA . ASN A 1 505 ? -31.280 10.433 12.210 1.00 75.81 505 ASN A CA 1
ATOM 3919 C C . ASN A 1 505 ? -31.445 11.590 11.200 1.00 75.81 505 ASN A C 1
ATOM 3921 O O . ASN A 1 505 ? -30.910 12.680 11.412 1.00 75.81 505 ASN A O 1
ATOM 3925 N N . SER A 1 506 ? -32.163 11.364 10.095 1.00 80.94 506 SER A N 1
ATOM 3926 C CA . SER A 1 506 ? -32.456 12.389 9.084 1.00 80.94 506 SER A CA 1
ATOM 3927 C C . SER A 1 506 ? -33.773 13.127 9.331 1.00 80.94 506 SER A C 1
ATOM 3929 O O . SER A 1 506 ? -34.111 14.012 8.550 1.00 80.94 506 SER A O 1
ATOM 3931 N N . ILE A 1 507 ? -34.507 12.798 10.391 1.00 85.38 507 ILE A N 1
ATOM 3932 C CA . ILE A 1 507 ? -35.739 13.444 10.841 1.00 85.38 507 ILE A CA 1
ATOM 3933 C C . ILE A 1 507 ? -35.375 14.520 11.874 1.00 85.38 507 ILE A C 1
ATOM 3935 O O . ILE A 1 507 ? -34.475 14.351 12.699 1.00 85.38 507 ILE A O 1
ATOM 3939 N N . CYS A 1 508 ? -35.987 15.696 11.765 1.00 83.31 508 CYS A N 1
ATOM 3940 C CA . CYS A 1 508 ? -35.861 16.755 12.762 1.00 83.31 508 CYS A CA 1
ATOM 3941 C C . CYS A 1 508 ? -36.898 16.576 13.878 1.00 83.31 508 CYS A C 1
ATOM 3943 O O . CYS A 1 508 ? -37.842 15.801 13.740 1.00 83.31 508 CYS A O 1
ATOM 3945 N N . ILE A 1 509 ? -36.772 17.363 14.949 1.00 78.75 509 ILE A N 1
ATOM 3946 C CA . ILE A 1 509 ? -37.765 17.421 16.037 1.00 78.75 509 ILE A CA 1
ATOM 3947 C C . ILE A 1 509 ? -39.189 17.719 15.529 1.00 78.75 509 ILE A C 1
ATOM 3949 O O . ILE A 1 509 ? -40.167 17.283 16.121 1.00 78.75 509 ILE A O 1
ATOM 3953 N N . HIS A 1 510 ? -39.314 18.356 14.359 1.00 82.81 510 HIS A N 1
ATOM 3954 C CA . HIS A 1 510 ? -40.588 18.637 13.692 1.00 82.81 510 HIS A CA 1
ATOM 3955 C C . HIS A 1 510 ? -41.136 17.459 12.863 1.00 82.81 510 HIS A C 1
ATOM 3957 O O . HIS A 1 510 ? -41.967 17.668 11.981 1.00 82.81 510 HIS A O 1
ATOM 3963 N N . LYS A 1 511 ? -40.638 16.231 13.071 1.00 83.25 511 LYS A N 1
ATOM 3964 C CA . LYS A 1 511 ? -41.090 14.994 12.399 1.00 83.25 511 LYS A CA 1
ATOM 3965 C C . LYS A 1 511 ? -41.013 15.023 10.858 1.00 83.25 511 LYS A C 1
ATOM 3967 O O . LYS A 1 511 ? -41.642 14.213 10.184 1.00 83.25 511 LYS A O 1
ATOM 3972 N N . LYS A 1 512 ? -40.204 15.920 10.283 1.00 83.56 512 LYS A N 1
ATOM 3973 C CA . LYS A 1 512 ? -39.920 16.025 8.837 1.00 83.56 512 LYS A CA 1
ATOM 3974 C C . LYS A 1 512 ? -38.455 15.708 8.566 1.00 83.56 512 LYS A C 1
ATOM 3976 O O . LYS A 1 512 ? -37.615 15.851 9.450 1.00 83.56 512 LYS A O 1
ATOM 3981 N N . GLN A 1 513 ? -38.110 15.317 7.340 1.00 83.19 513 GLN A N 1
ATOM 3982 C CA . GLN A 1 513 ? -36.698 15.169 6.981 1.00 83.19 513 GLN A CA 1
ATOM 3983 C C . GLN A 1 513 ? -35.989 16.529 7.107 1.00 83.19 513 GLN A C 1
ATOM 3985 O O . GLN A 1 513 ? -36.510 17.542 6.642 1.00 83.19 513 GLN A O 1
ATOM 3990 N N . ARG A 1 514 ? -34.810 16.577 7.741 1.00 79.44 514 ARG A N 1
ATOM 3991 C CA . ARG A 1 514 ? -34.089 17.819 8.096 1.00 79.44 514 ARG A CA 1
ATOM 3992 C C . ARG A 1 514 ? -33.902 18.758 6.900 1.00 79.44 514 ARG A C 1
ATOM 3994 O O . ARG A 1 514 ? -34.106 19.957 7.029 1.00 79.44 514 ARG A O 1
ATOM 4001 N N . PHE A 1 515 ? -33.602 18.207 5.724 1.00 79.81 515 PHE A N 1
ATOM 4002 C CA . PHE A 1 515 ? -33.426 18.965 4.479 1.00 79.81 515 PHE A CA 1
ATOM 4003 C C . PHE A 1 515 ? -34.741 19.362 3.784 1.00 79.81 515 PHE A C 1
ATOM 4005 O O . PHE A 1 515 ? -34.712 20.062 2.776 1.00 79.81 515 PHE A O 1
ATOM 4012 N N . GLN A 1 516 ? -35.894 18.913 4.277 1.00 81.31 516 GLN A N 1
ATOM 4013 C CA . GLN A 1 516 ? -37.228 19.284 3.788 1.00 81.31 516 GLN A CA 1
ATOM 4014 C C . GLN A 1 516 ? -37.996 20.148 4.797 1.00 81.31 516 GLN A C 1
ATOM 4016 O O . GLN A 1 516 ? -38.992 20.772 4.443 1.00 81.31 516 GLN A O 1
ATOM 4021 N N . CYS A 1 517 ? -37.540 20.218 6.048 1.00 84.88 517 CYS A N 1
ATOM 4022 C CA . CYS A 1 517 ? -38.167 21.028 7.080 1.00 84.88 517 CYS A CA 1
ATOM 4023 C C . CYS A 1 517 ? -37.850 22.515 6.869 1.00 84.88 517 CYS A C 1
ATOM 4025 O O . CYS A 1 517 ? -36.701 22.930 7.007 1.00 84.88 517 CYS A O 1
ATOM 4027 N N . GLN A 1 518 ? -38.874 23.317 6.569 1.00 82.75 518 GLN A N 1
ATOM 4028 C CA . GLN A 1 518 ? -38.722 24.760 6.349 1.00 82.75 518 GLN A CA 1
ATOM 4029 C C . GLN A 1 518 ? -38.224 25.496 7.599 1.00 82.75 518 GLN A C 1
ATOM 4031 O O . GLN A 1 518 ? -37.380 26.373 7.480 1.00 82.75 518 GLN A O 1
ATOM 4036 N N . LEU A 1 519 ? -38.638 25.068 8.798 1.00 78.31 519 LEU A N 1
ATOM 4037 C CA . LEU A 1 519 ? -38.147 25.631 10.062 1.00 78.31 519 LEU A CA 1
ATOM 4038 C C . LEU A 1 519 ? -36.647 25.362 10.261 1.00 78.31 519 LEU A C 1
ATOM 4040 O O . LEU A 1 519 ? -35.898 26.260 10.626 1.00 78.31 519 LEU A O 1
ATOM 4044 N N . CYS A 1 520 ? -36.174 24.148 9.947 1.00 79.00 520 CYS A N 1
ATOM 4045 C CA . CYS A 1 520 ? -34.744 23.823 10.024 1.00 79.00 520 CYS A CA 1
ATOM 4046 C C . CYS A 1 520 ? -33.918 24.516 8.931 1.00 79.00 520 CYS A C 1
ATOM 4048 O O . CYS A 1 520 ? -32.740 24.783 9.143 1.00 79.00 520 CYS A O 1
ATOM 4050 N N . LYS A 1 521 ? -34.518 24.803 7.770 1.00 77.19 521 LYS A N 1
ATOM 4051 C CA . LYS A 1 521 ? -33.881 25.607 6.719 1.00 77.19 521 LYS A CA 1
ATOM 4052 C C . LYS A 1 521 ? -33.776 27.076 7.118 1.00 77.19 521 LYS A C 1
ATOM 4054 O O . LYS A 1 521 ? -32.722 27.668 6.925 1.00 77.19 521 LYS A O 1
ATOM 4059 N N . ALA A 1 522 ? -34.834 27.635 7.701 1.00 72.12 522 ALA A N 1
ATOM 4060 C CA . ALA A 1 522 ? -34.866 29.016 8.165 1.00 72.12 522 ALA A CA 1
ATOM 4061 C C . ALA A 1 522 ? -33.866 29.241 9.309 1.00 72.12 522 ALA A C 1
ATOM 4063 O O . ALA A 1 522 ? -33.043 30.143 9.221 1.00 72.12 522 ALA A O 1
ATOM 4064 N N . ALA A 1 523 ? -33.832 28.344 10.301 1.00 63.31 523 ALA A N 1
ATOM 4065 C CA . ALA A 1 523 ? -32.885 28.412 11.418 1.00 63.31 523 ALA A CA 1
ATOM 4066 C C . ALA A 1 523 ? -31.407 28.282 10.994 1.00 63.31 523 ALA A C 1
ATOM 4068 O O . ALA A 1 523 ? -30.522 28.795 11.668 1.00 63.31 523 ALA A O 1
ATOM 4069 N N . ALA A 1 524 ? -31.121 27.617 9.868 1.00 57.53 524 ALA A N 1
ATOM 4070 C CA . ALA A 1 524 ? -29.772 27.554 9.299 1.00 57.53 524 ALA A CA 1
ATOM 4071 C C . ALA A 1 524 ? -29.368 28.838 8.544 1.00 57.53 524 ALA A C 1
ATOM 4073 O O . ALA A 1 524 ? -28.211 28.967 8.151 1.00 57.53 524 ALA A O 1
ATOM 4074 N N . THR A 1 525 ? -30.313 29.758 8.318 1.00 56.84 525 THR A N 1
ATOM 4075 C CA . THR A 1 525 ? -30.153 30.960 7.483 1.00 56.84 525 THR A CA 1
ATOM 4076 C C . THR A 1 525 ? -30.104 32.253 8.319 1.00 56.84 525 THR A C 1
ATOM 4078 O O . THR A 1 525 ? -29.623 33.269 7.836 1.00 56.84 525 THR A O 1
ATOM 4081 N N . THR A 1 526 ? -30.513 32.236 9.592 1.00 44.66 526 THR A N 1
ATOM 4082 C CA . THR A 1 526 ? -30.690 33.436 10.439 1.00 44.66 526 THR A CA 1
ATOM 4083 C C . THR A 1 526 ? -29.437 33.963 11.162 1.00 44.66 526 THR A C 1
ATOM 4085 O O . THR A 1 526 ? -29.575 34.743 12.096 1.00 44.66 526 THR A O 1
ATOM 4088 N N . GLN A 1 527 ? -28.212 33.594 10.762 1.00 41.53 527 GLN A N 1
ATOM 4089 C CA . GLN A 1 527 ? -26.980 34.215 11.303 1.00 41.53 527 GLN A CA 1
ATOM 4090 C C . GLN A 1 527 ? -26.367 35.302 10.407 1.00 41.53 527 GLN A C 1
ATOM 4092 O O . GLN A 1 527 ? -25.242 35.732 10.639 1.00 41.53 527 GLN A O 1
ATOM 4097 N N . SER A 1 528 ? -27.093 35.799 9.411 1.00 42.09 528 SER A N 1
ATOM 4098 C CA . SER A 1 528 ? -26.638 36.961 8.655 1.00 42.09 528 SER A CA 1
ATOM 4099 C C . SER A 1 528 ? -27.816 37.702 8.035 1.00 42.09 528 SER A C 1
ATOM 4101 O O . SER A 1 528 ? -28.508 37.132 7.196 1.00 42.09 528 SER A O 1
ATOM 4103 N N . GLU A 1 529 ? -27.925 38.977 8.418 1.00 42.00 529 GLU A N 1
ATOM 4104 C CA . GLU A 1 529 ? -28.557 40.104 7.708 1.00 42.00 529 GLU A CA 1
ATOM 4105 C C . GLU A 1 529 ? -29.931 40.588 8.217 1.00 42.00 529 GLU A C 1
ATOM 4107 O O . GLU A 1 529 ? -30.972 39.967 8.021 1.00 42.00 529 GLU A O 1
ATOM 4112 N N . VAL A 1 530 ? -29.898 41.792 8.807 1.00 39.28 530 VAL A N 1
ATOM 4113 C CA . VAL A 1 530 ? -30.958 42.810 8.749 1.00 39.28 530 VAL A CA 1
ATOM 4114 C C . VAL A 1 530 ? -30.694 43.663 7.505 1.00 39.28 530 VAL A C 1
ATOM 4116 O O . VAL A 1 530 ? -29.654 44.314 7.441 1.00 39.28 530 VAL A O 1
ATOM 4119 N N . ASN A 1 531 ? -31.587 43.643 6.512 1.00 37.34 531 ASN A N 1
ATOM 4120 C CA . ASN A 1 531 ? -32.444 44.783 6.142 1.00 37.34 531 ASN A CA 1
ATOM 4121 C C . ASN A 1 531 ? -33.177 44.586 4.800 1.00 37.34 531 ASN A C 1
ATOM 4123 O O . ASN A 1 531 ? -32.690 43.933 3.880 1.00 37.34 531 ASN A O 1
ATOM 4127 N N . LEU A 1 532 ? -34.379 45.168 4.762 1.00 37.28 532 LEU A N 1
ATOM 4128 C CA . LEU A 1 532 ? -35.405 45.157 3.716 1.00 37.28 532 LEU A CA 1
ATOM 4129 C C . LEU A 1 532 ? -35.064 46.082 2.525 1.00 37.28 532 LEU A C 1
ATOM 4131 O O . LEU A 1 532 ? -34.399 47.091 2.726 1.00 37.28 532 LEU A O 1
ATOM 4135 N N . ASP A 1 533 ? -35.563 45.798 1.312 1.00 32.06 533 ASP A N 1
ATOM 4136 C CA . ASP A 1 533 ? -36.800 46.416 0.784 1.00 32.06 533 ASP A CA 1
ATOM 4137 C C . ASP A 1 533 ? -37.185 45.914 -0.640 1.00 32.06 533 ASP A C 1
ATOM 4139 O O . ASP A 1 533 ? -36.415 45.284 -1.363 1.00 32.06 533 ASP A O 1
ATOM 4143 N N . SER A 1 534 ? -38.460 46.159 -0.914 1.00 35.69 534 SER A N 1
ATOM 4144 C CA . SER A 1 534 ? -39.520 45.778 -1.842 1.00 35.69 534 SER A CA 1
ATOM 4145 C C . SER A 1 534 ? -39.362 45.725 -3.377 1.00 35.69 534 SER A C 1
ATOM 4147 O O . SER A 1 534 ? -38.506 46.331 -4.014 1.00 35.69 534 SER A O 1
ATOM 4149 N N . SER A 1 535 ? -40.388 45.051 -3.934 1.00 36.16 535 SER A N 1
ATOM 4150 C CA . SER A 1 535 ? -41.072 45.205 -5.237 1.00 36.16 535 SER A CA 1
ATOM 4151 C C . SER A 1 535 ? -40.790 44.191 -6.376 1.00 36.16 535 SER A C 1
ATOM 4153 O O . SER A 1 535 ? -39.683 43.994 -6.866 1.00 36.16 535 SER A O 1
ATOM 4155 N N . GLN A 1 536 ? -41.874 43.498 -6.753 1.00 36.62 536 GLN A N 1
ATOM 4156 C CA . GLN A 1 536 ? -42.081 42.466 -7.790 1.00 36.62 536 GLN A CA 1
ATOM 4157 C C . GLN A 1 536 ? -42.429 43.137 -9.156 1.00 36.62 536 GLN A C 1
ATOM 4159 O O . GLN A 1 536 ? -42.710 44.333 -9.123 1.00 36.62 536 GLN A O 1
ATOM 4164 N N . PRO A 1 537 ? -42.468 42.462 -10.343 1.00 51.12 537 PRO A N 1
ATOM 4165 C CA . PRO A 1 537 ? -43.265 41.249 -10.569 1.00 51.12 537 PRO A CA 1
ATOM 4166 C C . PRO A 1 537 ? -42.684 40.218 -11.568 1.00 51.12 537 PRO A C 1
ATOM 4168 O O . PRO A 1 537 ? -41.481 40.098 -11.801 1.00 51.12 537 PRO A O 1
ATOM 4171 N N . GLU A 1 538 ? -43.586 39.348 -12.009 1.00 38.59 538 GLU A N 1
ATOM 4172 C CA . GLU A 1 538 ? -43.432 37.931 -12.280 1.00 38.59 538 GLU A CA 1
ATOM 4173 C C . GLU A 1 538 ? -43.042 37.584 -13.722 1.00 38.59 538 GLU A C 1
ATOM 4175 O O . GLU A 1 538 ? -43.354 38.274 -14.683 1.00 38.59 538 GLU A O 1
ATOM 4180 N N . GLY A 1 539 ? -42.374 36.438 -13.857 1.00 33.56 539 GLY A N 1
ATOM 4181 C CA . GLY A 1 539 ? -42.017 35.816 -15.127 1.00 33.56 539 GLY A CA 1
ATOM 4182 C C . GLY A 1 539 ? -41.209 34.556 -14.847 1.00 33.56 539 GLY A C 1
ATOM 4183 O O . GLY A 1 539 ? -40.010 34.617 -14.563 1.00 33.56 539 GLY A O 1
ATOM 4184 N N . ARG A 1 540 ? -41.885 33.402 -14.832 1.00 41.06 540 ARG A N 1
ATOM 4185 C CA . ARG A 1 540 ? -41.334 32.090 -14.456 1.00 41.06 540 ARG A CA 1
ATOM 4186 C C . ARG A 1 540 ? -40.370 31.572 -15.534 1.00 41.06 540 ARG A C 1
ATOM 4188 O O . ARG A 1 540 ? -40.673 30.639 -16.265 1.00 41.06 540 ARG A O 1
ATOM 4195 N N . VAL A 1 541 ? -39.164 32.127 -15.576 1.00 37.94 541 VAL A N 1
ATOM 4196 C CA . VAL A 1 541 ? -37.976 31.463 -16.129 1.00 37.94 541 VAL A CA 1
ATOM 4197 C C . VAL A 1 541 ? -37.151 30.994 -14.940 1.00 37.94 541 VAL A C 1
ATOM 4199 O O . VAL A 1 541 ? -37.027 31.715 -13.951 1.00 37.94 541 VAL A O 1
ATOM 4202 N N . LYS A 1 542 ? -36.616 29.769 -14.989 1.00 36.53 542 LYS A N 1
ATOM 4203 C CA . LYS A 1 542 ? -35.734 29.215 -13.949 1.00 36.53 542 LYS A CA 1
ATOM 4204 C C . LYS A 1 542 ? -34.542 30.164 -13.743 1.00 36.53 542 LYS A C 1
ATOM 4206 O O . LYS A 1 542 ? -33.527 30.022 -14.421 1.00 36.53 542 LYS A O 1
ATOM 4211 N N . ARG A 1 543 ? -34.660 31.132 -12.823 1.00 36.41 543 ARG A N 1
ATOM 4212 C CA . ARG A 1 543 ? -33.582 32.050 -12.443 1.00 36.41 543 ARG A CA 1
ATOM 4213 C C . ARG A 1 543 ? -32.485 31.211 -11.795 1.00 36.41 543 ARG A C 1
ATOM 4215 O O . ARG A 1 543 ? -32.530 30.913 -10.605 1.00 36.41 543 ARG A O 1
ATOM 4222 N N . ARG A 1 544 ? -31.488 30.804 -12.582 1.00 44.97 544 ARG A N 1
ATOM 4223 C CA . ARG A 1 544 ? -30.155 30.588 -12.020 1.00 44.97 544 ARG A CA 1
ATOM 4224 C C . ARG A 1 544 ? -29.716 31.957 -11.514 1.00 44.97 544 ARG A C 1
ATOM 4226 O O . ARG A 1 544 ? -29.639 32.899 -12.295 1.00 44.97 544 ARG A O 1
ATOM 4233 N N . SER A 1 545 ? -29.565 32.064 -10.197 1.00 45.12 545 SER A N 1
ATOM 4234 C CA . SER A 1 545 ? -29.186 33.285 -9.487 1.00 45.12 545 SER A CA 1
ATOM 4235 C C . SER A 1 545 ? -28.033 33.998 -10.196 1.00 45.12 545 SER A C 1
ATOM 4237 O O . SER A 1 545 ? -27.058 33.339 -10.569 1.00 45.12 545 SER A O 1
ATOM 4239 N N . VAL A 1 546 ? -28.142 35.323 -10.339 1.00 52.41 546 VAL A N 1
ATOM 4240 C CA . VAL A 1 546 ? -27.038 36.213 -10.730 1.00 52.41 546 VAL A CA 1
ATOM 4241 C C . VAL A 1 546 ? -25.789 35.793 -9.953 1.00 52.41 546 VAL A C 1
ATOM 4243 O O . VAL A 1 546 ? -25.852 35.578 -8.739 1.00 52.41 546 VAL A O 1
ATOM 4246 N N . LEU A 1 547 ? -24.673 35.574 -10.653 1.00 58.41 547 LEU A N 1
ATOM 4247 C CA . LEU A 1 547 ? -23.425 35.208 -9.989 1.00 58.41 547 LEU A CA 1
ATOM 4248 C C . LEU A 1 547 ? -23.054 36.350 -9.036 1.00 58.41 547 LEU A C 1
ATOM 4250 O O . LEU A 1 547 ? -23.035 37.506 -9.447 1.00 58.41 547 LEU A O 1
ATOM 4254 N N . LYS A 1 548 ? -22.741 36.031 -7.772 1.00 60.72 548 LYS A N 1
ATOM 4255 C CA . LYS A 1 548 ? -22.346 37.024 -6.750 1.00 60.72 548 LYS A CA 1
ATOM 4256 C C . LYS A 1 548 ? -21.191 37.939 -7.199 1.00 60.72 548 LYS A C 1
ATOM 4258 O O . LYS A 1 548 ? -21.018 39.006 -6.632 1.00 60.72 548 LYS A O 1
ATOM 4263 N N . THR A 1 549 ? -20.413 37.511 -8.193 1.00 67.94 549 THR A N 1
ATOM 4264 C CA . THR A 1 549 ? -19.243 38.198 -8.754 1.00 67.94 549 THR A CA 1
ATOM 4265 C C . THR A 1 549 ? -19.560 39.141 -9.919 1.00 67.94 549 THR A C 1
ATOM 4267 O O . THR A 1 549 ? -18.655 39.779 -10.441 1.00 67.94 549 THR A O 1
ATOM 4270 N N . THR A 1 550 ? -20.815 39.239 -10.362 1.00 75.38 550 THR A N 1
ATOM 4271 C CA . THR A 1 550 ? -21.233 40.135 -11.452 1.00 75.38 550 THR A CA 1
ATOM 4272 C C . THR A 1 550 ? -22.439 40.950 -10.996 1.00 75.38 550 THR A C 1
ATOM 4274 O O . THR A 1 550 ? -23.579 40.505 -11.151 1.00 75.38 550 THR A O 1
ATOM 4277 N N . LYS A 1 551 ? -22.201 42.117 -10.386 1.00 75.69 551 LYS A N 1
ATOM 4278 C CA . LYS A 1 551 ? -23.255 43.019 -9.892 1.00 75.69 551 LYS A CA 1
ATOM 4279 C C . LYS A 1 551 ? -23.299 44.254 -10.796 1.00 75.69 551 LYS A C 1
ATOM 4281 O O . LYS A 1 551 ? -22.268 44.864 -11.042 1.00 75.69 551 LYS A O 1
ATOM 4286 N N . GLY A 1 552 ? -24.475 44.590 -11.330 1.00 77.19 552 GLY A N 1
ATOM 4287 C CA . GLY A 1 552 ? -24.661 45.794 -12.157 1.00 77.19 552 GLY A CA 1
ATOM 4288 C C . GLY A 1 552 ? -23.862 45.826 -13.469 1.00 77.19 552 GLY A C 1
ATOM 4289 O O . GLY A 1 552 ? -23.472 46.898 -13.904 1.00 77.19 552 GLY A O 1
ATOM 4290 N N . GLY A 1 553 ? -23.567 44.671 -14.082 1.00 82.50 553 GLY A N 1
ATOM 4291 C CA . GLY A 1 553 ? -22.786 44.617 -15.330 1.00 82.50 553 GLY A CA 1
ATOM 4292 C C . GLY A 1 553 ? -21.274 44.804 -15.148 1.00 82.50 553 GLY A C 1
ATOM 4293 O O . GLY A 1 553 ? -20.542 44.828 -16.135 1.00 82.50 553 GLY A O 1
ATOM 4294 N N . VAL A 1 554 ? -20.790 44.865 -13.905 1.00 87.25 554 VAL A N 1
ATOM 4295 C CA . VAL A 1 554 ? -19.361 44.912 -13.570 1.00 87.25 554 VAL A CA 1
ATOM 4296 C C . VAL A 1 554 ? -18.953 43.600 -12.911 1.00 87.25 554 VAL A C 1
ATOM 4298 O O . VAL A 1 554 ? -19.644 43.070 -12.035 1.00 87.25 554 VAL A O 1
ATOM 4301 N N . TYR A 1 555 ? -17.832 43.048 -13.360 1.00 90.31 555 TYR A N 1
ATOM 4302 C CA . TYR A 1 555 ? -17.222 41.870 -12.772 1.00 90.31 555 TYR A CA 1
ATOM 4303 C C . TYR A 1 555 ? -16.297 42.260 -11.622 1.00 90.31 555 TYR A C 1
ATOM 4305 O O . TYR A 1 555 ? -15.341 43.018 -11.786 1.00 90.31 555 TYR A O 1
ATOM 4313 N N . THR A 1 556 ? -16.559 41.676 -10.459 1.00 88.75 556 THR A N 1
ATOM 4314 C CA . THR A 1 556 ? -15.708 41.775 -9.280 1.00 88.75 556 THR A CA 1
ATOM 4315 C C . THR A 1 556 ? -15.389 40.360 -8.790 1.00 88.75 556 THR A C 1
ATOM 4317 O O . THR A 1 556 ? -16.297 39.642 -8.351 1.00 88.75 556 THR A O 1
ATOM 4320 N N . PRO A 1 557 ? -14.122 39.913 -8.869 1.00 87.00 557 PRO A N 1
ATOM 4321 C CA . PRO A 1 557 ? -13.720 38.615 -8.348 1.00 87.00 557 PRO A CA 1
ATOM 4322 C C . PRO A 1 557 ? -13.992 38.529 -6.843 1.00 87.00 557 PRO A C 1
ATOM 4324 O O . PRO A 1 557 ? -13.936 39.529 -6.133 1.00 87.00 557 PRO A O 1
ATOM 4327 N N . GLY A 1 558 ? -14.258 37.328 -6.325 1.00 84.88 558 GLY A N 1
ATOM 4328 C CA . GLY A 1 558 ? -14.397 37.132 -4.877 1.00 84.88 558 GLY A CA 1
ATOM 4329 C C . GLY A 1 558 ? -13.071 37.337 -4.129 1.00 84.88 558 GLY A C 1
ATOM 4330 O O . GLY A 1 558 ? -12.007 37.161 -4.718 1.00 84.88 558 GLY A O 1
ATOM 4331 N N . GLN A 1 559 ? -13.133 37.613 -2.819 1.00 81.38 559 GLN A N 1
ATOM 4332 C CA . GLN A 1 559 ? -11.967 37.964 -1.986 1.00 81.38 559 GLN A CA 1
ATOM 4333 C C . GLN A 1 559 ? -10.754 37.041 -2.187 1.00 81.38 559 GLN A C 1
ATOM 4335 O O . GLN A 1 559 ? -9.659 37.503 -2.453 1.00 81.38 559 GLN A O 1
ATOM 4340 N N . LYS A 1 560 ? -10.961 35.720 -2.232 1.00 79.44 560 LYS A N 1
ATOM 4341 C CA . LYS A 1 560 ? -9.876 34.736 -2.432 1.00 79.44 560 LYS A CA 1
ATOM 4342 C C . LYS A 1 560 ? -9.070 34.910 -3.722 1.00 79.44 560 LYS A C 1
ATOM 4344 O O . LYS A 1 560 ? -7.936 34.449 -3.795 1.00 79.44 560 LYS A O 1
ATOM 4349 N N . ILE A 1 561 ? -9.696 35.448 -4.766 1.00 82.81 561 ILE A N 1
ATOM 4350 C CA . ILE A 1 561 ? -9.041 35.741 -6.044 1.00 82.81 561 ILE A CA 1
ATOM 4351 C C . ILE A 1 561 ? -8.334 37.095 -5.958 1.00 82.81 561 ILE A C 1
ATOM 4353 O O . ILE A 1 561 ? -7.247 37.222 -6.507 1.00 82.81 561 ILE A O 1
ATOM 4357 N N . GLN A 1 562 ? -8.922 38.064 -5.249 1.00 85.44 562 GLN A N 1
ATOM 4358 C CA . GLN A 1 562 ? -8.297 39.361 -4.973 1.00 85.44 562 GLN A CA 1
ATOM 4359 C C . GLN A 1 562 ? -7.030 39.211 -4.115 1.00 85.44 562 GLN A C 1
ATOM 4361 O O . GLN A 1 562 ? -6.031 39.858 -4.394 1.00 85.44 562 GLN A O 1
ATOM 4366 N N . ASP A 1 563 ? -7.023 38.283 -3.153 1.00 82.50 563 ASP A N 1
ATOM 4367 C CA . ASP A 1 563 ? -5.873 37.976 -2.284 1.00 82.50 563 ASP A CA 1
ATOM 4368 C C . ASP A 1 563 ? -4.715 37.262 -3.028 1.00 82.50 563 ASP A C 1
ATOM 4370 O O . ASP A 1 563 ? -3.750 36.775 -2.423 1.00 82.50 563 ASP A O 1
ATOM 4374 N N . ASN A 1 564 ? -4.815 37.098 -4.350 1.00 81.81 564 ASN A N 1
ATOM 4375 C CA . ASN A 1 564 ? -3.748 36.527 -5.154 1.00 81.81 564 ASN A CA 1
ATOM 4376 C C . ASN A 1 564 ? -2.771 37.632 -5.590 1.00 81.81 564 ASN A C 1
ATOM 4378 O O . ASN A 1 564 ? -3.191 38.523 -6.315 1.00 81.81 564 ASN A O 1
ATOM 4382 N N . PRO A 1 565 ? -1.468 37.550 -5.256 1.00 81.44 565 PRO A N 1
ATOM 4383 C CA . PRO A 1 565 ? -0.492 38.582 -5.621 1.00 81.44 565 PRO A CA 1
ATOM 4384 C C . PRO A 1 565 ? -0.283 38.734 -7.135 1.00 81.44 565 PRO A C 1
ATOM 4386 O O . PRO A 1 565 ? 0.267 39.732 -7.580 1.00 81.44 565 PRO A O 1
ATOM 4389 N N . LEU A 1 566 ? -0.708 37.748 -7.930 1.00 84.12 566 LEU A N 1
ATOM 4390 C CA . LEU A 1 566 ? -0.679 37.799 -9.394 1.00 84.12 566 LEU A CA 1
ATOM 4391 C C . LEU A 1 566 ? -1.953 38.416 -9.996 1.00 84.12 566 LEU A C 1
ATOM 4393 O O . LEU A 1 566 ? -2.077 38.522 -11.213 1.00 84.12 566 LEU A O 1
ATOM 4397 N N . VAL A 1 567 ? -2.930 38.775 -9.165 1.00 88.56 567 VAL A N 1
ATOM 4398 C CA . VAL A 1 567 ? -4.170 39.431 -9.575 1.00 88.56 567 VAL A CA 1
ATOM 4399 C C . VAL A 1 567 ? -4.113 40.883 -9.132 1.00 88.56 567 VAL A C 1
ATOM 4401 O O . VAL A 1 567 ? -3.854 41.173 -7.970 1.00 88.56 567 VAL A O 1
ATOM 4404 N N . ARG A 1 568 ? -4.388 41.806 -10.052 1.00 89.62 568 ARG A N 1
ATOM 4405 C CA . ARG A 1 568 ? -4.473 43.235 -9.738 1.00 89.62 568 ARG A CA 1
ATOM 4406 C C . ARG A 1 568 ? -5.641 43.886 -10.455 1.00 89.62 568 ARG A C 1
ATOM 4408 O O . ARG A 1 568 ? -6.040 43.453 -11.536 1.00 89.62 568 ARG A O 1
ATOM 4415 N N . ASN A 1 569 ? -6.185 44.927 -9.843 1.00 90.69 569 ASN A N 1
ATOM 4416 C CA . ASN A 1 569 ? -7.148 45.804 -10.488 1.00 90.69 569 ASN A CA 1
ATOM 4417 C C . ASN A 1 569 ? -6.376 46.897 -11.241 1.00 90.69 569 ASN A C 1
ATOM 4419 O O . ASN A 1 569 ? -5.511 47.550 -10.661 1.00 90.69 569 ASN A O 1
ATOM 4423 N N . THR A 1 570 ? -6.640 47.055 -12.534 1.00 87.44 570 THR A N 1
ATOM 4424 C CA . THR A 1 570 ? -5.991 48.054 -13.391 1.00 87.44 570 THR A CA 1
ATOM 4425 C C . THR A 1 570 ? -6.730 49.385 -13.427 1.00 87.44 570 THR A C 1
ATOM 4427 O O . THR A 1 570 ? -6.202 50.328 -13.999 1.00 87.44 570 THR A O 1
ATOM 4430 N N . GLY A 1 571 ? -7.958 49.472 -12.908 1.00 83.88 571 GLY A N 1
ATOM 4431 C CA . GLY A 1 571 ? -8.827 50.654 -13.003 1.00 83.88 571 GLY A CA 1
ATOM 4432 C C . GLY A 1 571 ? -9.403 50.915 -14.403 1.00 83.88 571 GLY A C 1
ATOM 4433 O O . GLY A 1 571 ? -10.411 51.599 -14.537 1.00 83.88 571 GLY A O 1
ATOM 4434 N N . HIS A 1 572 ? -8.806 50.335 -15.445 1.00 84.25 572 HIS A N 1
ATOM 4435 C CA . HIS A 1 572 ? -9.296 50.390 -16.820 1.00 84.25 572 HIS A CA 1
ATOM 4436 C C . HIS A 1 572 ? -10.243 49.227 -17.117 1.00 84.25 572 HIS A C 1
ATOM 4438 O O . HIS A 1 572 ? -9.826 48.067 -17.103 1.00 84.25 572 HIS A O 1
ATOM 4444 N N . ASP A 1 573 ? -11.504 49.542 -17.406 1.00 87.56 573 ASP A N 1
ATOM 4445 C CA . ASP A 1 573 ? -12.514 48.545 -17.745 1.00 87.56 573 ASP A CA 1
ATOM 4446 C C . ASP A 1 573 ? -12.335 48.019 -19.173 1.00 87.56 573 ASP A C 1
ATOM 4448 O O . ASP A 1 573 ? -12.368 48.763 -20.153 1.00 87.56 573 ASP A O 1
ATOM 4452 N N . VAL A 1 574 ? -12.231 46.698 -19.297 1.00 89.00 574 VAL A N 1
ATOM 4453 C CA . VAL A 1 574 ? -12.341 45.988 -20.571 1.00 89.00 574 VAL A CA 1
ATOM 4454 C C . VAL A 1 574 ? -13.793 45.570 -20.780 1.00 89.00 574 VAL A C 1
ATOM 4456 O O . VAL A 1 574 ? -14.380 44.893 -19.930 1.00 89.00 574 VAL A O 1
ATOM 4459 N N . LEU A 1 575 ? -14.361 45.946 -21.929 1.00 91.00 575 LEU A N 1
ATOM 4460 C CA . LEU A 1 575 ? -15.712 45.557 -22.329 1.00 91.00 575 LEU A CA 1
ATOM 4461 C C . LEU A 1 575 ? -15.730 44.130 -22.892 1.00 91.00 575 LEU A C 1
ATOM 4463 O O . LEU A 1 575 ? -14.974 43.772 -23.803 1.00 91.00 575 LEU A O 1
ATOM 4467 N N . LEU A 1 576 ? -16.628 43.317 -22.349 1.00 91.12 576 LEU A N 1
ATOM 4468 C CA . LEU A 1 576 ? -16.814 41.917 -22.695 1.00 91.12 576 LEU A CA 1
ATOM 4469 C C . LEU A 1 576 ? -18.268 41.677 -23.086 1.00 91.12 576 LEU A C 1
ATOM 4471 O O . LEU A 1 576 ? -19.176 42.167 -22.423 1.00 91.12 576 LEU A O 1
ATOM 4475 N N . ILE A 1 577 ? -18.496 40.852 -24.102 1.00 91.69 577 ILE A N 1
ATOM 4476 C CA . ILE A 1 577 ? -19.843 40.493 -24.556 1.00 91.69 577 ILE A CA 1
ATOM 4477 C C . ILE A 1 577 ? -20.084 38.999 -24.404 1.00 91.69 577 ILE A C 1
ATOM 4479 O O . ILE A 1 577 ? -19.209 38.165 -24.654 1.00 91.69 577 ILE A O 1
ATOM 4483 N N . CYS A 1 578 ? -21.283 38.631 -23.963 1.00 91.81 578 CYS A N 1
ATOM 4484 C CA . CYS A 1 578 ? -21.677 37.235 -23.909 1.00 91.81 578 CYS A CA 1
ATOM 4485 C C . CYS A 1 578 ? -21.923 36.696 -25.322 1.00 91.81 578 CYS A C 1
ATOM 4487 O O . CYS A 1 578 ? -22.845 37.129 -26.008 1.00 91.81 578 CYS A O 1
ATOM 4489 N N . ASN A 1 579 ? -21.193 35.656 -25.720 1.00 89.75 579 ASN A N 1
ATOM 4490 C CA . ASN A 1 579 ? -21.284 35.077 -27.062 1.00 89.75 579 ASN A CA 1
ATOM 4491 C C . ASN A 1 579 ? -22.619 34.379 -27.399 1.00 89.75 579 ASN A C 1
ATOM 4493 O O . ASN A 1 579 ? -22.776 33.879 -28.507 1.00 89.75 579 ASN A O 1
ATOM 4497 N N . LYS A 1 580 ? -23.552 34.279 -26.445 1.00 89.50 580 LYS A N 1
ATOM 4498 C CA . LYS A 1 580 ? -24.879 33.680 -26.664 1.00 89.50 580 LYS A CA 1
ATOM 4499 C C . LYS A 1 580 ? -26.019 34.686 -26.691 1.00 89.50 580 LYS A C 1
ATOM 4501 O O . LYS A 1 580 ? -27.022 34.424 -27.334 1.00 89.50 580 LYS A O 1
ATOM 4506 N N . CYS A 1 581 ? -25.919 35.763 -25.920 1.00 87.88 581 CYS A N 1
ATOM 4507 C CA . CYS A 1 581 ? -27.036 36.688 -25.719 1.00 87.88 581 CYS A CA 1
ATOM 4508 C C . CYS A 1 581 ? -26.620 38.160 -25.769 1.00 87.88 581 CYS A C 1
ATOM 4510 O O . CYS A 1 581 ? -27.413 39.010 -25.390 1.00 87.88 581 CYS A O 1
ATOM 4512 N N . GLY A 1 582 ? -25.373 38.466 -26.136 1.00 87.25 582 GLY A N 1
ATOM 4513 C CA . GLY A 1 582 ? -24.877 39.832 -26.322 1.00 87.25 582 GLY A CA 1
ATOM 4514 C C . GLY A 1 582 ? -24.660 40.646 -25.046 1.00 87.25 582 GLY A C 1
ATOM 4515 O O . GLY A 1 582 ? -23.946 41.633 -25.103 1.00 87.25 582 GLY A O 1
ATOM 4516 N N . VAL A 1 583 ? -25.210 40.221 -23.901 1.00 90.06 583 VAL A N 1
ATOM 4517 C CA . VAL A 1 583 ? -25.116 40.946 -22.620 1.00 90.06 583 VAL A CA 1
ATOM 4518 C C . VAL A 1 583 ? -23.681 41.368 -22.312 1.00 90.06 583 VAL A C 1
ATOM 4520 O O . VAL A 1 583 ? -22.768 40.534 -22.318 1.00 90.06 583 VAL A O 1
ATOM 4523 N N . GLU A 1 584 ? -23.532 42.653 -22.008 1.00 91.12 584 GLU A N 1
ATOM 4524 C CA . GLU A 1 584 ? -22.262 43.294 -21.698 1.00 91.12 584 GLU A CA 1
ATOM 4525 C C . GLU A 1 584 ? -21.807 43.021 -20.262 1.00 91.12 584 GLU A C 1
ATOM 4527 O O . GLU A 1 584 ? -22.605 42.866 -19.333 1.00 91.12 584 GLU A O 1
ATOM 4532 N N . LEU A 1 585 ? -20.491 42.959 -20.088 1.00 91.75 585 LEU A N 1
ATOM 4533 C CA . LEU A 1 585 ? -19.820 42.850 -18.804 1.00 91.75 585 LEU A CA 1
ATOM 4534 C C . LEU A 1 585 ? -18.517 43.647 -18.853 1.00 91.75 585 LEU A C 1
ATOM 4536 O O . LEU A 1 585 ? -17.722 43.483 -19.774 1.00 91.75 585 LEU A O 1
ATOM 4540 N N . ARG A 1 586 ? -18.271 44.470 -17.840 1.00 91.69 586 ARG A N 1
ATOM 4541 C CA . ARG A 1 586 ? -17.019 45.219 -17.682 1.00 91.69 586 ARG A CA 1
ATOM 4542 C C . ARG A 1 586 ? -16.108 44.523 -16.681 1.00 91.69 586 ARG A C 1
ATOM 4544 O O . ARG A 1 586 ? -16.579 44.080 -15.634 1.00 91.69 586 ARG A O 1
ATOM 4551 N N . SER A 1 587 ? -14.820 44.405 -16.993 1.00 92.62 587 SER A N 1
ATOM 4552 C CA . SER A 1 587 ? -13.813 43.868 -16.072 1.00 92.62 587 SER A CA 1
ATOM 4553 C C . SER A 1 587 ? -12.563 44.739 -16.073 1.00 92.62 587 SER A C 1
ATOM 4555 O O . SER A 1 587 ? -11.917 44.885 -17.107 1.00 92.62 587 SER A O 1
ATOM 4557 N N . SER A 1 588 ? -12.207 45.264 -14.905 1.00 91.75 588 SER A N 1
ATOM 4558 C CA . SER A 1 588 ? -10.958 45.991 -14.631 1.00 91.75 588 SER A CA 1
ATOM 4559 C C . SER A 1 588 ? -9.922 45.127 -13.903 1.00 91.75 588 SER A C 1
ATOM 4561 O O . SER A 1 588 ? -8.911 45.620 -13.412 1.00 91.75 588 SER A O 1
ATOM 4563 N N . TRP A 1 589 ? -10.148 43.815 -13.811 1.00 93.31 589 TRP A N 1
ATOM 4564 C CA . TRP A 1 589 ? -9.257 42.894 -13.107 1.00 93.31 589 TRP A CA 1
ATOM 4565 C C . TRP A 1 589 ? -8.393 42.118 -14.089 1.00 93.31 589 TRP A C 1
ATOM 4567 O O . TRP A 1 589 ? -8.905 41.548 -15.052 1.00 93.31 589 TRP A O 1
ATOM 4577 N N . VAL A 1 590 ? -7.091 42.033 -13.821 1.00 91.50 590 VAL A N 1
ATOM 4578 C CA . VAL A 1 590 ? -6.144 41.274 -14.641 1.00 91.50 590 VAL A CA 1
ATOM 4579 C C . VAL A 1 590 ? -5.385 40.259 -13.801 1.00 91.50 590 VAL A C 1
ATOM 4581 O O . VAL A 1 590 ? -5.128 40.467 -12.616 1.00 91.50 590 VAL A O 1
ATOM 4584 N N . PHE A 1 591 ? -5.030 39.151 -14.436 1.00 90.50 591 PHE A N 1
ATOM 4585 C CA . PHE A 1 591 ? -4.099 38.164 -13.921 1.00 90.50 591 PHE A CA 1
ATOM 4586 C C . PHE A 1 591 ? -2.805 38.266 -14.723 1.00 90.50 591 PHE A C 1
ATOM 4588 O O . PHE A 1 591 ? -2.827 38.149 -15.949 1.00 90.50 591 PHE A O 1
ATOM 4595 N N . ASP A 1 592 ? -1.700 38.504 -14.029 1.00 85.62 592 ASP A N 1
ATOM 4596 C CA . ASP A 1 592 ? -0.364 38.565 -14.604 1.00 85.62 592 ASP A CA 1
ATOM 4597 C C . ASP A 1 592 ? 0.428 37.343 -14.152 1.00 85.62 592 ASP A C 1
ATOM 4599 O O . ASP A 1 592 ? 0.704 37.150 -12.969 1.00 85.62 592 ASP A O 1
ATOM 4603 N N . CYS A 1 593 ? 0.779 36.482 -15.099 1.00 79.75 593 CYS A N 1
ATOM 4604 C CA . CYS A 1 593 ? 1.632 35.341 -14.823 1.00 79.75 593 CYS A CA 1
ATOM 4605 C C . CYS A 1 593 ? 2.714 35.257 -15.891 1.00 79.75 593 CYS A C 1
ATOM 4607 O O . CYS A 1 593 ? 2.420 35.053 -17.070 1.00 79.75 593 CYS A O 1
ATOM 4609 N N . ARG A 1 594 ? 3.977 35.381 -15.463 1.00 76.44 594 ARG A N 1
ATOM 4610 C CA . ARG A 1 594 ? 5.158 35.324 -16.341 1.00 76.44 594 ARG A CA 1
ATOM 4611 C C . ARG A 1 594 ? 5.123 36.380 -17.457 1.00 76.44 594 ARG A C 1
ATOM 4613 O O . ARG A 1 594 ? 5.423 36.066 -18.608 1.00 76.44 594 ARG A O 1
ATOM 4620 N N . GLY A 1 595 ? 4.694 37.603 -17.131 1.00 76.19 595 GLY A N 1
ATOM 4621 C CA . GLY A 1 595 ? 4.626 38.731 -18.068 1.00 76.19 595 GLY A CA 1
ATOM 4622 C C . GLY A 1 595 ? 3.469 38.655 -19.068 1.00 76.19 595 GLY A C 1
ATOM 4623 O O . GLY A 1 595 ? 3.390 39.471 -19.984 1.00 76.19 595 GLY A O 1
ATOM 4624 N N . LYS A 1 596 ? 2.565 37.677 -18.925 1.00 82.12 596 LYS A N 1
ATOM 4625 C CA . LYS A 1 596 ? 1.339 37.578 -19.722 1.00 82.12 596 LYS A CA 1
ATOM 4626 C C . LYS A 1 596 ? 0.178 38.141 -18.917 1.00 82.12 596 LYS A C 1
ATOM 4628 O O . LYS A 1 596 ? -0.347 37.463 -18.035 1.00 82.12 596 LYS A O 1
ATOM 4633 N N . VAL A 1 597 ? -0.233 39.359 -19.260 1.00 87.50 597 VAL A N 1
ATOM 4634 C CA . VAL A 1 597 ? -1.389 40.033 -18.660 1.00 87.50 597 VAL A CA 1
ATOM 4635 C C . VAL A 1 597 ? -2.663 39.589 -19.374 1.00 87.50 597 VAL A C 1
ATOM 4637 O O . VAL A 1 597 ? -2.775 39.708 -20.594 1.00 87.50 597 VAL A O 1
ATOM 4640 N N . GLN A 1 598 ? -3.624 39.057 -18.622 1.00 90.12 598 GLN A N 1
ATOM 4641 C CA . GLN A 1 598 ? -4.904 38.590 -19.156 1.00 90.12 598 GLN A CA 1
ATOM 4642 C C . GLN A 1 598 ? -6.067 39.109 -18.310 1.00 90.12 598 GLN A C 1
ATOM 4644 O O . GLN A 1 598 ? -6.012 39.071 -17.082 1.00 90.12 598 GLN A O 1
ATOM 4649 N N . THR A 1 599 ? -7.145 39.561 -18.949 1.00 92.56 599 THR A N 1
ATOM 4650 C CA . THR A 1 599 ? -8.319 40.107 -18.251 1.00 92.56 599 THR A CA 1
ATOM 4651 C C . THR A 1 599 ? -9.134 38.993 -17.603 1.00 92.56 599 THR A C 1
ATOM 4653 O O . THR A 1 599 ? -9.499 38.012 -18.255 1.00 92.56 599 THR A O 1
ATOM 4656 N N . LEU A 1 600 ? -9.456 39.145 -16.320 1.00 91.69 600 LEU A N 1
ATOM 4657 C CA . LEU A 1 600 ? -10.225 38.172 -15.560 1.00 91.69 600 LEU A CA 1
ATOM 4658 C C . LEU A 1 600 ? -11.707 38.204 -15.922 1.00 91.69 600 LEU A C 1
ATOM 4660 O O . LEU A 1 600 ? -12.328 39.264 -15.993 1.00 91.69 600 LEU A O 1
ATOM 4664 N N . VAL A 1 601 ? -12.280 37.015 -16.100 1.00 91.12 601 VAL A N 1
ATOM 4665 C CA . VAL A 1 601 ? -13.698 36.815 -16.412 1.00 91.12 601 VAL A CA 1
ATOM 4666 C C . VAL A 1 601 ? -14.295 35.700 -15.550 1.00 91.12 601 VAL A C 1
ATOM 4668 O O . VAL A 1 601 ? -13.581 34.761 -15.178 1.00 91.12 601 VAL A O 1
ATOM 4671 N N . PRO A 1 602 ? -15.608 35.731 -15.265 1.00 88.44 602 PRO A N 1
ATOM 4672 C CA . PRO A 1 602 ? -16.248 34.698 -14.462 1.00 88.44 602 PRO A CA 1
ATOM 4673 C C . PRO A 1 602 ? -16.167 33.330 -15.154 1.00 88.44 602 PRO A C 1
ATOM 4675 O O . PRO A 1 602 ? -16.556 33.155 -16.311 1.00 88.44 602 PRO A O 1
ATOM 4678 N N . ASN A 1 603 ? -15.704 32.317 -14.427 1.00 85.69 603 ASN A N 1
ATOM 4679 C CA . ASN A 1 603 ? -15.423 30.974 -14.927 1.00 85.69 603 ASN A CA 1
ATOM 4680 C C . ASN A 1 603 ? -16.678 30.261 -15.434 1.00 85.69 603 ASN A C 1
ATOM 4682 O O . ASN A 1 603 ? -16.617 29.499 -16.400 1.00 85.69 603 ASN A O 1
ATOM 4686 N N . ASN A 1 604 ? -17.817 30.540 -14.804 1.00 83.94 604 ASN A N 1
ATOM 4687 C CA . ASN A 1 604 ? -19.111 29.981 -15.189 1.00 83.94 604 ASN A CA 1
ATOM 4688 C C . ASN A 1 604 ? -19.790 30.760 -16.331 1.00 83.94 604 ASN A C 1
ATOM 4690 O O . ASN A 1 604 ? -20.878 30.372 -16.754 1.00 83.94 604 ASN A O 1
ATOM 4694 N N . GLY A 1 605 ? -19.159 31.823 -16.842 1.00 85.44 605 GLY A N 1
ATOM 4695 C CA . GLY A 1 605 ? -19.726 32.676 -17.881 1.00 85.44 605 GLY A CA 1
ATOM 4696 C C . GLY A 1 605 ? -20.973 33.429 -17.412 1.00 85.44 605 GLY A C 1
ATOM 4697 O O . GLY A 1 605 ? -21.157 33.680 -16.222 1.00 85.44 605 GLY A O 1
ATOM 4698 N N . HIS A 1 606 ? -21.837 33.800 -18.353 1.00 85.50 606 HIS A N 1
ATOM 4699 C CA . HIS A 1 606 ? -23.077 34.503 -18.050 1.00 85.50 606 HIS A CA 1
ATOM 4700 C C . HIS A 1 606 ? -24.078 33.553 -17.378 1.00 85.50 606 HIS A C 1
ATOM 4702 O O . HIS A 1 606 ? -24.548 32.596 -17.995 1.00 85.50 606 HIS A O 1
ATOM 4708 N N . GLY A 1 607 ? -24.424 33.822 -16.116 1.00 79.12 607 GLY A N 1
ATOM 4709 C CA . GLY A 1 607 ? -25.246 32.930 -15.289 1.00 79.12 607 GLY A CA 1
ATOM 4710 C C . GLY A 1 607 ? -26.625 32.585 -15.871 1.00 79.12 607 GLY A C 1
ATOM 4711 O O . GLY A 1 607 ? -27.100 31.467 -15.661 1.00 79.12 607 GLY A O 1
ATOM 4712 N N . ALA A 1 608 ? -27.239 33.494 -16.639 1.00 78.88 608 ALA A N 1
ATOM 4713 C CA . ALA A 1 608 ? -28.575 33.297 -17.201 1.00 78.88 608 ALA A CA 1
ATOM 4714 C C . ALA A 1 608 ? -28.593 32.355 -18.421 1.00 78.88 608 ALA A C 1
ATOM 4716 O O . ALA A 1 608 ? -29.416 31.445 -18.476 1.00 78.88 608 ALA A O 1
ATOM 4717 N N . CYS A 1 609 ? -27.671 32.521 -19.380 1.00 83.50 609 CYS A N 1
ATOM 4718 C CA . CYS A 1 609 ? -27.649 31.730 -20.624 1.00 83.50 609 CYS A CA 1
ATOM 4719 C C . CYS A 1 609 ? -26.521 30.674 -20.684 1.00 83.50 609 CYS A C 1
ATOM 4721 O O . CYS A 1 609 ? -26.431 29.877 -21.628 1.00 83.50 609 CYS A O 1
ATOM 4723 N N . GLY A 1 610 ? -25.615 30.673 -19.701 1.00 83.50 610 GLY A N 1
ATOM 4724 C CA . GLY A 1 610 ? -24.410 29.839 -19.680 1.00 83.50 610 GLY A CA 1
ATOM 4725 C C . GLY A 1 610 ? -23.454 30.114 -20.847 1.00 83.50 610 GLY A C 1
ATOM 4726 O O . GLY A 1 610 ? -22.688 29.230 -21.234 1.00 83.50 610 GLY A O 1
ATOM 4727 N N . GLY A 1 611 ? -23.567 31.281 -21.486 1.00 86.81 611 GLY A N 1
ATOM 4728 C CA . GLY A 1 611 ? -22.671 31.731 -22.548 1.00 86.81 611 GLY A CA 1
ATOM 4729 C C . GLY A 1 611 ? -21.334 32.202 -21.988 1.00 86.81 611 GLY A C 1
ATOM 4730 O O . GLY A 1 611 ? -21.225 32.541 -20.811 1.00 86.81 611 GLY A O 1
ATOM 4731 N N . LYS A 1 612 ? -20.300 32.208 -22.825 1.00 89.50 612 LYS A N 1
ATOM 4732 C CA . LYS A 1 612 ? -18.958 32.660 -22.442 1.00 89.50 612 LYS A CA 1
ATOM 4733 C C . LYS A 1 612 ? -18.803 34.130 -22.812 1.00 89.50 612 LYS A C 1
ATOM 4735 O O . LYS A 1 612 ? -19.278 34.547 -23.863 1.00 89.50 612 LYS A O 1
ATOM 4740 N N . TYR A 1 613 ? -18.124 34.886 -21.961 1.00 91.06 613 TYR A N 1
ATOM 4741 C CA . TYR A 1 613 ? -17.727 36.247 -22.294 1.00 91.06 613 TYR A CA 1
ATOM 4742 C C . TYR A 1 613 ? -16.516 36.227 -23.229 1.00 91.06 613 TYR A C 1
ATOM 4744 O O . TYR A 1 613 ? -15.596 35.430 -23.027 1.00 91.06 613 TYR A O 1
ATOM 4752 N N . VAL A 1 614 ? -16.551 37.080 -24.249 1.00 90.06 614 VAL A N 1
ATOM 4753 C CA . VAL A 1 614 ? -15.458 37.336 -25.194 1.00 90.06 614 VAL A CA 1
ATOM 4754 C C . VAL A 1 614 ? -15.127 38.827 -25.189 1.00 90.06 614 VAL A C 1
ATOM 4756 O O . VAL A 1 614 ? -16.005 39.649 -24.933 1.00 90.06 614 VAL A O 1
ATOM 4759 N N . SER A 1 615 ? -13.859 39.174 -25.417 1.00 88.62 615 SER A N 1
ATOM 4760 C CA . SER A 1 615 ? -13.422 40.570 -25.491 1.00 88.62 615 SER A CA 1
ATOM 4761 C C . SER A 1 615 ? -13.849 41.161 -26.824 1.00 88.62 615 SER A C 1
ATOM 4763 O O . SER A 1 615 ? -13.611 40.548 -27.864 1.00 88.62 615 SER A O 1
ATOM 4765 N N . VAL A 1 616 ? -14.437 42.355 -26.791 1.00 85.38 616 VAL A N 1
ATOM 4766 C CA . VAL A 1 616 ? -14.752 43.111 -28.012 1.00 85.38 616 VAL A CA 1
ATOM 4767 C C . VAL A 1 616 ? -13.467 43.552 -28.724 1.00 85.38 616 VAL A C 1
ATOM 4769 O O . VAL A 1 616 ? -13.413 43.593 -29.946 1.00 85.38 616 VAL A O 1
ATOM 4772 N N . THR A 1 617 ? -12.404 43.813 -27.962 1.00 79.44 617 THR A N 1
ATOM 4773 C CA . THR A 1 617 ? -11.114 44.328 -28.443 1.00 79.44 617 THR A CA 1
ATOM 4774 C C . THR A 1 617 ? -10.067 43.235 -28.686 1.00 79.44 617 THR A C 1
ATOM 4776 O O . THR A 1 617 ? -8.912 43.540 -28.965 1.00 79.44 617 THR A O 1
ATOM 4779 N N . GLY A 1 618 ? -10.438 41.953 -28.570 1.00 81.44 618 GLY A N 1
ATOM 4780 C CA . GLY A 1 618 ? -9.527 40.820 -28.789 1.00 81.44 618 GLY A CA 1
ATOM 4781 C C . GLY A 1 618 ? -8.500 40.587 -27.673 1.00 81.44 618 GLY A C 1
ATOM 4782 O O . GLY A 1 618 ? -7.591 39.773 -27.836 1.00 81.44 618 GLY A O 1
ATOM 4783 N N . ILE A 1 619 ? -8.645 41.258 -26.527 1.00 85.00 619 ILE A N 1
ATOM 4784 C CA . ILE A 1 619 ? -7.743 41.109 -25.378 1.00 85.00 619 ILE A CA 1
ATOM 4785 C C . ILE A 1 619 ? -7.844 39.677 -24.819 1.00 85.00 619 ILE A C 1
ATOM 4787 O O . ILE A 1 619 ? -8.952 39.143 -24.672 1.00 85.00 619 ILE A O 1
ATOM 4791 N N . PRO A 1 620 ? -6.711 39.030 -24.481 1.00 85.88 620 PRO A N 1
ATOM 4792 C CA . PRO A 1 620 ? -6.712 37.684 -23.925 1.00 85.88 620 PRO A CA 1
ATOM 4793 C C . PRO A 1 620 ? -7.435 37.628 -22.574 1.00 85.88 620 PRO A C 1
ATOM 4795 O O . PRO A 1 620 ? -7.156 38.400 -21.657 1.00 85.88 620 PRO A O 1
ATOM 4798 N N . LEU A 1 621 ? -8.343 36.659 -22.444 1.00 88.56 621 LEU A N 1
ATOM 4799 C CA . LEU A 1 621 ? -9.175 36.471 -21.257 1.00 88.56 621 LEU A CA 1
ATOM 4800 C C . LEU A 1 621 ? -8.703 35.289 -20.411 1.00 88.56 621 LEU A C 1
ATOM 4802 O O . LEU A 1 621 ? -8.375 34.225 -20.940 1.00 88.56 621 LEU A O 1
ATOM 4806 N N . PHE A 1 622 ? -8.774 35.439 -19.092 1.00 86.94 622 PHE A N 1
ATOM 4807 C CA . PHE A 1 622 ? -8.472 34.393 -18.124 1.00 86.94 622 PHE A CA 1
ATOM 4808 C C . PHE A 1 622 ? -9.660 34.140 -17.199 1.00 86.94 622 PHE A C 1
ATOM 4810 O O . PHE A 1 622 ? -10.231 35.057 -16.617 1.00 86.94 622 PHE A O 1
ATOM 4817 N N . ARG A 1 623 ? -10.070 32.878 -17.056 1.00 86.94 623 ARG A N 1
ATOM 4818 C CA . ARG A 1 623 ? -11.217 32.528 -16.209 1.00 86.94 623 ARG A CA 1
ATOM 4819 C C . ARG A 1 623 ? -10.805 32.461 -14.749 1.00 86.94 623 ARG A C 1
ATOM 4821 O O . ARG A 1 623 ? -9.799 31.834 -14.427 1.00 86.94 623 ARG A O 1
ATOM 4828 N N . ASP A 1 624 ? -11.650 32.979 -13.869 1.00 80.06 624 ASP A N 1
ATOM 4829 C CA . ASP A 1 624 ? -11.448 33.026 -12.415 1.00 80.06 624 ASP A CA 1
ATOM 4830 C C . ASP A 1 624 ? -11.570 31.664 -11.693 1.00 80.06 624 ASP A C 1
ATOM 4832 O O . ASP A 1 624 ? -11.975 31.558 -10.534 1.00 80.06 624 ASP A O 1
ATOM 4836 N N . SER A 1 625 ? -11.196 30.579 -12.375 1.00 77.25 625 SER A N 1
ATOM 4837 C CA . SER A 1 625 ? -11.209 29.236 -11.814 1.00 77.25 625 SER A CA 1
ATOM 4838 C C . SER A 1 625 ? -10.204 29.140 -10.671 1.00 77.25 625 SER A C 1
ATOM 4840 O O . SER A 1 625 ? -8.991 29.232 -10.874 1.00 77.25 625 SER A O 1
ATOM 4842 N N . SER A 1 626 ? -10.710 28.867 -9.469 1.00 65.12 626 SER A N 1
ATOM 4843 C CA . SER A 1 626 ? -9.901 28.700 -8.257 1.00 65.12 626 SER A CA 1
ATOM 4844 C C . SER A 1 626 ? -8.815 27.626 -8.380 1.00 65.12 626 SER A C 1
ATOM 4846 O O . SER A 1 626 ? -7.828 27.689 -7.660 1.00 65.12 626 SER A O 1
ATOM 4848 N N . GLY A 1 627 ? -8.959 26.661 -9.297 1.00 66.31 627 GLY A N 1
ATOM 4849 C CA . GLY A 1 627 ? -7.931 25.654 -9.576 1.00 66.31 627 GLY A CA 1
ATOM 4850 C C . GLY A 1 627 ? -6.811 26.121 -10.515 1.00 66.31 627 GLY A C 1
ATOM 4851 O O . GLY A 1 627 ? -5.720 25.559 -10.464 1.00 66.31 627 GLY A O 1
ATOM 4852 N N . MET A 1 628 ? -7.058 27.122 -11.369 1.00 65.00 628 MET A N 1
ATOM 4853 C CA . MET A 1 628 ? -6.046 27.677 -12.282 1.00 65.00 628 MET A CA 1
ATOM 4854 C C . MET A 1 628 ? -5.334 28.902 -11.703 1.00 65.00 628 MET A C 1
ATOM 4856 O O . MET A 1 628 ? -4.159 29.098 -11.994 1.00 65.00 628 MET A O 1
ATOM 4860 N N . LEU A 1 629 ? -6.005 29.665 -10.835 1.00 69.00 629 LEU A N 1
ATOM 4861 C CA . LEU A 1 629 ? -5.412 30.780 -10.088 1.00 69.00 629 LEU A CA 1
ATOM 4862 C C . LEU A 1 629 ? -4.600 30.333 -8.859 1.00 69.00 629 LEU A C 1
ATOM 4864 O O . LEU A 1 629 ? -4.009 31.170 -8.188 1.00 69.00 629 LEU A O 1
ATOM 4868 N N . ASP A 1 630 ? -4.525 29.033 -8.555 1.00 71.69 630 ASP A N 1
ATOM 4869 C CA . ASP A 1 630 ? -3.793 28.494 -7.395 1.00 71.69 630 ASP A CA 1
ATOM 4870 C C . ASP A 1 630 ? -2.264 28.513 -7.588 1.00 71.69 630 ASP A C 1
ATOM 4872 O O . ASP A 1 630 ? -1.575 27.610 -7.134 1.00 71.69 630 ASP A O 1
ATOM 4876 N N . ILE A 1 631 ? -1.708 29.495 -8.299 1.00 75.81 631 ILE A N 1
ATOM 4877 C CA . ILE A 1 631 ? -0.264 29.673 -8.488 1.00 75.81 631 ILE A CA 1
ATOM 4878 C C . ILE A 1 631 ? 0.246 30.625 -7.397 1.00 75.81 631 ILE A C 1
ATOM 4880 O O . ILE A 1 631 ? -0.396 31.615 -7.051 1.00 75.81 631 ILE A O 1
ATOM 4884 N N . CYS A 1 632 ? 1.363 30.268 -6.772 1.00 76.00 632 CYS A N 1
ATOM 4885 C CA . CYS A 1 632 ? 2.034 31.090 -5.767 1.00 76.00 632 CYS A CA 1
ATOM 4886 C C . CYS A 1 632 ? 3.053 32.038 -6.433 1.00 76.00 632 CYS A C 1
ATOM 4888 O O . CYS A 1 632 ? 3.438 31.783 -7.575 1.00 76.00 632 CYS A O 1
ATOM 4890 N N . PRO A 1 633 ? 3.565 33.068 -5.732 1.00 69.69 633 PRO A N 1
ATOM 4891 C CA . PRO A 1 633 ? 4.627 33.933 -6.263 1.00 69.69 633 PRO A CA 1
ATOM 4892 C C . PRO A 1 633 ? 5.921 33.177 -6.614 1.00 69.69 633 PRO A C 1
ATOM 4894 O O . PRO A 1 633 ? 6.721 33.664 -7.395 1.00 69.69 633 PRO A O 1
ATOM 4897 N N . HIS A 1 634 ? 6.108 31.949 -6.113 1.00 73.25 634 HIS A N 1
ATOM 4898 C CA . HIS A 1 634 ? 7.211 31.059 -6.506 1.00 73.25 634 HIS A CA 1
ATOM 4899 C C . HIS A 1 634 ? 6.927 30.245 -7.783 1.00 73.25 634 HIS A C 1
ATOM 4901 O O . HIS A 1 634 ? 7.517 29.183 -7.978 1.00 73.25 634 HIS A O 1
ATOM 4907 N N . GLU A 1 635 ? 5.959 30.673 -8.597 1.00 70.88 635 GLU A N 1
ATOM 4908 C CA . GLU A 1 635 ? 5.618 30.105 -9.911 1.00 70.88 635 GLU A CA 1
ATOM 4909 C C . GLU A 1 635 ? 5.213 28.621 -9.931 1.00 70.88 635 GLU A C 1
ATOM 4911 O O . GLU A 1 635 ? 5.168 27.970 -10.976 1.00 70.88 635 GLU A O 1
ATOM 4916 N N . SER A 1 636 ? 4.880 28.068 -8.769 1.00 74.19 636 SER A N 1
ATOM 4917 C CA . SER A 1 636 ? 4.362 26.710 -8.607 1.00 74.19 636 SER A CA 1
ATOM 4918 C C . SER A 1 636 ? 2.941 26.758 -8.058 1.00 74.19 636 SER A C 1
ATOM 4920 O O . SER A 1 636 ? 2.552 27.746 -7.429 1.00 74.19 636 SER A O 1
ATOM 4922 N N . ARG A 1 637 ? 2.139 25.704 -8.260 1.00 79.19 637 ARG A N 1
ATOM 4923 C CA . ARG A 1 637 ? 0.807 25.652 -7.636 1.00 79.19 637 ARG A CA 1
ATOM 4924 C C . ARG A 1 637 ? 0.974 25.727 -6.118 1.00 79.19 637 ARG A C 1
ATOM 4926 O O . ARG A 1 637 ? 1.798 24.982 -5.593 1.00 79.19 637 ARG A O 1
ATOM 4933 N N . ARG A 1 638 ? 0.231 26.578 -5.400 1.00 77.88 638 ARG A N 1
ATOM 4934 C CA . ARG A 1 638 ? 0.328 26.756 -3.937 1.00 77.88 638 ARG A CA 1
ATOM 4935 C C . ARG A 1 638 ? 0.221 25.412 -3.230 1.00 77.88 638 ARG A C 1
ATOM 4937 O O . ARG A 1 638 ? 1.021 25.130 -2.352 1.00 77.88 638 ARG A O 1
ATOM 4944 N N . SER A 1 639 ? -0.687 24.548 -3.682 1.00 79.81 639 SER A N 1
ATOM 4945 C CA . SER A 1 639 ? -0.833 23.163 -3.216 1.00 79.81 639 SER A CA 1
ATOM 4946 C C . SER A 1 639 ? 0.437 22.308 -3.354 1.00 79.81 639 SER A C 1
ATOM 4948 O O . SER A 1 639 ? 0.703 21.486 -2.480 1.00 79.81 639 SER A O 1
ATOM 4950 N N . THR A 1 640 ? 1.258 22.515 -4.385 1.00 81.88 640 THR A N 1
ATOM 4951 C CA . THR A 1 640 ? 2.490 21.746 -4.651 1.00 81.88 640 THR A CA 1
ATOM 4952 C C . THR A 1 640 ? 3.785 22.523 -4.417 1.00 81.88 640 THR A C 1
ATOM 4954 O O . THR A 1 640 ? 4.865 22.007 -4.701 1.00 81.88 640 THR A O 1
ATOM 4957 N N . CYS A 1 641 ? 3.708 23.770 -3.962 1.00 83.31 641 CYS A N 1
ATOM 4958 C CA . CYS A 1 641 ? 4.878 24.610 -3.788 1.00 83.31 641 CYS A CA 1
ATOM 4959 C C . CYS A 1 641 ? 5.570 24.269 -2.470 1.00 83.31 641 CYS A C 1
ATOM 4961 O O . CYS A 1 641 ? 4.995 24.427 -1.395 1.00 83.31 641 CYS A O 1
ATOM 4963 N N . VAL A 1 642 ? 6.824 23.826 -2.553 1.00 83.00 642 VAL A N 1
ATOM 4964 C CA . VAL A 1 642 ? 7.628 23.466 -1.377 1.00 83.00 642 VAL A CA 1
ATOM 4965 C C . VAL A 1 642 ? 7.926 24.693 -0.515 1.00 83.00 642 VAL A C 1
ATOM 4967 O O . VAL A 1 642 ? 7.797 24.615 0.702 1.00 83.00 642 VAL A O 1
ATOM 4970 N N . LYS A 1 643 ? 8.238 25.839 -1.140 1.00 77.25 643 LYS A N 1
ATOM 4971 C CA . LYS A 1 643 ? 8.525 27.103 -0.439 1.00 77.25 643 LYS A CA 1
ATOM 4972 C C . LYS A 1 643 ? 7.310 27.646 0.321 1.00 77.25 643 LYS A C 1
ATOM 4974 O O . LYS A 1 643 ? 7.467 28.213 1.389 1.00 77.25 643 LYS A O 1
ATOM 4979 N N . CYS A 1 644 ? 6.098 27.425 -0.194 1.00 79.88 644 CYS A N 1
ATOM 4980 C CA . CYS A 1 644 ? 4.856 27.808 0.487 1.00 79.88 644 CYS A CA 1
ATOM 4981 C C . CYS A 1 644 ? 4.342 26.754 1.480 1.00 79.88 644 CYS A C 1
ATOM 4983 O O . CYS A 1 644 ? 3.266 26.946 2.036 1.00 79.88 644 CYS A O 1
ATOM 4985 N N . GLY A 1 645 ? 5.025 25.613 1.643 1.00 76.56 645 GLY A N 1
ATOM 4986 C CA . GLY A 1 645 ? 4.516 24.513 2.469 1.00 76.56 645 GLY A CA 1
ATOM 4987 C C . GLY A 1 645 ? 3.185 23.954 1.956 1.00 76.56 645 GLY A C 1
ATOM 4988 O O . GLY A 1 645 ? 2.277 23.683 2.739 1.00 76.56 645 GLY A O 1
ATOM 4989 N N . GLY A 1 646 ? 3.049 23.831 0.632 1.00 82.69 646 GLY A N 1
ATOM 4990 C CA . GLY A 1 646 ? 1.799 23.486 -0.035 1.00 82.69 646 GLY A CA 1
ATOM 4991 C C . GLY A 1 646 ? 1.075 22.283 0.565 1.00 82.69 646 GLY A C 1
ATOM 4992 O O . GLY A 1 646 ? 1.684 21.345 1.070 1.00 82.69 646 GLY A O 1
ATOM 4993 N N . SER A 1 647 ? -0.255 22.270 0.488 1.00 80.00 647 SER A N 1
ATOM 4994 C CA . SER A 1 647 ? -1.083 21.238 1.131 1.00 80.00 647 SER A CA 1
ATOM 4995 C C . SER A 1 647 ? -0.838 19.809 0.620 1.00 80.00 647 SER A C 1
ATOM 4997 O O . SER A 1 647 ? -1.159 18.843 1.322 1.00 80.00 647 SER A O 1
ATOM 4999 N N . GLU A 1 648 ? -0.253 19.646 -0.567 1.00 82.62 648 GLU A N 1
ATOM 5000 C CA . GLU A 1 648 ? 0.207 18.368 -1.115 1.00 82.62 648 GLU A CA 1
ATOM 5001 C C . GLU A 1 648 ? 1.664 18.057 -0.782 1.00 82.62 648 GLU A C 1
ATOM 5003 O O . GLU A 1 648 ? 2.109 16.940 -1.032 1.00 82.62 648 GLU A O 1
ATOM 5008 N N . ILE A 1 649 ? 2.401 18.994 -0.198 1.00 84.75 649 ILE A N 1
ATOM 5009 C CA . ILE A 1 649 ? 3.755 18.803 0.304 1.00 84.75 649 ILE A CA 1
ATOM 5010 C C . ILE A 1 649 ? 3.668 18.271 1.734 1.00 84.75 649 ILE A C 1
ATOM 5012 O O . ILE A 1 649 ? 2.888 18.733 2.567 1.00 84.75 649 ILE A O 1
ATOM 5016 N N . CYS A 1 650 ? 4.380 17.184 2.002 1.00 83.69 650 CYS A N 1
ATOM 5017 C CA . CYS A 1 650 ? 4.497 16.659 3.351 1.00 83.69 650 CYS A CA 1
ATOM 5018 C C . CYS A 1 650 ? 5.552 17.444 4.128 1.00 83.69 650 CYS A C 1
ATOM 5020 O O . CYS A 1 650 ? 6.349 18.182 3.556 1.00 83.69 650 CYS A O 1
ATOM 5022 N N . ILE A 1 651 ? 5.610 17.203 5.434 1.00 77.62 651 ILE A N 1
ATOM 5023 C CA . ILE A 1 651 ? 6.648 17.759 6.311 1.00 77.62 651 ILE A CA 1
ATOM 5024 C C . ILE A 1 651 ? 8.076 17.442 5.824 1.00 77.62 651 ILE A C 1
ATOM 5026 O O . ILE A 1 651 ? 8.999 18.194 6.092 1.00 77.62 651 ILE A O 1
ATOM 5030 N N . HIS A 1 652 ? 8.252 16.391 5.016 1.00 80.56 652 HIS A N 1
ATOM 5031 C CA . HIS A 1 652 ? 9.527 16.024 4.391 1.00 80.56 652 HIS A CA 1
ATOM 5032 C C . HIS A 1 652 ? 9.824 16.789 3.085 1.00 80.56 652 HIS A C 1
ATOM 5034 O O . HIS A 1 652 ? 10.614 16.313 2.272 1.00 80.56 652 HIS A O 1
ATOM 5040 N N . LYS A 1 653 ? 9.137 17.910 2.814 1.00 83.50 653 LYS A N 1
ATOM 5041 C CA . LYS A 1 653 ? 9.307 18.768 1.620 1.00 83.50 653 LYS A CA 1
ATOM 5042 C C . LYS A 1 653 ? 9.124 18.055 0.263 1.00 83.50 653 LYS A C 1
ATOM 5044 O O . LYS A 1 653 ? 9.438 18.609 -0.786 1.00 83.50 653 LYS A O 1
ATOM 5049 N N . LYS A 1 654 ? 8.555 16.844 0.260 1.00 84.00 654 LYS A N 1
ATOM 5050 C CA . LYS A 1 654 ? 8.197 16.050 -0.931 1.00 84.00 654 LYS A CA 1
ATOM 5051 C C . LYS A 1 654 ? 6.681 16.002 -1.087 1.00 84.00 654 LYS A C 1
ATOM 5053 O O . LYS A 1 654 ? 5.946 16.198 -0.122 1.00 84.00 654 LYS A O 1
ATOM 5058 N N . ARG A 1 655 ? 6.170 15.686 -2.279 1.00 83.25 655 ARG A N 1
ATOM 5059 C CA . ARG A 1 655 ? 4.724 15.472 -2.440 1.00 83.25 655 ARG A CA 1
ATOM 5060 C C . ARG A 1 655 ? 4.280 14.288 -1.577 1.00 83.25 655 ARG A C 1
ATOM 5062 O O . ARG A 1 655 ? 4.918 13.239 -1.583 1.00 83.25 655 ARG A O 1
ATOM 5069 N N . LYS A 1 656 ? 3.182 14.429 -0.831 1.00 79.38 656 LYS A N 1
ATOM 5070 C CA . LYS A 1 656 ? 2.655 13.436 0.127 1.00 79.38 656 LYS A CA 1
ATOM 5071 C C . LYS A 1 656 ? 2.494 12.045 -0.486 1.00 79.38 656 LYS A C 1
ATOM 5073 O O . LYS A 1 656 ? 2.700 11.051 0.201 1.00 79.38 656 LYS A O 1
ATOM 5078 N N . TYR A 1 657 ? 2.136 11.976 -1.768 1.00 77.56 657 TYR A N 1
ATOM 5079 C CA . TYR A 1 657 ? 1.955 10.726 -2.507 1.00 77.56 657 TYR A CA 1
ATOM 5080 C C . TYR A 1 657 ? 3.236 10.175 -3.141 1.00 77.56 657 TYR A C 1
ATOM 5082 O O . TYR A 1 657 ? 3.202 9.046 -3.614 1.00 77.56 657 TYR A O 1
ATOM 5090 N N . ASP A 1 658 ? 4.342 10.917 -3.136 1.00 77.50 658 ASP A N 1
ATOM 5091 C CA . ASP A 1 658 ? 5.660 10.464 -3.608 1.00 77.50 658 ASP A CA 1
ATOM 5092 C C . ASP A 1 658 ? 6.621 10.217 -2.443 1.00 77.50 658 ASP A C 1
ATOM 5094 O O . ASP A 1 658 ? 7.581 9.461 -2.560 1.00 77.50 658 ASP A O 1
ATOM 5098 N N . CYS A 1 659 ? 6.328 10.791 -1.278 1.00 80.31 659 CYS A N 1
ATOM 5099 C CA . CYS A 1 659 ? 7.099 10.596 -0.069 1.00 80.31 659 CYS A CA 1
ATOM 5100 C C . CYS A 1 659 ? 6.945 9.160 0.457 1.00 80.31 659 CYS A C 1
ATOM 5102 O O . CYS A 1 659 ? 5.894 8.776 0.977 1.00 80.31 659 CYS A O 1
ATOM 5104 N N . MET A 1 660 ? 8.019 8.377 0.353 1.00 74.31 660 MET A N 1
ATOM 5105 C CA . MET A 1 660 ? 8.081 6.992 0.835 1.00 74.31 660 MET A CA 1
ATOM 5106 C C . MET A 1 660 ? 7.815 6.891 2.343 1.00 74.31 660 MET A C 1
ATOM 5108 O O . MET A 1 660 ? 7.099 5.988 2.771 1.00 74.31 660 MET A O 1
ATOM 5112 N N . LEU A 1 661 ? 8.256 7.886 3.122 1.00 72.81 661 LEU A N 1
ATOM 5113 C CA . LEU A 1 661 ? 7.975 7.986 4.558 1.00 72.81 661 LEU A CA 1
ATOM 5114 C C . LEU A 1 661 ? 6.469 8.163 4.834 1.00 72.81 661 LEU A C 1
ATOM 5116 O O . LEU A 1 661 ? 5.901 7.493 5.694 1.00 72.81 661 LEU A O 1
ATOM 5120 N N . CYS A 1 662 ? 5.772 8.995 4.048 1.00 75.69 662 CYS A N 1
ATOM 5121 C CA . CYS A 1 662 ? 4.317 9.160 4.171 1.00 75.69 662 CYS A CA 1
ATOM 5122 C C . CYS A 1 662 ? 3.530 7.929 3.687 1.00 75.69 662 CYS A C 1
ATOM 5124 O O . CYS A 1 662 ? 2.453 7.646 4.217 1.00 75.69 662 CYS A O 1
ATOM 5126 N N . LYS A 1 663 ? 4.053 7.183 2.704 1.00 73.56 663 LYS A N 1
ATOM 5127 C CA . LYS A 1 663 ? 3.464 5.911 2.251 1.00 73.56 663 LYS A CA 1
ATOM 5128 C C . LYS A 1 663 ? 3.584 4.820 3.314 1.00 73.56 663 LYS A C 1
ATOM 5130 O O . LYS A 1 663 ? 2.598 4.132 3.573 1.00 73.56 663 LYS A O 1
ATOM 5135 N N . ALA A 1 664 ? 4.753 4.693 3.940 1.00 66.12 664 ALA A N 1
ATOM 5136 C CA . ALA A 1 664 ? 5.027 3.695 4.972 1.00 66.12 664 ALA A CA 1
ATOM 5137 C C . ALA A 1 664 ? 4.206 3.932 6.252 1.00 66.12 664 ALA A C 1
ATOM 5139 O O . ALA A 1 664 ? 3.699 2.986 6.847 1.00 66.12 664 ALA A O 1
ATOM 5140 N N . ALA A 1 665 ? 3.970 5.196 6.619 1.00 55.81 665 ALA A N 1
ATOM 5141 C CA . ALA A 1 665 ? 3.157 5.568 7.779 1.00 55.81 665 ALA A CA 1
ATOM 5142 C C . ALA A 1 665 ? 1.633 5.382 7.589 1.00 55.81 665 ALA A C 1
ATOM 5144 O O . ALA A 1 665 ? 0.855 5.695 8.491 1.00 55.81 665 ALA A O 1
ATOM 5145 N N . GLY A 1 666 ? 1.170 4.902 6.427 1.00 50.28 666 GLY A N 1
ATOM 5146 C CA . GLY A 1 666 ? -0.254 4.689 6.169 1.00 50.28 666 GLY A CA 1
ATOM 5147 C C . GLY A 1 666 ? -1.067 5.981 6.258 1.00 50.28 666 GLY A C 1
ATOM 5148 O O . GLY A 1 666 ? -2.078 6.022 6.962 1.00 50.28 666 GLY A O 1
ATOM 5149 N N . TYR A 1 667 ? -0.631 7.041 5.562 1.00 44.72 667 TYR A N 1
ATOM 5150 C CA . TYR A 1 667 ? -1.325 8.331 5.533 1.00 44.72 667 TYR A CA 1
ATOM 5151 C C . TYR A 1 667 ? -2.794 8.151 5.112 1.00 44.72 667 TYR A C 1
ATOM 5153 O O . TYR A 1 667 ? -3.133 8.052 3.929 1.00 44.72 667 TYR A O 1
ATOM 5161 N N . LYS A 1 668 ? -3.698 8.095 6.097 1.00 45.94 668 LYS A N 1
ATOM 5162 C CA . LYS A 1 668 ? -5.140 8.190 5.872 1.00 45.94 668 LYS A CA 1
ATOM 5163 C C . LYS A 1 668 ? -5.377 9.545 5.216 1.00 45.94 668 LYS A C 1
ATOM 5165 O O . LYS A 1 668 ? -4.962 10.565 5.763 1.00 45.94 668 LYS A O 1
ATOM 5170 N N . LYS A 1 669 ? -6.076 9.582 4.077 1.00 40.69 669 LYS A N 1
ATOM 5171 C CA . LYS A 1 669 ? -6.715 10.819 3.609 1.00 40.69 669 LYS A CA 1
ATOM 5172 C C . LYS A 1 669 ? -7.637 11.287 4.737 1.00 40.69 669 LYS A C 1
ATOM 5174 O O . LYS A 1 669 ? -8.758 10.800 4.845 1.00 40.69 669 LYS A O 1
ATOM 5179 N N . ARG A 1 670 ? -7.163 12.183 5.609 1.00 38.59 670 ARG A N 1
ATOM 5180 C CA . ARG A 1 670 ? -8.033 12.941 6.505 1.00 38.59 670 ARG A CA 1
ATOM 5181 C C . ARG A 1 670 ? -8.938 13.751 5.587 1.00 38.59 670 ARG A C 1
ATOM 5183 O O . ARG A 1 670 ? -8.505 14.690 4.925 1.00 38.59 670 ARG A O 1
ATOM 5190 N N . THR A 1 671 ? -10.182 13.311 5.468 1.00 36.09 671 THR A N 1
ATOM 5191 C CA . THR A 1 671 ? -11.253 14.108 4.891 1.00 36.09 671 THR A CA 1
ATOM 5192 C C . THR A 1 671 ? -11.364 15.387 5.704 1.00 36.09 671 THR A C 1
ATOM 5194 O O . THR A 1 671 ? -11.583 15.343 6.911 1.00 36.09 671 THR A O 1
ATOM 5197 N N . ARG A 1 672 ? -11.161 16.503 5.007 1.00 40.16 672 ARG A N 1
ATOM 5198 C CA . ARG A 1 672 ? -11.436 17.893 5.373 1.00 40.16 672 ARG A CA 1
ATOM 5199 C C . ARG A 1 672 ? -12.496 18.028 6.481 1.00 40.16 672 ARG A C 1
ATOM 5201 O O . ARG A 1 672 ? -13.681 17.907 6.188 1.00 40.16 672 ARG A O 1
ATOM 5208 N N . ARG A 1 673 ? -12.067 18.284 7.719 1.00 40.75 673 ARG A N 1
ATOM 5209 C CA . ARG A 1 673 ? -12.797 18.976 8.802 1.00 40.75 673 ARG A CA 1
ATOM 5210 C C . ARG A 1 673 ? -11.816 19.202 9.959 1.00 40.75 673 ARG A C 1
ATOM 5212 O O . ARG A 1 673 ? -11.015 18.315 10.223 1.00 40.75 673 ARG A O 1
ATOM 5219 N N . GLN A 1 674 ? -11.918 20.368 10.599 1.00 36.97 674 GLN A N 1
ATOM 5220 C CA . GLN A 1 674 ? -11.016 20.971 11.599 1.00 36.97 674 GLN A CA 1
ATOM 5221 C C . GLN A 1 674 ? -9.917 21.872 11.008 1.00 36.97 674 GLN A C 1
ATOM 5223 O O . GLN A 1 674 ? -8.739 21.535 10.952 1.00 36.97 674 GLN A O 1
ATOM 5228 N N . HIS A 1 675 ? -10.349 23.039 10.528 1.00 32.69 675 HIS A N 1
ATOM 5229 C CA . HIS A 1 675 ? -9.690 24.315 10.814 1.00 32.69 675 HIS A CA 1
ATOM 5230 C C . HIS A 1 675 ? -10.761 25.182 11.475 1.00 32.69 675 HIS A C 1
ATOM 5232 O O . HIS A 1 675 ? -11.842 25.344 10.907 1.00 32.69 675 HIS A O 1
ATOM 5238 N N . GLY A 1 676 ? -10.472 25.643 12.682 1.00 36.06 676 GLY A N 1
ATOM 5239 C CA . GLY A 1 676 ? -11.327 26.472 13.517 1.00 36.06 676 GLY A CA 1
ATOM 5240 C C . GLY A 1 676 ? -10.802 26.398 14.945 1.00 36.06 676 GLY A C 1
ATOM 5241 O O . GLY A 1 676 ? -10.875 25.317 15.521 1.00 36.06 676 GLY A O 1
ATOM 5242 N N . GLN A 1 677 ? -10.303 27.538 15.440 1.00 36.03 677 GLN A N 1
ATOM 5243 C CA . GLN A 1 677 ? -9.724 27.805 16.772 1.00 36.03 677 GLN A CA 1
ATOM 5244 C C . GLN A 1 677 ? -8.286 27.261 16.904 1.00 36.03 677 GLN A C 1
ATOM 5246 O O . GLN A 1 677 ? -8.053 26.077 16.704 1.00 36.03 677 GLN A O 1
ATOM 5251 N N . PHE A 1 678 ? -7.244 28.065 17.116 1.00 29.64 678 PHE A N 1
ATOM 5252 C CA . PHE A 1 678 ? -7.140 29.273 17.932 1.00 29.64 678 PHE A CA 1
ATOM 5253 C C . PHE A 1 678 ? -6.356 30.376 17.207 1.00 29.64 678 PHE A C 1
ATOM 5255 O O . PHE A 1 678 ? -5.290 30.122 16.647 1.00 29.64 678 PHE A O 1
ATOM 5262 N N . ALA A 1 679 ? -6.929 31.575 17.210 1.00 31.70 679 ALA A N 1
ATOM 5263 C CA . ALA A 1 679 ? -6.198 32.827 17.213 1.00 31.70 679 ALA A CA 1
ATOM 5264 C C . ALA A 1 679 ? -6.447 33.414 18.602 1.00 31.70 679 ALA A C 1
ATOM 5266 O O . ALA A 1 679 ? -7.606 33.642 18.940 1.00 31.70 679 ALA A O 1
ATOM 5267 N N . GLU A 1 680 ? -5.383 33.509 19.386 1.00 30.81 680 GLU A N 1
ATOM 5268 C CA . GLU A 1 680 ? -5.037 34.576 20.331 1.00 30.81 680 GLU A CA 1
ATOM 5269 C C . GLU A 1 680 ? -3.580 34.350 20.735 1.00 30.81 680 GLU A C 1
ATOM 5271 O O . GLU A 1 680 ? -3.229 33.179 21.027 1.00 30.81 680 GLU A O 1
#

pLDDT: mean 72.35, std 20.66, range [25.02, 96.69]

Radius of gyration: 37.15 Å; chains: 1; bounding box: 102×104×89 Å